Protein 3CFS (pdb70)

CATH classification: 2.130.10.10

B-factor: mean 31.2, std 16.82, range [2.0, 120.0]

GO terms:
  GO:0000781 chromosome, telomeric region (C, IDA)
  GO:0016581 NuRD complex (C, IDA)
  GO:0035098 ESC/E(Z) complex (C, IDA)
  GO:0005654 nucleoplasm (C, TAS)
  GO:0005515 protein binding (F, IPI)
  GO:0005654 nucleoplasm (C, IDA)
  GO:0006338 chromatin remodeling (P, IDA)
  GO:0006355 regulation of DNA-templated transcription (P, IDA)
  GO:0005634 nucleus (C, IDA)
  GO:0042393 histone binding (F, IDA)
  GO:0000118 histone deacetylase complex (C, IDA)
  GO:0030308 negative regulation of cell growth (P, IDA)
  GO:0070370 cellular heat acclimation (P, IDA)
  GO:0005634 nucleus (C, HDA)

Sequence (398 aa):
FEDTVEERVINEEYKIWKKNTPFLYDLVMTHALQWPSLTVQWLPEVTKPEGKDYALHWLVLGTHTSDEQNHLVVARVHIPNDDTGKIECEIKINHEGEVNRARYMPQNPHIIATKTPSSDVLVFDYTKHPAKPDPSGECNPDLRLRGHQKEGYGLSWNSNLSGHLLSASDDHTVCLWDINAGPKEGKIVDAKAIFTGHSAVVEDVAWHLLHESLFGSVADDQKLMIWDTRSNTTSKPSHLVDAHTAEVNCLSFNPYSEFILATGSADKTVALWDLRNLKLKLHTFESHKDEIFQVHWSPHNETILASSGTDRRLNVWDLSKIGEEQSAEDAEDGPPELLFIHGGHTAKISDFSWNPNEPWVICSVSEDNIMQIWQMAENIYNDQGITKPAIRRLARRG

Structure (mmCIF, N/CA/C/O backbone):
data_3CFS
#
_entry.id   3CFS
#
_cell.length_a   44.665
_cell.length_b   85.725
_cell.length_c   117.723
_cell.angle_alpha   90.00
_cell.angle_beta   90.00
_cell.angle_gamma   90.00
#
_symmetry.space_group_name_H-M   'P 21 21 21'
#
loop_
_entity.id
_entity.type
_entity.pdbx_description
1 polymer 'Histone-binding protein RBBP7'
2 polymer 'Histone H4'
3 non-polymer ARSENIC
4 water water
#
loop_
_atom_site.group_PDB
_atom_site.id
_atom_site.type_symbol
_atom_site.label_atom_id
_atom_site.label_alt_id
_atom_site.label_comp_id
_atom_site.label_asym_id
_atom_site.label_entity_id
_atom_site.label_seq_id
_atom_site.pdbx_PDB_ins_code
_atom_site.Cartn_x
_atom_site.Cartn_y
_atom_site.Cartn_z
_atom_site.occupancy
_atom_site.B_iso_or_equiv
_atom_site.auth_seq_id
_atom_site.auth_comp_id
_atom_site.auth_asym_id
_atom_site.auth_atom_id
_atom_site.pdbx_PDB_model_num
ATOM 1 N N . PHE A 1 10 ? 17.967 -12.734 -1.565 1.00 81.07 7 PHE B N 1
ATOM 2 C CA . PHE A 1 10 ? 17.770 -11.593 -0.626 1.00 77.56 7 PHE B CA 1
ATOM 3 C C . PHE A 1 10 ? 18.181 -11.995 0.787 1.00 72.79 7 PHE B C 1
ATOM 4 O O . PHE A 1 10 ? 18.254 -11.154 1.685 1.00 71.64 7 PHE B O 1
ATOM 12 N N . GLU A 1 11 ? 18.452 -13.283 0.977 1.00 66.93 8 GLU B N 1
ATOM 13 C CA . GLU A 1 11 ? 18.644 -13.835 2.315 1.00 63.71 8 GLU B CA 1
ATOM 14 C C . GLU A 1 11 ? 20.069 -13.697 2.848 1.00 52.34 8 GLU B C 1
ATOM 15 O O . GLU A 1 11 ? 21.045 -13.836 2.109 1.00 46.50 8 GLU B O 1
ATOM 21 N N . ASP A 1 12 ? 20.169 -13.415 4.143 1.00 42.82 9 ASP B N 1
ATOM 22 C CA . ASP A 1 12 ? 21.445 -13.376 4.840 1.00 31.69 9 ASP B CA 1
ATOM 23 C C . ASP A 1 12 ? 21.639 -14.693 5.587 1.00 26.13 9 ASP B C 1
ATOM 24 O O . ASP A 1 12 ? 21.036 -14.912 6.637 1.00 28.31 9 ASP B O 1
ATOM 29 N N . THR A 1 13 ? 22.480 -15.564 5.035 1.00 14.20 10 THR B N 1
ATOM 30 C CA . THR A 1 13 ? 22.698 -16.898 5.593 1.00 24.88 10 THR B CA 1
ATOM 31 C C . THR A 1 13 ? 23.281 -16.858 7.004 1.00 24.13 10 THR B C 1
ATOM 32 O O . THR A 1 13 ? 23.093 -17.791 7.785 1.00 19.36 10 THR B O 1
ATOM 36 N N . VAL A 1 14 ? 23.995 -15.781 7.318 1.00 21.08 11 VAL B N 1
ATOM 37 C CA . VAL A 1 14 ? 24.548 -15.584 8.654 1.00 18.91 11 VAL B CA 1
ATOM 38 C C . VAL A 1 14 ? 23.443 -15.235 9.646 1.00 21.16 11 VAL B C 1
ATOM 39 O O . VAL A 1 14 ? 23.265 -15.913 10.660 1.00 21.24 11 VAL B O 1
ATOM 43 N N . GLU A 1 15 ? 22.700 -14.174 9.340 1.00 12.33 12 GLU B N 1
ATOM 44 C CA . GLU A 1 15 ? 21.597 -13.727 10.183 1.00 29.61 12 GLU B CA 1
ATOM 45 C C . GLU A 1 15 ? 20.556 -14.833 10.349 1.00 24.74 12 GLU B C 1
ATOM 46 O O . GLU A 1 15 ? 19.930 -14.952 11.401 1.00 24.85 12 GLU B O 1
ATOM 52 N N . GLU A 1 16 ? 20.392 -15.644 9.306 1.00 24.25 13 GLU B N 1
ATOM 53 C CA . GLU A 1 16 ? 19.428 -16.742 9.306 1.00 28.79 13 GLU B CA 1
ATOM 54 C C . GLU A 1 16 ? 19.755 -17.808 10.350 1.00 24.26 13 GLU B C 1
ATOM 55 O O . GLU A 1 16 ? 18.855 -18.351 10.991 1.00 26.09 13 GLU B O 1
ATOM 61 N N . ARG A 1 17 ? 21.041 -18.110 10.512 1.00 20.68 14 ARG B N 1
ATOM 62 C CA . ARG A 1 17 ? 21.477 -19.052 11.541 1.00 20.43 14 ARG B CA 1
ATOM 63 C C . ARG A 1 17 ? 21.197 -18.511 12.939 1.00 16.09 14 ARG B C 1
ATOM 64 O O . ARG A 1 17 ? 20.767 -19.250 13.824 1.00 22.72 14 ARG B O 1
ATOM 72 N N . VAL A 1 18 ? 21.445 -17.217 13.127 1.00 20.02 15 VAL B N 1
ATOM 73 C CA . VAL A 1 18 ? 21.203 -16.558 14.408 1.00 24.24 15 VAL B CA 1
ATOM 74 C C . VAL A 1 18 ? 19.715 -16.569 14.740 1.00 21.51 15 VAL B C 1
ATOM 75 O O . VAL A 1 18 ? 19.322 -16.869 15.866 1.00 32.70 15 VAL B O 1
ATOM 79 N N . ILE A 1 19 ? 18.896 -16.247 13.744 1.00 19.93 16 ILE B N 1
ATOM 80 C CA . ILE A 1 19 ? 17.448 -16.228 13.903 1.00 17.62 16 ILE B CA 1
ATOM 81 C C . ILE A 1 19 ? 16.900 -17.618 14.225 1.00 16.70 16 ILE B C 1
ATOM 82 O O . ILE A 1 19 ? 16.107 -17.781 15.153 1.00 16.08 16 ILE B O 1
ATOM 87 N N . ASN A 1 20 ? 17.337 -18.618 13.466 1.00 15.83 17 ASN B N 1
ATOM 88 C CA . ASN A 1 20 ? 16.858 -19.985 13.652 1.00 21.58 17 ASN B CA 1
ATOM 89 C C . ASN A 1 20 ? 17.200 -20.578 15.017 1.00 18.44 17 ASN B C 1
ATOM 90 O O . ASN A 1 20 ? 16.389 -21.287 15.609 1.00 22.82 17 ASN B O 1
ATOM 95 N N . GLU A 1 21 ? 18.398 -20.283 15.514 1.00 19.35 18 GLU B N 1
ATOM 96 C CA . GLU A 1 21 ? 18.828 -20.801 16.810 1.00 20.76 18 GLU B CA 1
ATOM 97 C C . GLU A 1 21 ? 18.119 -20.107 17.969 1.00 17.51 18 GLU B C 1
ATOM 98 O O . GLU A 1 21 ? 17.826 -20.730 18.988 1.00 19.71 18 GLU B O 1
ATOM 104 N N . GLU A 1 22 ? 17.847 -18.816 17.812 1.00 18.01 19 GLU B N 1
ATOM 105 C CA . GLU A 1 22 ? 17.095 -18.075 18.818 1.00 23.83 19 GLU B CA 1
ATOM 106 C C . GLU A 1 22 ? 15.645 -18.546 18.844 1.00 20.16 19 GLU B C 1
ATOM 107 O O . GLU A 1 22 ? 15.012 -18.574 19.901 1.00 12.09 19 GLU B O 1
ATOM 113 N N . TYR A 1 23 ? 15.134 -18.926 17.675 1.00 14.03 20 TYR B N 1
ATOM 114 C CA . TYR A 1 23 ? 13.781 -19.459 17.559 1.00 14.20 20 TYR B CA 1
ATOM 115 C C . TYR A 1 23 ? 13.629 -20.795 18.281 1.00 14.29 20 TYR B C 1
ATOM 116 O O . TYR A 1 23 ? 12.634 -21.019 18.972 1.00 12.39 20 TYR B O 1
ATOM 125 N N . LYS A 1 24 ? 14.603 -21.684 18.105 1.00 9.43 21 LYS B N 1
ATOM 126 C CA . LYS A 1 24 ? 14.570 -22.985 18.770 1.00 18.06 21 LYS B CA 1
ATOM 127 C C . LYS A 1 24 ? 14.453 -22.793 20.275 1.00 16.55 21 LYS B C 1
ATOM 128 O O . LYS A 1 24 ? 13.751 -23.543 20.952 1.00 22.72 21 LYS B O 1
ATOM 134 N N . ILE A 1 25 ? 15.148 -21.779 20.785 0.50 6.93 22 ILE B N 1
ATOM 135 C CA . ILE A 1 25 ? 15.114 -21.446 22.203 0.50 8.03 22 ILE B CA 1
ATOM 136 C C . ILE A 1 25 ? 13.756 -20.877 22.604 0.50 7.68 22 ILE B C 1
ATOM 137 O O . ILE A 1 25 ? 13.225 -21.212 23.661 1.00 13.26 22 ILE B O 1
ATOM 142 N N . TRP A 1 26 ? 13.196 -20.017 21.757 1.00 14.20 23 TRP B N 1
ATOM 143 C CA . TRP A 1 26 ? 11.862 -19.478 21.996 1.00 15.25 23 TRP B CA 1
ATOM 144 C C . TRP A 1 26 ? 10.839 -20.607 22.057 1.00 18.56 23 TRP B C 1
ATOM 145 O O . TRP A 1 26 ? 9.980 -20.632 22.938 1.00 17.42 23 TRP B O 1
ATOM 156 N N . LYS A 1 27 ? 10.957 -21.544 21.121 1.00 12.57 24 LYS B N 1
ATOM 157 C CA . LYS A 1 27 ? 9.982 -22.617 20.952 1.00 25.40 24 LYS B CA 1
ATOM 158 C C . LYS A 1 27 ? 9.833 -23.478 22.205 1.00 29.24 24 LYS B C 1
ATOM 159 O O . LYS A 1 27 ? 8.716 -23.790 22.622 1.00 28.21 24 LYS B O 1
ATOM 165 N N . LYS A 1 28 ? 10.957 -23.851 22.807 1.00 28.56 25 LYS B N 1
ATOM 166 C CA . LYS A 1 28 ? 10.931 -24.682 24.008 1.00 36.94 25 LYS B CA 1
ATOM 167 C C . LYS A 1 28 ? 10.574 -23.887 25.263 1.00 31.29 25 LYS B C 1
ATOM 168 O O . LYS A 1 28 ? 10.263 -24.464 26.304 1.00 34.71 25 LYS B O 1
ATOM 174 N N . ASN A 1 29 ? 10.614 -22.562 25.155 1.00 25.62 26 ASN B N 1
ATOM 175 C CA . ASN A 1 29 ? 10.205 -21.689 26.252 1.00 25.38 26 ASN B CA 1
ATOM 176 C C . ASN A 1 29 ? 8.710 -21.367 26.241 1.00 21.25 26 ASN B C 1
ATOM 177 O O . ASN A 1 29 ? 8.196 -20.780 27.192 1.00 22.00 26 ASN B O 1
ATOM 182 N N . THR A 1 30 ? 8.015 -21.756 25.174 1.00 19.20 27 THR B N 1
ATOM 183 C CA . THR A 1 30 ? 6.619 -21.342 24.980 1.00 16.36 27 THR B CA 1
ATOM 184 C C . THR A 1 30 ? 5.640 -21.769 26.083 1.00 15.90 27 THR B C 1
ATOM 185 O O . THR A 1 30 ? 4.716 -21.020 26.402 1.00 24.33 27 THR B O 1
ATOM 189 N N . PRO A 1 31 ? 5.829 -22.969 26.665 1.00 16.09 28 PRO B N 1
ATOM 190 C CA . PRO A 1 31 ? 4.969 -23.370 27.782 1.00 16.35 28 PRO B CA 1
ATOM 191 C C . PRO A 1 31 ? 5.082 -22.444 28.995 1.00 19.79 28 PRO B C 1
ATOM 192 O O . PRO A 1 31 ? 4.137 -22.338 29.777 1.00 17.61 28 PRO B O 1
ATOM 196 N N . PHE A 1 32 ? 6.226 -21.784 29.148 1.00 18.80 29 PHE B N 1
ATOM 197 C CA . PHE A 1 32 ? 6.394 -20.782 30.196 1.00 19.50 29 PHE B CA 1
ATOM 198 C C . PHE A 1 32 ? 5.582 -19.526 29.886 1.00 23.38 29 PHE B C 1
ATOM 199 O O . PHE A 1 32 ? 4.950 -18.947 30.769 1.00 25.44 29 PHE B O 1
ATOM 207 N N . LEU A 1 33 ? 5.606 -19.113 28.622 1.00 20.83 30 LEU B N 1
ATOM 208 C CA . LEU A 1 33 ? 5.212 -17.755 28.255 1.00 17.91 30 LEU B CA 1
ATOM 209 C C . LEU A 1 33 ? 3.821 -17.612 27.634 1.00 16.22 30 LEU B C 1
ATOM 210 O O . LEU A 1 33 ? 3.260 -16.517 27.628 1.00 16.72 30 LEU B O 1
ATOM 215 N N . TYR A 1 34 ? 3.263 -18.705 27.120 1.00 16.07 31 TYR B N 1
ATOM 216 C CA . TYR A 1 34 ? 2.010 -18.629 26.369 1.00 19.79 31 TYR B CA 1
ATOM 217 C C . TYR A 1 34 ? 0.920 -19.565 26.883 1.00 21.64 31 TYR B C 1
ATOM 218 O O . TYR A 1 34 ? 1.185 -20.718 27.222 1.00 18.87 31 TYR B O 1
ATOM 227 N N . ASP A 1 35 ? -0.310 -19.059 26.928 1.00 22.41 32 ASP B N 1
ATOM 228 C CA . ASP A 1 35 ? -1.478 -19.900 27.154 1.00 22.69 32 ASP B CA 1
ATOM 229 C C . ASP A 1 35 ? -1.883 -20.545 25.833 1.00 26.21 32 ASP B C 1
ATOM 230 O O . ASP A 1 35 ? -2.498 -21.610 25.810 1.00 21.81 32 ASP B O 1
ATOM 235 N N . LEU A 1 36 ? -1.525 -19.889 24.732 1.00 23.33 33 LEU B N 1
ATOM 236 C CA . LEU A 1 36 ? -1.888 -20.349 23.397 1.00 17.30 33 LEU B CA 1
ATOM 237 C C . LEU A 1 36 ? -0.849 -19.911 22.370 1.00 15.81 33 LEU B C 1
ATOM 238 O O . LEU A 1 36 ? -0.431 -18.753 22.355 1.00 20.76 33 LEU B O 1
ATOM 243 N N . VAL A 1 37 ? -0.425 -20.849 21.528 1.00 14.33 34 VAL B N 1
ATOM 244 C CA . VAL A 1 37 ? 0.432 -20.546 20.387 1.00 17.91 34 VAL B CA 1
ATOM 245 C C . VAL A 1 37 ? 0.034 -21.413 19.201 1.00 21.28 34 VAL B C 1
ATOM 246 O O . VAL A 1 37 ? 0.198 -22.631 19.234 1.00 19.41 34 VAL B O 1
ATOM 250 N N . MET A 1 38 ? -0.487 -20.781 18.157 1.00 19.11 35 MET B N 1
ATOM 251 C CA . MET A 1 38 ? -0.788 -21.473 16.912 1.00 25.25 35 MET B CA 1
ATOM 252 C C . MET A 1 38 ? -0.027 -20.789 15.787 1.00 27.25 35 MET B C 1
ATOM 253 O O . MET A 1 38 ? -0.069 -19.566 15.660 1.00 21.87 35 MET B O 1
ATOM 258 N N . THR A 1 39 ? 0.683 -21.572 14.980 1.00 24.38 36 THR B N 1
ATOM 259 C CA . THR A 1 39 ? 1.441 -21.012 13.866 1.00 29.56 36 THR B CA 1
ATOM 260 C C . THR A 1 39 ? 1.040 -21.667 12.550 1.00 29.96 36 THR B C 1
ATOM 261 O O . THR A 1 39 ? 0.925 -22.890 12.462 1.00 17.95 36 THR B O 1
ATOM 265 N N . HIS A 1 40 ? 0.832 -20.843 11.529 1.00 22.22 37 HIS B N 1
ATOM 266 C CA . HIS A 1 40 ? 0.422 -21.338 10.225 1.00 24.40 37 HIS B CA 1
ATOM 267 C C . HIS A 1 40 ? 1.231 -20.698 9.105 1.00 23.13 37 HIS B C 1
ATOM 268 O O . HIS A 1 40 ? 1.412 -19.482 9.071 1.00 15.34 37 HIS B O 1
ATOM 275 N N . ALA A 1 41 ? 1.718 -21.527 8.188 1.00 15.84 38 ALA B N 1
ATOM 276 C CA . ALA A 1 41 ? 2.436 -21.030 7.026 1.00 13.33 38 ALA B CA 1
ATOM 277 C C . ALA A 1 41 ? 1.491 -20.906 5.840 1.00 13.39 38 ALA B C 1
ATOM 278 O O . ALA A 1 41 ? 0.860 -21.879 5.425 1.00 22.58 38 ALA B O 1
ATOM 280 N N . LEU A 1 42 ? 1.385 -19.695 5.309 1.00 21.67 39 LEU B N 1
ATOM 281 C CA . LEU A 1 42 ? 0.566 -19.444 4.136 1.00 17.71 39 LEU B CA 1
ATOM 282 C C . LEU A 1 42 ? 1.421 -19.642 2.890 1.00 27.34 39 LEU B C 1
ATOM 283 O O . LEU A 1 42 ? 2.650 -19.556 2.956 1.00 24.04 39 LEU B O 1
ATOM 288 N N . GLN A 1 43 ? 0.775 -19.923 1.762 1.00 20.66 40 GLN B N 1
ATOM 289 C CA . GLN A 1 43 ? 1.487 -20.048 0.495 1.00 30.98 40 GLN B CA 1
ATOM 290 C C . GLN A 1 43 ? 2.159 -18.725 0.146 1.00 27.18 40 GLN B C 1
ATOM 291 O O . GLN A 1 43 ? 3.273 -18.699 -0.379 1.00 27.47 40 GLN B O 1
ATOM 297 N N . TRP A 1 44 ? 1.470 -17.627 0.444 1.00 23.58 41 TRP B N 1
ATOM 298 C CA . TRP A 1 44 ? 2.015 -16.292 0.234 1.00 24.81 41 TRP B CA 1
ATOM 299 C C . TRP A 1 44 ? 1.969 -15.506 1.538 1.00 17.94 41 TRP B C 1
ATOM 300 O O . TRP A 1 44 ? 1.086 -15.728 2.365 1.00 27.31 41 TRP B O 1
ATOM 311 N N . PRO A 1 45 ? 2.923 -14.584 1.732 1.00 19.78 42 PRO B N 1
ATOM 312 C CA . PRO A 1 45 ? 2.876 -13.740 2.921 1.00 21.22 42 PRO B CA 1
ATOM 313 C C . PRO A 1 45 ? 1.709 -12.759 2.865 1.00 25.01 42 PRO B C 1
ATOM 314 O O . PRO A 1 45 ? 1.279 -12.363 1.780 1.00 15.19 42 PRO B O 1
ATOM 318 N N . SER A 1 46 ? 1.191 -12.393 4.032 1.00 20.88 43 SER B N 1
ATOM 319 C CA . SER A 1 46 ? 0.176 -11.356 4.129 1.00 14.50 43 SER B CA 1
ATOM 320 C C . SER A 1 46 ? 0.804 -10.100 4.718 1.00 17.13 43 SER B C 1
ATOM 321 O O . SER A 1 46 ? 1.568 -10.171 5.681 1.00 14.71 43 SER B O 1
ATOM 324 N N . LEU A 1 47 ? 0.495 -8.952 4.126 1.00 19.58 44 LEU B N 1
ATOM 325 C CA . LEU A 1 47 ? 1.001 -7.680 4.621 1.00 18.52 44 LEU B CA 1
ATOM 326 C C . LEU A 1 47 ? 0.011 -7.085 5.612 1.00 19.76 44 LEU B C 1
ATOM 327 O O . LEU A 1 47 ? 0.267 -6.041 6.215 1.00 15.70 44 LEU B O 1
ATOM 332 N N . THR A 1 48 ? -1.115 -7.769 5.783 1.00 13.84 45 THR B N 1
ATOM 333 C CA . THR A 1 48 ? -2.244 -7.216 6.514 1.00 8.23 45 THR B CA 1
ATOM 334 C C . THR A 1 48 ? -2.983 -8.285 7.323 1.00 10.56 45 THR B C 1
ATOM 335 O O . THR A 1 48 ? -3.104 -9.430 6.891 1.00 16.96 45 THR B O 1
ATOM 339 N N . VAL A 1 49 ? -3.438 -7.907 8.517 1.00 11.17 46 VAL B N 1
ATOM 340 C CA . VAL A 1 49 ? -4.372 -8.720 9.297 1.00 10.74 46 VAL B CA 1
ATOM 341 C C . VAL A 1 49 ? -5.351 -7.848 10.059 1.00 15.76 46 VAL B C 1
ATOM 342 O O . VAL A 1 49 ? -4.996 -6.780 10.559 1.00 17.95 46 VAL B O 1
ATOM 346 N N . GLN A 1 50 ? -6.583 -8.325 10.155 1.00 12.86 47 GLN B N 1
ATOM 347 C CA . GLN A 1 50 ? -7.574 -7.729 11.026 1.00 10.52 47 GLN B CA 1
ATOM 348 C C . GLN A 1 50 ? -8.619 -8.779 11.361 1.00 16.84 47 GLN B C 1
ATOM 349 O O . GLN A 1 50 ? -9.176 -9.416 10.465 1.00 15.63 47 GLN B O 1
ATOM 355 N N . TRP A 1 51 ? -8.868 -8.970 12.652 1.00 11.07 48 TRP B N 1
ATOM 356 C CA . TRP A 1 51 ? -9.940 -9.851 13.081 1.00 15.86 48 TRP B CA 1
ATOM 357 C C . TRP A 1 51 ? -11.274 -9.235 12.686 1.00 17.81 48 TRP B C 1
ATOM 358 O O . TRP A 1 51 ? -11.483 -8.032 12.849 1.00 19.83 48 TRP B O 1
ATOM 369 N N . LEU A 1 52 ? -12.169 -10.060 12.156 1.00 12.35 49 LEU B N 1
ATOM 370 C CA . LEU A 1 52 ? -13.570 -9.683 12.026 1.00 18.86 49 LEU B CA 1
ATOM 371 C C . LEU A 1 52 ? -14.199 -9.686 13.418 1.00 13.12 49 LEU B C 1
ATOM 372 O O . LEU A 1 52 ? -13.749 -10.419 14.298 1.00 15.70 49 LEU B O 1
ATOM 377 N N . PRO A 1 53 ? -15.236 -8.860 13.627 1.00 17.82 50 PRO B N 1
ATOM 378 C CA . PRO A 1 53 ? -15.882 -8.752 14.937 1.00 17.76 50 PRO B CA 1
ATOM 379 C C . PRO A 1 53 ? -16.673 -9.989 15.368 1.00 21.74 50 PRO B C 1
ATOM 380 O O . PRO A 1 53 ? -16.999 -10.123 16.548 1.00 23.78 50 PRO B O 1
ATOM 384 N N . GLU A 1 54 ? -16.976 -10.882 14.431 1.00 22.98 51 GLU B N 1
ATOM 385 C CA . GLU A 1 54 ? -17.844 -12.026 14.722 1.00 22.87 51 GLU B CA 1
ATOM 386 C C . GLU A 1 54 ? -17.134 -13.185 15.424 1.00 23.44 51 GLU B C 1
ATOM 387 O O . GLU A 1 54 ? -15.979 -13.498 15.129 1.00 24.91 51 GLU B O 1
ATOM 393 N N . VAL A 1 55 ? -17.848 -13.820 16.348 1.00 17.46 52 VAL B N 1
ATOM 394 C CA . VAL A 1 55 ? -17.368 -15.023 17.018 1.00 17.75 52 VAL B CA 1
ATOM 395 C C . VAL A 1 55 ? -18.553 -15.910 17.386 1.00 24.18 52 VAL B C 1
ATOM 396 O O . VAL A 1 55 ? -19.637 -15.414 17.695 1.00 24.92 52 VAL B O 1
ATOM 400 N N . THR A 1 56 ? -18.348 -17.221 17.337 1.00 28.46 53 THR B N 1
ATOM 401 C CA . THR A 1 56 ? -19.385 -18.157 17.748 1.00 31.81 53 THR B CA 1
ATOM 402 C C . THR A 1 56 ? -18.801 -19.429 18.349 1.00 29.05 53 THR B C 1
ATOM 403 O O . THR A 1 56 ? -17.751 -19.908 17.922 1.00 22.80 53 THR B O 1
ATOM 407 N N . LYS A 1 57 ? -19.489 -19.958 19.355 1.00 25.57 54 LYS B N 1
ATOM 408 C CA . LYS A 1 57 ? -19.123 -21.232 19.951 1.00 26.55 54 LYS B CA 1
ATOM 409 C C . LYS A 1 57 ? -20.130 -22.292 19.519 1.00 32.14 54 LYS B C 1
ATOM 410 O O . LYS A 1 57 ? -21.221 -22.386 20.084 1.00 38.77 54 LYS B O 1
ATOM 416 N N . PRO A 1 58 ? -19.766 -23.090 18.503 1.00 25.25 55 PRO B N 1
ATOM 417 C CA . PRO A 1 58 ? -20.671 -24.053 17.883 1.00 30.92 55 PRO B CA 1
ATOM 418 C C . PRO A 1 58 ? -21.071 -25.166 18.842 1.00 37.28 55 PRO B C 1
ATOM 419 O O . PRO A 1 58 ? -20.227 -25.699 19.562 1.00 40.97 55 PRO B O 1
ATOM 423 N N . GLU A 1 59 ? -22.356 -25.505 18.841 1.00 43.90 56 GLU B N 1
ATOM 424 C CA . GLU A 1 59 ? -22.891 -26.541 19.719 1.00 47.81 56 GLU B CA 1
ATOM 425 C C . GLU A 1 59 ? -22.200 -27.883 19.500 1.00 46.58 56 GLU B C 1
ATOM 426 O O . GLU A 1 59 ? -22.095 -28.363 18.370 1.00 40.89 56 GLU B O 1
ATOM 432 N N . GLY A 1 60 ? -21.721 -28.478 20.588 1.00 40.12 57 GLY B N 1
ATOM 433 C CA . GLY A 1 60 ? -21.086 -29.791 20.534 1.00 46.48 57 GLY B CA 1
ATOM 434 C C . GLY A 1 60 ? -19.636 -29.758 20.087 1.00 49.19 57 GLY B C 1
ATOM 435 O O . GLY A 1 60 ? -19.058 -30.794 19.759 1.00 53.58 57 GLY B O 1
ATOM 436 N N . LYS A 1 61 ? -19.046 -28.567 20.073 1.00 47.52 58 LYS B N 1
ATOM 437 C CA . LYS A 1 61 ? -17.650 -28.410 19.677 1.00 39.71 58 LYS B CA 1
ATOM 438 C C . LYS A 1 61 ? -16.799 -27.926 20.848 1.00 33.13 58 LYS B C 1
ATOM 439 O O . LYS A 1 61 ? -17.316 -27.350 21.806 1.00 25.97 58 LYS B O 1
ATOM 445 N N . ASP A 1 62 ? -15.495 -28.164 20.764 1.00 30.16 59 ASP B N 1
ATOM 446 C CA . ASP A 1 62 ? -14.570 -27.759 21.818 1.00 40.88 59 ASP B CA 1
ATOM 447 C C . ASP A 1 62 ? -13.746 -26.536 21.422 1.00 40.86 59 ASP B C 1
ATOM 448 O O . ASP A 1 62 ? -12.707 -26.254 22.020 1.00 42.00 59 ASP B O 1
ATOM 453 N N . TYR A 1 63 ? -14.221 -25.809 20.415 1.00 32.82 60 TYR B N 1
ATOM 454 C CA . TYR A 1 63 ? -13.515 -24.632 19.922 1.00 28.31 60 TYR B CA 1
ATOM 455 C C . TYR A 1 63 ? -14.474 -23.486 19.616 1.00 29.68 60 TYR B C 1
ATOM 456 O O . TYR A 1 63 ? -15.681 -23.688 19.496 1.00 29.86 60 TYR B O 1
ATOM 465 N N . ALA A 1 64 ? -13.924 -22.282 19.494 1.00 25.52 61 ALA B N 1
ATOM 466 C CA . ALA A 1 64 ? -14.696 -21.129 19.056 1.00 17.34 61 ALA B CA 1
ATOM 467 C C . ALA A 1 64 ? -14.290 -20.737 17.642 1.00 22.48 61 ALA B C 1
ATOM 468 O O . ALA A 1 64 ? -13.131 -20.893 17.252 1.00 22.25 61 ALA B O 1
ATOM 470 N N . LEU A 1 65 ? -15.254 -20.242 16.874 1.00 21.64 62 LEU B N 1
ATOM 471 C CA . LEU A 1 65 ? -15.003 -19.800 15.509 1.00 15.36 62 LEU B CA 1
ATOM 472 C C . LEU A 1 65 ? -14.704 -18.308 15.462 1.00 19.30 62 LEU B C 1
ATOM 473 O O . LEU A 1 65 ? -15.475 -17.495 15.972 1.00 16.80 62 LEU B O 1
ATOM 478 N N . HIS A 1 66 ? -13.577 -17.962 14.850 1.00 14.14 63 HIS B N 1
ATOM 479 C CA . HIS A 1 66 ? -13.179 -16.572 14.667 1.00 13.11 63 HIS B CA 1
ATOM 480 C C . HIS A 1 66 ? -12.829 -16.346 13.203 1.00 14.44 63 HIS B C 1
ATOM 481 O O . HIS A 1 66 ? -12.593 -17.300 12.462 1.00 16.53 63 HIS B O 1
ATOM 488 N N . TRP A 1 67 ? -12.782 -15.084 12.789 1.00 17.76 64 TRP B N 1
ATOM 489 C CA . TRP A 1 67 ? -12.507 -14.761 11.393 1.00 22.76 64 TRP B CA 1
ATOM 490 C C . TRP A 1 67 ? -11.446 -13.677 11.231 1.00 22.53 64 TRP B C 1
ATOM 491 O O . TRP A 1 67 ? -11.420 -12.702 11.983 1.00 17.07 64 TRP B O 1
ATOM 502 N N . LEU A 1 68 ? -10.576 -13.865 10.240 1.00 21.05 65 LEU B N 1
ATOM 503 C CA . LEU A 1 68 ? -9.487 -12.936 9.947 1.00 22.99 65 LEU B CA 1
ATOM 504 C C . LEU A 1 68 ? -9.626 -12.390 8.536 1.00 17.85 65 LEU B C 1
ATOM 505 O O . LEU A 1 68 ? -9.935 -13.134 7.609 1.00 21.07 65 LEU B O 1
ATOM 510 N N . VAL A 1 69 ? -9.377 -11.096 8.369 1.00 19.69 66 VAL B N 1
ATOM 511 C CA . VAL A 1 69 ? -9.206 -10.533 7.037 1.00 11.12 66 VAL B CA 1
ATOM 512 C C . VAL A 1 69 ? -7.723 -10.532 6.698 1.00 17.97 66 VAL B C 1
ATOM 513 O O . VAL A 1 69 ? -6.923 -9.877 7.367 1.00 18.60 66 VAL B O 1
ATOM 517 N N . LEU A 1 70 ? -7.363 -11.284 5.664 1.00 17.26 67 LEU B N 1
ATOM 518 C CA . LEU A 1 70 ? -5.976 -11.401 5.239 1.00 9.37 67 LEU B CA 1
ATOM 519 C C . LEU A 1 70 ? -5.813 -10.901 3.814 1.00 22.33 67 LEU B C 1
ATOM 520 O O . LEU A 1 70 ? -6.792 -10.615 3.124 1.00 24.50 67 LEU B O 1
ATOM 525 N N . GLY A 1 71 ? -4.564 -10.802 3.379 1.00 21.38 68 GLY B N 1
ATOM 526 C CA . GLY A 1 71 ? -4.258 -10.434 2.009 1.00 12.24 68 GLY B CA 1
ATOM 527 C C . GLY A 1 71 ? -3.193 -11.350 1.448 1.00 27.00 68 GLY B C 1
ATOM 528 O O . GLY A 1 71 ? -2.745 -12.286 2.113 1.00 28.54 68 GLY B O 1
ATOM 529 N N . THR A 1 72 ? -2.787 -11.079 0.216 1.00 25.21 69 THR B N 1
ATOM 530 C CA . THR A 1 72 ? -1.743 -11.853 -0.431 1.00 28.94 69 THR B CA 1
ATOM 531 C C . THR A 1 72 ? -0.657 -10.908 -0.923 1.00 29.18 69 THR B C 1
ATOM 532 O O . THR A 1 72 ? -0.932 -9.747 -1.232 1.00 22.37 69 THR B O 1
ATOM 536 N N . HIS A 1 73 ? 0.579 -11.394 -0.965 1.00 27.84 70 HIS B N 1
ATOM 537 C CA . HIS A 1 73 ? 1.683 -10.611 -1.504 1.00 32.22 70 HIS B CA 1
ATOM 538 C C . HIS A 1 73 ? 2.517 -11.426 -2.485 1.00 35.63 70 HIS B C 1
ATOM 539 O O . HIS A 1 73 ? 3.467 -12.108 -2.099 1.00 38.57 70 HIS B O 1
ATOM 546 N N . THR A 1 74 ? 2.136 -11.361 -3.757 1.00 35.84 71 THR B N 1
ATOM 547 C CA . THR A 1 74 ? 2.908 -11.972 -4.829 1.00 39.86 71 THR B CA 1
ATOM 548 C C . THR A 1 74 ? 3.144 -10.941 -5.922 1.00 41.52 71 THR B C 1
ATOM 549 O O . THR A 1 74 ? 2.221 -10.227 -6.320 1.00 36.25 71 THR B O 1
ATOM 553 N N . SER A 1 75 ? 4.380 -10.863 -6.401 1.00 42.47 72 SER B N 1
ATOM 554 C CA . SER A 1 75 ? 4.723 -9.950 -7.484 1.00 48.42 72 SER B CA 1
ATOM 555 C C . SER A 1 75 ? 4.504 -10.608 -8.844 1.00 45.91 72 SER B C 1
ATOM 556 O O . SER A 1 75 ? 4.355 -9.923 -9.856 1.00 53.50 72 SER B O 1
ATOM 559 N N . ASP A 1 76 ? 4.477 -11.937 -8.857 1.00 42.34 73 ASP B N 1
ATOM 560 C CA . ASP A 1 76 ? 4.407 -12.696 -10.103 1.00 50.09 73 ASP B CA 1
ATOM 561 C C . ASP A 1 76 ? 3.008 -13.211 -10.429 1.00 46.20 73 ASP B C 1
ATOM 562 O O . ASP A 1 76 ? 2.580 -13.172 -11.582 1.00 48.79 73 ASP B O 1
ATOM 567 N N . GLU A 1 77 ? 2.305 -13.698 -9.412 1.00 39.50 74 GLU B N 1
ATOM 568 C CA . GLU A 1 77 ? 1.094 -14.485 -9.630 1.00 36.57 74 GLU B CA 1
ATOM 569 C C . GLU A 1 77 ? -0.181 -13.787 -9.159 1.00 26.63 74 GLU B C 1
ATOM 570 O O . GLU A 1 77 ? -0.165 -12.605 -8.814 1.00 26.60 74 GLU B O 1
ATOM 576 N N . GLN A 1 78 ? -1.286 -14.528 -9.154 1.00 27.70 75 GLN B N 1
ATOM 577 C CA . GLN A 1 78 ? -2.591 -13.966 -8.817 1.00 30.78 75 GLN B CA 1
ATOM 578 C C . GLN A 1 78 ? -2.729 -13.687 -7.324 1.00 26.01 75 GLN B C 1
ATOM 579 O O . GLN A 1 78 ? -2.512 -14.570 -6.495 1.00 24.06 75 GLN B O 1
ATOM 585 N N . ASN A 1 79 ? -3.091 -12.453 -6.992 1.00 27.07 76 ASN B N 1
ATOM 586 C CA . ASN A 1 79 ? -3.297 -12.059 -5.604 1.00 26.43 76 ASN B CA 1
ATOM 587 C C . ASN A 1 79 ? -4.754 -12.209 -5.184 1.00 23.58 76 ASN B C 1
ATOM 588 O O . ASN A 1 79 ? -5.651 -12.214 -6.026 1.00 21.79 76 ASN B O 1
ATOM 593 N N . HIS A 1 80 ? -4.985 -12.332 -3.880 1.00 21.83 77 HIS B N 1
ATOM 594 C CA . HIS A 1 80 ? -6.333 -12.517 -3.360 1.00 15.21 77 HIS B CA 1
ATOM 595 C C . HIS A 1 80 ? -6.583 -11.734 -2.079 1.00 20.98 77 HIS B C 1
ATOM 596 O O . HIS A 1 80 ? -5.685 -11.567 -1.251 1.00 19.62 77 HIS B O 1
ATOM 603 N N . LEU A 1 81 ? -7.811 -11.247 -1.935 1.00 18.72 78 LEU B N 1
ATOM 604 C CA . LEU A 1 81 ? -8.311 -10.771 -0.655 1.00 19.10 78 LEU B CA 1
ATOM 605 C C . LEU A 1 81 ? -8.961 -11.962 0.042 1.00 17.83 78 LEU B C 1
ATOM 606 O O . LEU A 1 81 ? -9.877 -12.580 -0.500 1.00 17.94 78 LEU B O 1
ATOM 611 N N . VAL A 1 82 ? -8.486 -12.290 1.236 1.00 16.19 79 VAL B N 1
ATOM 612 C CA . VAL A 1 82 ? -8.950 -13.501 1.905 1.00 20.51 79 VAL B CA 1
ATOM 613 C C . VAL A 1 82 ? -9.585 -13.265 3.274 1.00 23.30 79 VAL B C 1
ATOM 614 O O . VAL A 1 82 ? -9.078 -12.492 4.088 1.00 25.68 79 VAL B O 1
ATOM 618 N N . VAL A 1 83 ? -10.722 -13.915 3.500 1.00 21.92 80 VAL B N 1
ATOM 619 C CA . VAL A 1 83 ? -11.294 -14.017 4.831 1.00 24.31 80 VAL B CA 1
ATOM 620 C C . VAL A 1 83 ? -11.079 -15.445 5.319 1.00 24.52 80 VAL B C 1
ATOM 621 O O . VAL A 1 83 ? -11.562 -16.398 4.707 1.00 26.56 80 VAL B O 1
ATOM 625 N N . ALA A 1 84 ? -10.331 -15.590 6.407 1.00 23.42 81 ALA B N 1
ATOM 626 C CA . ALA A 1 84 ? -9.998 -16.907 6.931 1.00 17.20 81 ALA B CA 1
ATOM 627 C C . ALA A 1 84 ? -10.831 -17.246 8.159 1.00 14.89 81 ALA B C 1
ATOM 628 O O . ALA A 1 84 ? -11.055 -16.400 9.024 1.00 18.15 81 ALA B O 1
ATOM 630 N N . ARG A 1 85 ? -11.290 -18.491 8.221 1.00 14.70 82 ARG B N 1
ATOM 631 C CA . ARG A 1 85 ? -12.008 -18.996 9.381 1.00 18.33 82 ARG B CA 1
ATOM 632 C C . ARG A 1 85 ? -11.034 -19.793 10.239 1.00 14.05 82 ARG B C 1
ATOM 633 O O . ARG A 1 85 ? -10.313 -20.649 9.729 1.00 23.89 82 ARG B O 1
ATOM 641 N N . VAL A 1 86 ? -10.996 -19.502 11.535 1.00 19.72 83 VAL B N 1
ATOM 642 C CA . VAL A 1 86 ? -10.062 -20.183 12.432 1.00 18.71 83 VAL B CA 1
ATOM 643 C C . VAL A 1 86 ? -10.737 -20.778 13.666 1.00 17.93 83 VAL B C 1
ATOM 644 O O . VAL A 1 86 ? -11.681 -20.207 14.214 1.00 28.21 83 VAL B O 1
ATOM 648 N N . HIS A 1 87 ? -10.239 -21.932 14.093 1.00 20.13 84 HIS B N 1
ATOM 649 C CA . HIS A 1 87 ? -10.689 -22.559 15.326 1.00 25.38 84 HIS B CA 1
ATOM 650 C C . HIS A 1 87 ? -9.781 -22.119 16.465 1.00 26.55 84 HIS B C 1
ATOM 651 O O . HIS A 1 87 ? -8.561 -22.266 16.388 1.00 27.24 84 HIS B O 1
ATOM 658 N N . ILE A 1 88 ? -10.376 -21.564 17.514 1.00 26.61 85 ILE B N 1
ATOM 659 C CA . ILE A 1 88 ? -9.631 -21.262 18.726 1.00 27.67 85 ILE B CA 1
ATOM 660 C C . ILE A 1 88 ? -10.086 -22.192 19.844 1.00 37.04 85 ILE B C 1
ATOM 661 O O . ILE A 1 88 ? -11.202 -22.064 20.350 1.00 27.94 85 ILE B O 1
ATOM 666 N N . PRO A 1 89 ? -9.219 -23.147 20.216 1.00 38.89 86 PRO B N 1
ATOM 667 C CA . PRO A 1 89 ? -9.500 -24.148 21.239 1.00 39.65 86 PRO B CA 1
ATOM 668 C C . PRO A 1 89 ? -9.968 -23.521 22.546 1.00 41.16 86 PRO B C 1
ATOM 669 O O . PRO A 1 89 ? -9.398 -22.526 22.993 1.00 47.74 86 PRO B O 1
ATOM 673 N N . ASN A 1 90 ? -11.007 -24.097 23.141 1.00 46.80 87 ASN B N 1
ATOM 674 C CA . ASN A 1 90 ? -11.440 -23.696 24.472 1.00 55.51 87 ASN B CA 1
ATOM 675 C C . ASN A 1 90 ? -10.368 -24.058 25.492 1.00 59.73 87 ASN B C 1
ATOM 676 O O . ASN A 1 90 ? -9.531 -24.925 25.239 1.00 56.29 87 ASN B O 1
ATOM 681 N N . ASP A 1 91 ? -10.394 -23.396 26.644 1.00 71.64 88 ASP B N 1
ATOM 682 C CA . ASP A 1 91 ? -9.399 -23.646 27.685 1.00 82.61 88 ASP B CA 1
ATOM 683 C C . ASP A 1 91 ? -9.603 -24.999 28.367 1.00 86.94 88 ASP B C 1
ATOM 684 O O . ASP A 1 91 ? -9.151 -25.213 29.492 1.00 90.82 88 ASP B O 1
ATOM 689 N N . ASP A 1 92 ? -10.284 -25.907 27.673 1.00 88.30 89 ASP B N 1
ATOM 690 C CA . ASP A 1 92 ? -10.504 -27.261 28.169 1.00 89.39 89 ASP B CA 1
ATOM 691 C C . ASP A 1 92 ? -10.347 -28.287 27.050 1.00 88.38 89 ASP B C 1
ATOM 692 O O . ASP A 1 92 ? -9.784 -27.990 25.996 1.00 86.22 89 ASP B O 1
ATOM 697 N N . THR A 1 114 ? -3.302 -28.670 17.128 1.00 74.03 111 THR B N 1
ATOM 698 C CA . THR A 1 114 ? -3.992 -27.611 17.856 1.00 74.93 111 THR B CA 1
ATOM 699 C C . THR A 1 114 ? -4.498 -26.529 16.906 1.00 71.38 111 THR B C 1
ATOM 700 O O . THR A 1 114 ? -3.710 -25.854 16.242 1.00 66.20 111 THR B O 1
ATOM 704 N N . GLY A 1 115 ? -5.816 -26.372 16.842 1.00 66.97 112 GLY B N 1
ATOM 705 C CA . GLY A 1 115 ? -6.423 -25.340 16.010 1.00 60.48 112 GLY B CA 1
ATOM 706 C C . GLY A 1 115 ? -6.532 -25.730 14.548 1.00 57.06 112 GLY B C 1
ATOM 707 O O . GLY A 1 115 ? -6.085 -26.804 14.143 1.00 57.97 112 GLY B O 1
ATOM 708 N N . LYS A 1 116 ? -7.121 -24.841 13.754 1.00 51.75 113 LYS B N 1
ATOM 709 C CA . LYS A 1 116 ? -7.396 -25.117 12.350 1.00 51.27 113 LYS B CA 1
ATOM 710 C C . LYS A 1 116 ? -7.754 -23.825 11.621 1.00 46.92 113 LYS B C 1
ATOM 711 O O . LYS A 1 116 ? -8.452 -22.970 12.167 1.00 40.63 113 LYS B O 1
ATOM 717 N N . ILE A 1 117 ? -7.271 -23.686 10.390 1.00 41.36 114 ILE B N 1
ATOM 718 C CA . ILE A 1 117 ? -7.588 -22.521 9.568 1.00 42.54 114 ILE B CA 1
AT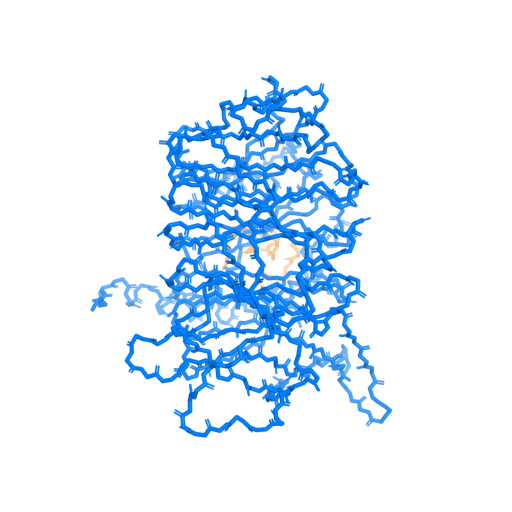OM 719 C C . ILE A 1 117 ? -8.107 -22.933 8.192 1.00 40.76 114 ILE B C 1
ATOM 720 O O . ILE A 1 117 ? -7.529 -23.794 7.529 1.00 37.45 114 ILE B O 1
ATOM 725 N N . GLU A 1 118 ? -9.210 -22.318 7.777 1.00 34.36 115 GLU B N 1
ATOM 726 C CA . GLU A 1 118 ? -9.812 -22.616 6.485 1.00 36.84 115 GLU B CA 1
ATOM 727 C C . GLU A 1 118 ? -10.176 -21.325 5.761 1.00 31.69 115 GLU B C 1
ATOM 728 O O . GLU A 1 118 ? -10.249 -20.261 6.372 1.00 30.67 115 GLU B O 1
ATOM 734 N N . CYS A 1 119 ? -10.405 -21.427 4.457 1.00 32.78 116 CYS B N 1
ATOM 735 C CA . CYS A 1 119 ? -10.780 -20.273 3.656 1.00 32.69 116 CYS B CA 1
ATOM 736 C C . CYS A 1 119 ? -12.294 -20.093 3.637 1.00 29.76 116 CYS B C 1
ATOM 737 O O . CYS A 1 119 ? -13.018 -20.923 3.087 1.00 32.97 116 CYS B O 1
ATOM 740 N N . GLU A 1 120 ? -12.769 -19.015 4.251 1.00 24.24 117 GLU B N 1
ATOM 741 C CA . GLU A 1 120 ? -14.184 -18.675 4.196 1.00 23.59 117 GLU B CA 1
ATOM 742 C C . GLU A 1 120 ? -14.514 -18.187 2.791 1.00 23.94 117 GLU B C 1
ATOM 743 O O . GLU A 1 120 ? -15.405 -18.719 2.129 1.00 24.97 117 GLU B O 1
ATOM 749 N N . ILE A 1 121 ? -13.782 -17.173 2.340 1.00 21.29 118 ILE B N 1
ATOM 750 C CA . ILE A 1 121 ? -13.895 -16.705 0.965 1.00 23.61 118 ILE B CA 1
ATOM 751 C C . ILE A 1 121 ? -12.555 -16.199 0.433 1.00 19.94 118 ILE B C 1
ATOM 752 O O . ILE A 1 121 ? -11.700 -15.739 1.192 1.00 20.59 118 ILE B O 1
ATOM 757 N N . LYS A 1 122 ? -12.385 -16.305 -0.880 1.00 24.12 119 LYS B N 1
ATOM 758 C CA . LYS A 1 122 ? -11.175 -15.876 -1.562 1.00 23.50 119 LYS B CA 1
ATOM 759 C C . LYS A 1 122 ? -11.603 -15.062 -2.776 1.00 26.65 119 LYS B C 1
ATOM 760 O O . LYS A 1 122 ? -12.370 -15.545 -3.611 1.00 21.66 119 LYS B O 1
ATOM 766 N N . ILE A 1 123 ? -11.123 -13.825 -2.866 1.00 15.08 120 ILE B N 1
ATOM 767 C CA . ILE A 1 123 ? -11.559 -12.911 -3.920 1.00 20.00 120 ILE B CA 1
ATOM 768 C C . ILE A 1 123 ? -10.384 -12.371 -4.730 1.00 19.88 120 ILE B C 1
ATOM 769 O O . ILE A 1 123 ? -9.404 -11.887 -4.165 1.00 25.32 120 ILE B O 1
ATOM 774 N N . ASN A 1 124 ? -10.493 -12.456 -6.054 1.00 27.50 121 ASN B N 1
ATOM 775 C CA . ASN A 1 124 ? -9.451 -11.970 -6.959 1.00 24.07 121 ASN B CA 1
ATOM 776 C C . ASN A 1 124 ? -9.089 -10.509 -6.709 1.00 24.12 121 ASN B C 1
ATOM 777 O O . ASN A 1 124 ? -9.963 -9.644 -6.641 1.00 25.83 121 ASN B O 1
ATOM 782 N N . HIS A 1 125 ? -7.794 -10.242 -6.579 1.00 22.85 122 HIS B N 1
ATOM 783 C CA . HIS A 1 125 ? -7.316 -8.904 -6.257 1.00 20.48 122 HIS B CA 1
ATOM 784 C C . HIS A 1 125 ? -6.137 -8.511 -7.146 1.00 14.39 122 HIS B C 1
ATOM 785 O O . HIS A 1 125 ? -5.152 -9.242 -7.240 1.00 20.15 122 HIS B O 1
ATOM 792 N N . GLU A 1 126 ? -6.247 -7.360 -7.806 1.00 20.57 123 GLU B N 1
ATOM 793 C CA . GLU A 1 126 ? -5.160 -6.842 -8.638 1.00 28.44 123 GLU B CA 1
ATOM 794 C C . GLU A 1 126 ? -4.000 -6.342 -7.786 1.00 23.58 123 GLU B C 1
ATOM 795 O O . GLU A 1 126 ? -4.161 -5.423 -6.986 1.00 23.56 123 GLU B O 1
ATOM 801 N N . GLY A 1 127 ? -2.832 -6.952 -7.961 1.00 23.45 124 GLY B N 1
ATOM 802 C CA . GLY A 1 127 ? -1.658 -6.602 -7.170 1.00 22.60 124 GLY B CA 1
ATOM 803 C C . GLY A 1 127 ? -1.794 -7.032 -5.722 1.00 23.68 124 GLY B C 1
ATOM 804 O O . GLY A 1 127 ? -2.845 -7.516 -5.306 1.00 23.07 124 GLY B O 1
ATOM 805 N N . GLU A 1 128 ? -0.727 -6.858 -4.949 1.00 23.46 125 GLU B N 1
ATOM 806 C CA . GLU A 1 128 ? -0.741 -7.240 -3.540 1.00 23.63 125 GLU B CA 1
ATOM 807 C C . GLU A 1 128 ? -1.695 -6.368 -2.725 1.00 22.17 125 GLU B C 1
ATOM 808 O O . GLU A 1 128 ? -1.985 -5.232 -3.098 1.00 18.96 125 GLU B O 1
ATOM 814 N N . VAL A 1 129 ? -2.191 -6.912 -1.620 1.00 16.69 126 VAL B N 1
ATOM 815 C CA . VAL A 1 129 ? -3.036 -6.148 -0.712 1.00 17.07 126 VAL B CA 1
ATOM 816 C C . VAL A 1 129 ? -2.160 -5.472 0.339 1.00 13.45 126 VAL B C 1
ATOM 817 O O . VAL A 1 129 ? -1.718 -6.110 1.294 1.00 20.32 126 VAL B O 1
ATOM 821 N N . ASN A 1 130 ? -1.889 -4.185 0.141 1.00 19.32 127 ASN B N 1
ATOM 822 C CA . ASN A 1 130 ? -1.098 -3.414 1.095 1.00 13.55 127 ASN B CA 1
ATOM 823 C C . ASN A 1 130 ? -1.747 -3.406 2.472 1.00 19.40 127 ASN B C 1
ATOM 824 O O . ASN A 1 130 ? -1.087 -3.641 3.484 1.00 19.40 127 ASN B O 1
ATOM 829 N N . ARG A 1 131 ? -3.049 -3.138 2.492 1.00 17.10 128 ARG B N 1
ATOM 830 C CA . ARG A 1 131 ? -3.828 -3.129 3.721 1.00 11.96 128 ARG B CA 1
ATOM 831 C C . ARG A 1 131 ? -5.298 -3.392 3.403 1.00 16.00 128 ARG B C 1
ATOM 832 O O . ARG A 1 131 ? -5.785 -3.013 2.339 1.00 18.95 128 ARG B O 1
ATOM 840 N N . ALA A 1 132 ? -5.994 -4.056 4.320 1.00 17.60 129 ALA B N 1
ATOM 841 C CA . ALA A 1 132 ? -7.426 -4.305 4.172 1.00 14.60 129 ALA B CA 1
ATOM 842 C C . ALA A 1 132 ? -8.160 -4.072 5.491 1.00 17.98 129 ALA B C 1
ATOM 843 O O . ALA A 1 132 ? -7.755 -4.587 6.534 1.00 17.34 129 ALA B O 1
ATOM 845 N N . ARG A 1 133 ? -9.243 -3.301 5.433 1.00 18.23 130 ARG B N 1
ATOM 846 C CA . ARG A 1 133 ? -10.001 -2.913 6.625 1.00 13.12 130 ARG B CA 1
ATOM 847 C C . ARG A 1 133 ? -11.499 -3.126 6.422 1.00 18.64 130 ARG B C 1
ATOM 848 O O . ARG A 1 133 ? -12.054 -2.715 5.404 1.00 20.64 130 ARG B O 1
ATOM 856 N N . TYR A 1 134 ? -12.155 -3.758 7.392 1.00 17.50 131 TYR B N 1
ATOM 857 C CA . TYR A 1 134 ? -13.606 -3.922 7.333 1.00 13.14 131 TYR B CA 1
ATOM 858 C C . TYR A 1 134 ? -14.313 -2.678 7.871 1.00 16.81 131 TYR B C 1
ATOM 859 O O . TYR A 1 134 ? -13.789 -1.985 8.744 1.00 14.56 131 TYR B O 1
ATOM 868 N N . MET A 1 135 ? -15.498 -2.392 7.339 1.00 18.93 132 MET B N 1
ATOM 869 C CA . MET A 1 135 ? -16.297 -1.269 7.817 1.00 23.80 132 MET B CA 1
ATOM 870 C C . MET A 1 135 ? -17.010 -1.669 9.104 1.00 27.97 132 MET B C 1
ATOM 871 O O . MET A 1 135 ? -17.707 -2.682 9.138 1.00 23.99 132 MET B O 1
ATOM 876 N N . PRO A 1 136 ? -16.835 -0.874 10.171 1.00 26.95 133 PRO B N 1
ATOM 877 C CA . PRO A 1 136 ? -17.401 -1.193 11.480 1.00 25.22 133 PRO B CA 1
ATOM 878 C C . PRO A 1 136 ? -18.914 -1.391 11.432 1.00 25.03 133 PRO B C 1
ATOM 879 O O . PRO A 1 136 ? -19.435 -2.318 12.052 1.00 21.26 133 PRO B O 1
ATOM 883 N N . GLN A 1 137 ? -19.606 -0.530 10.691 1.00 15.92 134 GLN B N 1
ATOM 884 C CA . GLN A 1 137 ? -21.063 -0.587 10.602 1.00 25.27 134 GLN B CA 1
ATOM 885 C C . GLN A 1 137 ? -21.544 -1.769 9.765 1.00 24.48 134 GLN B C 1
ATOM 886 O O . GLN A 1 137 ? -22.654 -2.265 9.956 1.00 34.87 134 GLN B O 1
ATOM 892 N N . ASN A 1 138 ? -20.705 -2.208 8.834 1.00 29.02 135 ASN B N 1
ATOM 893 C CA . ASN A 1 138 ? -21.041 -3.319 7.951 1.00 26.88 135 ASN B CA 1
ATOM 894 C C . ASN A 1 138 ? -19.792 -4.132 7.636 1.00 25.29 135 ASN B C 1
ATOM 895 O O . ASN A 1 138 ? -19.115 -3.872 6.643 1.00 17.53 135 ASN B O 1
ATOM 900 N N . PRO A 1 139 ? -19.482 -5.115 8.498 1.00 25.25 136 PRO B N 1
ATOM 901 C CA . PRO A 1 139 ? -18.240 -5.889 8.484 1.00 20.97 136 PRO B CA 1
ATOM 902 C C . PRO A 1 139 ? -17.962 -6.639 7.182 1.00 25.98 136 PRO B C 1
ATOM 903 O O . PRO A 1 139 ? -16.817 -7.014 6.931 1.00 27.96 136 PRO B O 1
ATOM 907 N N . HIS A 1 140 ? -18.983 -6.867 6.362 1.00 22.23 137 HIS B N 1
ATOM 908 C CA . HIS A 1 140 ? -18.740 -7.539 5.087 1.00 25.33 137 HIS B CA 1
ATOM 909 C C . HIS A 1 140 ? -18.378 -6.576 3.958 1.00 19.73 137 HIS B C 1
ATOM 910 O O . HIS A 1 140 ? -18.298 -6.968 2.795 1.00 24.08 137 HIS B O 1
ATOM 917 N N . ILE A 1 141 ? -18.140 -5.318 4.317 1.00 18.25 138 ILE B N 1
ATOM 918 C CA . ILE A 1 141 ? -17.573 -4.349 3.388 1.00 20.44 138 ILE B CA 1
ATOM 919 C C . ILE A 1 141 ? -16.115 -4.094 3.756 1.00 22.16 138 ILE B C 1
ATOM 920 O O . ILE A 1 141 ? -15.812 -3.680 4.875 1.00 22.89 138 ILE B O 1
ATOM 925 N N . ILE A 1 142 ? -15.214 -4.360 2.816 1.00 20.84 139 ILE B N 1
ATOM 926 C CA . ILE A 1 142 ? -13.782 -4.272 3.079 1.00 19.59 139 ILE B CA 1
ATOM 927 C C . ILE A 1 142 ? -13.071 -3.384 2.062 1.00 18.31 139 ILE B C 1
ATOM 928 O O . ILE A 1 142 ? -13.191 -3.588 0.855 1.00 23.99 139 ILE B O 1
ATOM 933 N N . ALA A 1 143 ? -12.342 -2.389 2.558 1.00 14.54 140 ALA B N 1
ATOM 934 C CA . ALA A 1 143 ? -11.524 -1.540 1.698 1.00 17.75 140 ALA B CA 1
ATOM 935 C C . ALA A 1 143 ? -10.094 -2.055 1.667 1.00 16.70 140 ALA B C 1
ATOM 936 O O . ALA A 1 143 ? -9.587 -2.553 2.670 1.00 21.25 140 ALA B O 1
ATOM 938 N N . THR A 1 144 ? -9.449 -1.938 0.510 1.00 16.76 141 THR B N 1
ATOM 939 C CA . THR A 1 144 ? -8.071 -2.387 0.361 1.00 21.37 141 THR B CA 1
ATOM 940 C C . THR A 1 144 ? -7.196 -1.326 -0.294 1.00 21.19 141 THR B C 1
ATOM 941 O O . THR A 1 144 ? -7.658 -0.555 -1.136 1.00 21.04 141 THR B O 1
ATOM 945 N N . LYS A 1 145 ? -5.929 -1.295 0.105 1.00 18.23 142 LYS B N 1
ATOM 946 C CA . LYS A 1 145 ? -4.930 -0.474 -0.563 1.00 20.46 142 LYS B CA 1
ATOM 947 C C . LYS A 1 145 ? -4.115 -1.352 -1.507 1.00 25.45 142 LYS B C 1
ATOM 948 O O . LYS A 1 145 ? -3.757 -2.482 -1.169 1.00 24.46 142 LYS B O 1
ATOM 954 N N . THR A 1 146 ? -3.830 -0.821 -2.690 1.00 24.88 143 THR B N 1
ATOM 955 C CA . THR A 1 146 ? -3.230 -1.589 -3.774 1.00 34.72 143 THR B CA 1
ATOM 956 C C . THR A 1 146 ? -1.897 -0.947 -4.156 1.00 29.59 143 THR B C 1
ATOM 957 O O . THR A 1 146 ? -1.647 0.206 -3.806 1.00 35.69 143 THR B O 1
ATOM 961 N N . PRO A 1 147 ? -1.017 -1.698 -4.844 1.00 30.16 144 PRO B N 1
ATOM 962 C CA . PRO A 1 147 ? 0.195 -1.092 -5.400 1.00 33.62 144 PRO B CA 1
ATOM 963 C C . PRO A 1 147 ? -0.085 0.079 -6.346 1.00 29.12 144 PRO B C 1
ATOM 964 O O . PRO A 1 147 ? 0.835 0.824 -6.687 1.00 36.91 144 PRO B O 1
ATOM 968 N N . SER A 1 148 ? -1.337 0.235 -6.767 1.00 33.80 145 SER B N 1
ATOM 969 C CA . SER A 1 148 ? -1.730 1.373 -7.598 1.00 38.54 145 SER B CA 1
ATOM 970 C C . SER A 1 148 ? -2.430 2.445 -6.762 1.00 37.12 145 SER B C 1
ATOM 971 O O . SER A 1 148 ? -2.534 2.321 -5.543 1.00 40.36 145 SER B O 1
ATOM 974 N N . SER A 1 149 ? -2.913 3.491 -7.424 1.00 34.66 146 SER B N 1
ATOM 975 C CA . SER A 1 149 ? -3.454 4.655 -6.727 1.00 39.67 146 SER B CA 1
ATOM 976 C C . SER A 1 149 ? -4.915 4.496 -6.301 1.00 41.61 146 SER B C 1
ATOM 977 O O . SER A 1 149 ? -5.364 5.141 -5.353 1.00 33.40 146 SER B O 1
ATOM 980 N N . ASP A 1 150 ? -5.653 3.643 -7.005 1.00 41.80 147 ASP B N 1
ATOM 981 C CA . ASP A 1 150 ? -7.043 3.366 -6.651 1.00 39.32 147 ASP B CA 1
ATOM 982 C C . ASP A 1 150 ? -7.130 2.528 -5.380 1.00 36.10 147 ASP B C 1
ATOM 983 O O . ASP A 1 150 ? -6.486 1.485 -5.270 1.00 35.19 147 ASP B O 1
ATOM 988 N N . VAL A 1 151 ? -7.920 2.989 -4.418 1.00 27.38 148 VAL B N 1
ATOM 989 C CA . VAL A 1 151 ? -8.260 2.157 -3.271 1.00 28.32 148 VAL B CA 1
ATOM 990 C C . VAL A 1 151 ? -9.601 1.477 -3.527 1.00 23.48 148 VAL B C 1
ATOM 991 O O . VAL A 1 151 ? -10.565 2.115 -3.951 1.00 24.74 148 VAL B O 1
ATOM 995 N N . LEU A 1 152 ? -9.639 0.168 -3.306 1.00 17.89 149 LEU B N 1
ATOM 996 C CA . LEU A 1 152 ? -10.778 -0.637 -3.721 1.00 19.87 149 LEU B CA 1
ATOM 997 C C . LEU A 1 152 ? -11.702 -0.954 -2.557 1.00 21.85 149 LEU B C 1
ATOM 998 O O . LEU A 1 152 ? -11.281 -0.963 -1.402 1.00 27.23 149 LEU B O 1
ATOM 1003 N N . VAL A 1 153 ? -12.966 -1.206 -2.876 1.00 21.87 150 VAL B N 1
ATOM 1004 C CA . VAL A 1 153 ? -13.953 -1.592 -1.878 1.00 21.32 150 VAL B CA 1
ATOM 1005 C C . VAL A 1 153 ? -14.647 -2.873 -2.318 1.00 22.38 150 VAL B C 1
ATOM 1006 O O . VAL A 1 153 ? -15.110 -2.981 -3.455 1.00 27.39 150 VAL B O 1
ATOM 1010 N N . PHE A 1 154 ? -14.705 -3.846 -1.417 1.00 24.70 151 PHE B N 1
ATOM 1011 C CA . PHE A 1 154 ? -15.342 -5.121 -1.710 1.00 25.09 151 PHE B CA 1
ATOM 1012 C C . PHE A 1 154 ? -16.463 -5.423 -0.727 1.00 18.28 151 PHE B C 1
ATOM 1013 O O . PHE A 1 154 ? -16.324 -5.208 0.475 1.00 26.30 151 PHE B O 1
ATOM 1021 N N . ASP A 1 155 ? -17.577 -5.914 -1.254 1.00 28.78 152 ASP B N 1
ATOM 1022 C CA . ASP A 1 155 ? -18.640 -6.475 -0.436 1.00 24.18 152 ASP B CA 1
ATOM 1023 C C . ASP A 1 155 ? -18.615 -7.974 -0.688 1.00 22.90 152 ASP B C 1
ATOM 1024 O O . ASP A 1 155 ? -19.073 -8.436 -1.733 1.00 30.92 152 ASP B O 1
ATOM 1029 N N . TYR A 1 156 ? -18.063 -8.732 0.255 1.00 21.60 153 TYR B N 1
ATOM 1030 C CA . TYR A 1 156 ? -17.773 -10.141 -0.001 1.00 22.58 153 TYR B CA 1
ATOM 1031 C C . TYR A 1 156 ? -19.012 -11.026 -0.139 1.00 26.44 153 TYR B C 1
ATOM 1032 O O . TYR A 1 156 ? -18.907 -12.189 -0.528 1.00 26.67 153 TYR B O 1
ATOM 1041 N N . THR A 1 157 ? -20.182 -10.469 0.160 1.00 25.88 154 THR B N 1
ATOM 1042 C CA . THR A 1 157 ? -21.438 -11.188 -0.035 1.00 30.62 154 THR B CA 1
ATOM 1043 C C . THR A 1 157 ? -21.877 -11.105 -1.496 1.00 28.51 154 THR B C 1
ATOM 1044 O O . THR A 1 157 ? -22.837 -11.760 -1.903 1.00 29.23 154 THR B O 1
ATOM 1048 N N . LYS A 1 158 ? -21.162 -10.298 -2.276 1.00 26.10 155 LYS B N 1
ATOM 1049 C CA . LYS A 1 158 ? -21.496 -10.073 -3.680 1.00 21.82 155 LYS B CA 1
ATOM 1050 C C . LYS A 1 158 ? -20.430 -10.634 -4.614 1.00 26.19 155 LYS B C 1
ATOM 1051 O O . LYS A 1 158 ? -20.268 -10.165 -5.741 1.00 31.88 155 LYS B O 1
ATOM 1057 N N . HIS A 1 159 ? -19.701 -11.636 -4.138 1.00 26.59 156 HIS B N 1
ATOM 1058 C CA . HIS A 1 159 ? -18.688 -12.300 -4.948 1.00 21.02 156 HIS B CA 1
ATOM 1059 C C . HIS A 1 159 ? -18.839 -13.813 -4.834 1.00 25.70 156 HIS B C 1
ATOM 1060 O O . HIS A 1 159 ? -19.367 -14.311 -3.838 1.00 24.01 156 HIS B O 1
ATOM 1067 N N . PRO A 1 160 ? -18.390 -14.551 -5.862 1.00 22.37 157 PRO B N 1
ATOM 1068 C CA . PRO A 1 160 ? -18.554 -16.002 -5.868 1.00 29.67 157 PRO B CA 1
ATOM 1069 C C . PRO A 1 160 ? -17.828 -16.665 -4.701 1.00 36.78 157 PRO B C 1
ATOM 1070 O O . PRO A 1 160 ? -16.787 -16.173 -4.258 1.00 35.43 157 PRO B O 1
ATOM 1074 N N . ALA A 1 161 ? -18.388 -17.767 -4.210 1.00 33.42 158 ALA B N 1
ATOM 1075 C CA . ALA A 1 161 ? -17.809 -18.508 -3.093 1.00 34.26 158 ALA B CA 1
ATOM 1076 C C . ALA A 1 161 ? -16.397 -18.986 -3.419 1.00 33.66 158 ALA B C 1
ATOM 1077 O O . ALA A 1 161 ? -15.543 -19.083 -2.540 1.00 45.82 158 ALA B O 1
ATOM 1079 N N . LYS A 1 162 ? -16.168 -19.288 -4.692 1.00 35.08 159 LYS B N 1
ATOM 1080 C CA . LYS A 1 162 ? -14.851 -19.662 -5.184 1.00 30.89 159 LYS B CA 1
ATOM 1081 C C . LYS A 1 162 ? -14.478 -18.724 -6.324 1.00 27.60 159 LYS B C 1
ATOM 1082 O O . LYS A 1 162 ? -15.276 -18.512 -7.237 1.00 30.74 159 LYS B O 1
ATOM 1088 N N . PRO A 1 163 ? -13.262 -18.154 -6.277 1.00 24.96 160 PRO B N 1
ATOM 1089 C CA . PRO A 1 163 ? -12.880 -17.139 -7.252 1.00 22.81 160 PRO B CA 1
ATOM 1090 C C . PRO A 1 163 ? -12.608 -17.744 -8.625 1.00 19.68 160 PRO B C 1
ATOM 1091 O O . PRO A 1 163 ? -12.106 -18.862 -8.721 1.00 24.08 160 PRO B O 1
ATOM 1095 N N . ASP A 1 164 ? -12.946 -17.001 -9.674 1.00 21.59 161 ASP B N 1
ATOM 1096 C CA . ASP A 1 164 ? -12.684 -17.426 -11.042 1.00 25.26 161 ASP B CA 1
ATOM 1097 C C . ASP A 1 164 ? -11.179 -17.454 -11.300 1.00 29.22 161 ASP B C 1
ATOM 1098 O O . ASP A 1 164 ? -10.497 -16.443 -11.128 1.00 19.93 161 ASP B O 1
ATOM 1103 N N . PRO A 1 165 ? -10.659 -18.622 -11.711 1.00 29.93 162 PRO B N 1
ATOM 1104 C CA . PRO A 1 165 ? -9.239 -18.828 -12.001 1.00 30.44 162 PRO B CA 1
ATOM 1105 C C . PRO A 1 165 ? -8.674 -17.855 -13.038 1.00 35.21 162 PRO B C 1
ATOM 1106 O O . PRO A 1 165 ? -7.456 -17.748 -13.177 1.00 37.65 162 PRO B O 1
ATOM 1110 N N . SER A 1 166 ? -9.549 -17.155 -13.756 1.00 39.24 163 SER B N 1
ATOM 1111 C CA . SER A 1 166 ? -9.115 -16.161 -14.736 1.00 37.67 163 SER B CA 1
ATOM 1112 C C . SER A 1 166 ? -8.485 -14.949 -14.051 1.00 39.43 163 SER B C 1
ATOM 1113 O O . SER A 1 166 ? -7.684 -14.232 -14.651 1.00 39.17 163 SER B O 1
ATOM 1116 N N . GLY A 1 167 ? -8.865 -14.722 -12.797 1.00 42.02 164 GLY B N 1
ATOM 1117 C CA . GLY A 1 167 ? -8.197 -13.736 -11.955 1.00 33.01 164 GLY B CA 1
ATOM 1118 C C . GLY A 1 167 ? -8.623 -12.294 -12.149 1.00 35.99 164 GLY B C 1
ATOM 1119 O O . GLY A 1 167 ? -7.996 -11.382 -11.611 1.00 37.32 164 GLY B O 1
ATOM 1120 N N . GLU A 1 168 ? -9.688 -12.080 -12.914 1.00 34.01 165 GLU B N 1
ATOM 1121 C CA . GLU A 1 168 ? -10.184 -10.728 -13.157 1.00 35.71 165 GLU B CA 1
ATOM 1122 C C . GLU A 1 168 ? -10.750 -10.097 -11.887 1.00 36.13 165 GLU B C 1
ATOM 1123 O O . GLU A 1 168 ? -11.671 -10.631 -11.269 1.00 36.48 165 GLU B O 1
ATOM 1129 N N . CYS A 1 169 ? -10.172 -8.963 -11.501 1.00 33.18 166 CYS B N 1
ATOM 1130 C CA . CYS A 1 169 ? -10.545 -8.269 -10.274 1.00 24.08 166 CYS B CA 1
ATOM 1131 C C . CYS A 1 169 ? -11.687 -7.293 -10.529 1.00 35.31 166 CYS B C 1
ATOM 1132 O O . CYS A 1 169 ? -11.555 -6.361 -11.323 1.00 33.96 166 CYS B O 1
ATOM 1135 N N . ASN A 1 170 ? -12.806 -7.512 -9.847 1.00 34.12 167 ASN B N 1
ATOM 1136 C CA . ASN A 1 170 ? -13.986 -6.677 -10.031 1.00 32.50 167 ASN B CA 1
ATOM 1137 C C . ASN A 1 170 ? -14.482 -6.063 -8.727 1.00 30.47 167 ASN B C 1
ATOM 1138 O O . ASN A 1 170 ? -15.441 -6.553 -8.132 1.00 36.45 167 ASN B O 1
ATOM 1143 N N . PRO A 1 171 ? -13.830 -4.977 -8.282 1.00 33.53 168 PRO B N 1
ATOM 1144 C CA . PRO A 1 171 ? -14.238 -4.294 -7.060 1.00 27.11 168 PRO B CA 1
ATOM 1145 C C . PRO A 1 171 ? -15.638 -3.716 -7.200 1.00 24.70 168 PRO B C 1
ATOM 1146 O O . PRO A 1 171 ? -16.062 -3.382 -8.306 1.00 38.50 168 PRO B O 1
ATOM 1150 N N . ASP A 1 172 ? -16.352 -3.603 -6.087 1.00 25.18 169 ASP B N 1
ATOM 1151 C CA . ASP A 1 172 ? -17.669 -2.984 -6.103 1.00 32.31 169 ASP B CA 1
ATOM 1152 C C . ASP A 1 172 ? -17.535 -1.472 -6.236 1.00 32.53 169 ASP B C 1
ATOM 1153 O O . ASP A 1 172 ? -18.369 -0.816 -6.858 1.00 38.25 169 ASP B O 1
ATOM 1158 N N . LEU A 1 173 ? -16.467 -0.932 -5.658 1.00 33.43 170 LEU B N 1
ATOM 1159 C CA . LEU A 1 173 ? -16.157 0.489 -5.755 1.00 27.03 170 LEU B CA 1
ATOM 1160 C C . LEU A 1 173 ? -14.665 0.701 -5.996 1.00 30.18 170 LEU B C 1
ATOM 1161 O O . LEU A 1 173 ? -13.828 -0.003 -5.426 1.00 27.87 170 LEU B O 1
ATOM 1166 N N . ARG A 1 174 ? -14.341 1.661 -6.856 1.00 30.76 171 ARG B N 1
ATOM 1167 C CA . ARG A 1 174 ? -12.974 2.148 -6.991 1.00 23.79 171 ARG B CA 1
ATOM 1168 C C . ARG A 1 174 ? -12.937 3.587 -6.499 1.00 30.30 171 ARG B C 1
ATOM 1169 O O . ARG A 1 174 ? -13.687 4.434 -6.986 1.00 27.25 171 ARG B O 1
ATOM 1177 N N . LEU A 1 175 ? -12.071 3.863 -5.528 1.00 27.72 172 LEU B N 1
ATOM 1178 C CA . LEU A 1 175 ? -11.983 5.201 -4.956 1.00 22.56 172 LEU B CA 1
ATOM 1179 C C . LEU A 1 175 ? -10.828 5.991 -5.568 1.00 25.55 172 LEU B C 1
ATOM 1180 O O . LEU A 1 175 ? -9.664 5.612 -5.437 1.00 23.78 172 LEU B O 1
ATOM 1185 N N . ARG A 1 176 ? -11.167 7.089 -6.238 1.00 30.38 173 ARG B N 1
ATOM 1186 C CA . ARG A 1 176 ? -10.186 7.917 -6.935 1.00 28.10 173 ARG B CA 1
ATOM 1187 C C . ARG A 1 176 ? -9.774 9.124 -6.096 1.00 26.77 173 ARG B C 1
ATOM 1188 O O . ARG A 1 176 ? -10.575 9.661 -5.329 1.00 26.58 173 ARG B O 1
ATOM 1196 N N . GLY A 1 177 ? -8.524 9.551 -6.250 1.00 19.81 174 GLY B N 1
ATOM 1197 C CA . GLY A 1 177 ? -8.030 10.725 -5.539 1.00 21.00 174 GLY B CA 1
ATOM 1198 C C . GLY A 1 177 ? -6.524 10.753 -5.359 1.00 29.28 174 GLY B C 1
ATOM 1199 O O . GLY A 1 177 ? -5.921 11.823 -5.303 1.00 38.52 174 GLY B O 1
ATOM 1200 N N . HIS A 1 178 ? -5.914 9.576 -5.263 1.00 29.92 175 HIS B N 1
ATOM 1201 C CA . HIS A 1 178 ? -4.475 9.481 -5.045 1.00 31.52 175 HIS B CA 1
ATOM 1202 C C . HIS A 1 178 ? -3.690 9.356 -6.345 1.00 32.78 175 HIS B C 1
ATOM 1203 O O . HIS A 1 178 ? -4.233 8.960 -7.377 1.00 31.23 175 HIS B O 1
ATOM 1210 N N . GLN A 1 179 ? -2.406 9.697 -6.281 1.00 32.83 176 GLN B N 1
ATOM 1211 C CA . GLN A 1 179 ? -1.513 9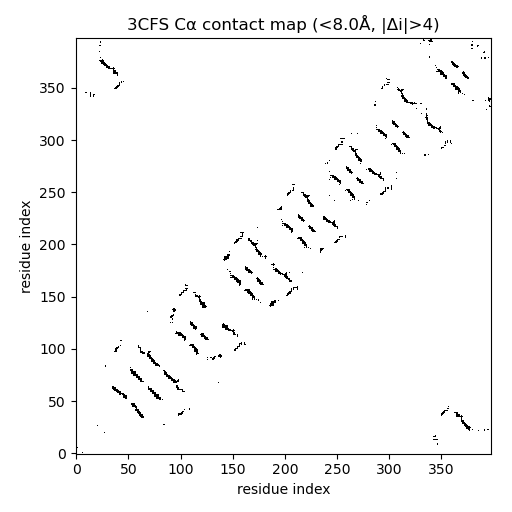.572 -7.426 1.00 34.25 176 GLN B CA 1
ATOM 1212 C C . GLN A 1 179 ? -0.541 8.416 -7.217 1.00 36.59 176 GLN B C 1
ATOM 1213 O O . GLN A 1 179 ? -0.008 7.858 -8.176 1.00 38.83 176 GLN B O 1
ATOM 1219 N N . LYS A 1 180 ? -0.312 8.064 -5.955 1.00 32.54 177 LYS B N 1
ATOM 1220 C CA . LYS A 1 180 ? 0.581 6.963 -5.615 1.00 35.67 177 LYS B CA 1
ATOM 1221 C C . LYS A 1 180 ? -0.081 5.984 -4.651 1.00 31.98 177 LYS B C 1
ATOM 1222 O O . LYS A 1 180 ? -1.155 6.256 -4.114 1.00 30.73 177 LYS B O 1
ATOM 1228 N N . GLU A 1 181 ? 0.572 4.846 -4.438 1.00 32.96 178 GLU B N 1
ATOM 1229 C CA . GLU A 1 181 ? 0.100 3.850 -3.485 1.00 27.35 178 GLU B CA 1
ATOM 1230 C C . GLU A 1 181 ? 0.336 4.318 -2.052 1.00 32.11 178 GLU B C 1
ATOM 1231 O O . GLU A 1 181 ? 1.019 5.318 -1.817 1.00 23.22 178 GLU B O 1
ATOM 1237 N N . GLY A 1 182 ? -0.231 3.584 -1.099 1.00 27.23 179 GLY B N 1
ATOM 1238 C CA . GLY A 1 182 ? -0.020 3.855 0.320 1.00 25.51 179 GLY B CA 1
ATOM 1239 C C . GLY A 1 182 ? -0.362 2.652 1.178 1.00 17.99 179 GLY B C 1
ATOM 1240 O O . GLY A 1 182 ? -0.496 1.537 0.673 1.00 21.60 179 GLY B O 1
ATOM 1241 N N . TYR A 1 183 ? -0.504 2.876 2.480 1.00 19.66 180 TYR B N 1
ATOM 1242 C CA . TYR A 1 183 ? -0.892 1.811 3.399 1.00 28.94 180 TYR B CA 1
ATOM 1243 C C . TYR A 1 183 ? -2.034 2.243 4.309 1.00 23.90 180 TYR B C 1
ATOM 1244 O O . TYR A 1 183 ? -3.031 1.534 4.444 1.00 35.86 180 TYR B O 1
ATOM 1253 N N . GLY A 1 184 ? -1.884 3.413 4.923 1.00 18.32 181 GLY B N 1
ATOM 1254 C CA . GLY A 1 184 ? -2.875 3.934 5.863 1.00 20.73 181 GLY B CA 1
ATOM 1255 C C . GLY A 1 184 ? -4.309 3.858 5.372 1.00 22.54 181 GLY B C 1
ATOM 1256 O O . GLY A 1 184 ? -4.628 4.322 4.277 1.00 26.71 181 GLY B O 1
ATOM 1257 N N . LEU A 1 185 ? -5.169 3.262 6.195 1.00 20.45 182 LEU B N 1
ATOM 1258 C CA . LEU A 1 185 ? -6.597 3.130 5.910 1.00 21.56 182 LEU B CA 1
ATOM 1259 C C . LEU A 1 185 ? -7.369 3.268 7.213 1.00 15.14 182 LEU B C 1
ATOM 1260 O O . LEU A 1 185 ? -6.937 2.752 8.242 1.00 21.99 182 LEU B O 1
ATOM 1265 N N . SER A 1 186 ? -8.516 3.938 7.171 1.00 17.20 183 SER B N 1
ATOM 1266 C CA . SER A 1 186 ? -9.349 4.068 8.364 1.00 17.45 183 SER B CA 1
ATOM 1267 C C . SER A 1 186 ? -10.810 4.387 8.055 1.00 19.71 183 SER B C 1
ATOM 1268 O O . SER A 1 186 ? -11.113 5.385 7.400 1.00 18.02 183 SER B O 1
ATOM 1271 N N . TRP A 1 187 ? -11.709 3.530 8.538 1.00 14.01 184 TRP B N 1
ATOM 1272 C CA . TRP A 1 187 ? -13.148 3.770 8.449 1.00 12.73 184 TRP B CA 1
ATOM 1273 C C . TRP A 1 187 ? -13.618 4.569 9.654 1.00 6.16 184 TRP B C 1
ATOM 1274 O O . TRP A 1 187 ? -13.177 4.322 10.776 1.00 15.87 184 TRP B O 1
ATOM 1285 N N . ASN A 1 188 ? -14.526 5.513 9.428 1.00 14.97 185 ASN B N 1
ATOM 1286 C CA . ASN A 1 188 ? -15.124 6.266 10.524 1.00 14.79 185 ASN B CA 1
ATOM 1287 C C . ASN A 1 188 ? -16.163 5.410 11.242 1.00 21.81 185 ASN B C 1
ATOM 1288 O O . ASN A 1 188 ? -17.165 5.007 10.648 1.00 25.40 185 ASN B O 1
ATOM 1293 N N . SER A 1 189 ? -15.918 5.128 12.518 1.00 16.61 186 SER B N 1
ATOM 1294 C CA . SER A 1 189 ? -16.803 4.257 13.287 1.00 25.72 186 SER B CA 1
ATOM 1295 C C . SER A 1 189 ? -18.007 5.012 13.848 1.00 28.51 186 SER B C 1
ATOM 1296 O O . SER A 1 189 ? -18.838 4.436 14.550 1.00 33.88 186 SER B O 1
ATOM 1299 N N . ASN A 1 190 ? -18.095 6.299 13.529 1.00 26.85 187 ASN B N 1
ATOM 1300 C CA . ASN A 1 190 ? -19.232 7.118 13.937 1.00 30.28 187 ASN B CA 1
ATOM 1301 C C . ASN A 1 190 ? -19.953 7.736 12.741 1.00 33.11 187 ASN B C 1
ATOM 1302 O O . ASN A 1 190 ? -21.014 8.341 12.889 1.00 30.93 187 ASN B O 1
ATOM 1307 N N . LEU A 1 191 ? -19.366 7.578 11.558 1.00 30.71 188 LEU B N 1
ATOM 1308 C CA . LEU A 1 191 ? -19.951 8.104 10.328 1.00 35.41 188 LEU B CA 1
ATOM 1309 C C . LEU A 1 191 ? -19.827 7.074 9.206 1.00 29.55 188 LEU B C 1
ATOM 1310 O O . LEU A 1 191 ? -18.803 6.998 8.524 1.00 27.67 188 LEU B O 1
ATOM 1315 N N . SER A 1 192 ? -20.882 6.286 9.027 1.00 25.10 189 SER B N 1
ATOM 1316 C CA . SER A 1 192 ? -20.862 5.123 8.143 1.00 22.05 189 SER B CA 1
ATOM 1317 C C . SER A 1 192 ? -20.511 5.461 6.697 1.00 22.57 189 SER B C 1
ATOM 1318 O O . SER A 1 192 ? -21.128 6.330 6.084 1.00 28.88 189 SER B O 1
ATOM 1321 N N . GLY A 1 193 ? -19.512 4.766 6.162 1.00 14.83 190 GLY B N 1
ATOM 1322 C CA . GLY A 1 193 ? -19.129 4.922 4.765 1.00 21.04 190 GLY B CA 1
ATOM 1323 C C . GLY A 1 193 ? -18.041 5.952 4.528 1.00 19.52 190 GLY B C 1
ATOM 1324 O O . GLY A 1 193 ? -17.582 6.128 3.400 1.00 19.39 190 GLY B O 1
ATOM 1325 N N . HIS A 1 194 ? -17.633 6.642 5.587 1.00 23.27 191 HIS B N 1
ATOM 1326 C CA . HIS A 1 194 ? -16.568 7.631 5.480 1.00 24.65 191 HIS B CA 1
ATOM 1327 C C . HIS A 1 194 ? -15.206 6.988 5.706 1.00 25.21 191 HIS B C 1
ATOM 1328 O O . HIS A 1 194 ? -14.959 6.382 6.749 1.00 23.97 191 HIS B O 1
ATOM 1335 N N . LEU A 1 195 ? -14.328 7.126 4.716 1.00 20.26 192 LEU B N 1
ATOM 1336 C CA . LEU A 1 195 ? -13.054 6.419 4.708 1.00 18.41 192 LEU B CA 1
ATOM 1337 C C . LEU A 1 195 ? -11.879 7.360 4.469 1.00 21.01 192 LEU B C 1
ATOM 1338 O O . LEU A 1 195 ? -11.938 8.238 3.606 1.00 20.12 192 LEU B O 1
ATOM 1343 N N . LEU A 1 196 ? -10.814 7.166 5.241 1.00 19.67 193 LEU B N 1
ATOM 1344 C CA . LEU A 1 196 ? -9.575 7.909 5.054 1.00 14.05 193 LEU B CA 1
ATOM 1345 C C . LEU A 1 196 ? -8.480 7.008 4.507 1.00 20.32 193 LEU B C 1
ATOM 1346 O O . LEU A 1 196 ? -8.448 5.807 4.783 1.00 19.50 193 LEU B O 1
ATOM 1351 N N . SER A 1 197 ? -7.574 7.604 3.742 1.00 16.77 194 SER B N 1
ATOM 1352 C CA . SER A 1 197 ? -6.472 6.874 3.143 1.00 11.59 194 SER B CA 1
ATOM 1353 C C . SER A 1 197 ? -5.224 7.745 3.094 1.00 22.28 194 SER B C 1
ATOM 1354 O O . SER A 1 197 ? -5.307 8.948 2.851 1.00 26.98 194 SER B O 1
ATOM 1357 N N . ALA A 1 198 ? -4.071 7.128 3.333 1.00 20.73 195 ALA B N 1
ATOM 1358 C CA . ALA A 1 198 ? -2.790 7.823 3.301 1.00 22.65 195 ALA B CA 1
ATOM 1359 C C . ALA A 1 198 ? -1.960 7.318 2.125 1.00 27.24 195 ALA B C 1
ATOM 1360 O O . ALA A 1 198 ? -2.001 6.133 1.797 1.00 24.20 195 ALA B O 1
ATOM 1362 N N . SER A 1 199 ? -1.204 8.212 1.495 1.00 24.86 196 SER B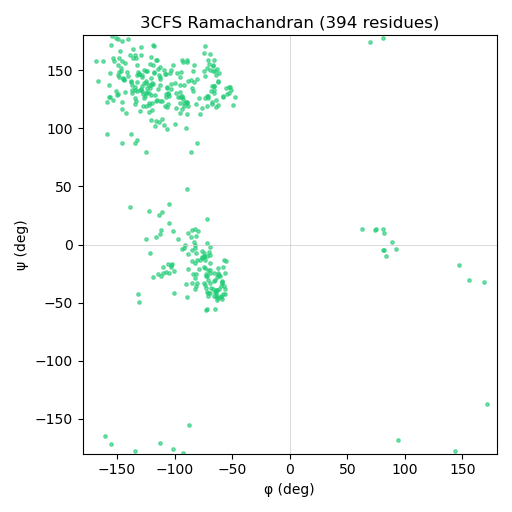 N 1
ATOM 1363 C CA . SER A 1 199 ? -0.462 7.842 0.292 1.00 29.76 196 SER B CA 1
ATOM 1364 C C . SER A 1 199 ? 0.969 8.369 0.257 1.00 29.71 196 SER B C 1
ATOM 1365 O O . SER A 1 199 ? 1.318 9.317 0.963 1.00 25.53 196 SER B O 1
ATOM 1368 N N . ASP A 1 200 ? 1.788 7.744 -0.583 1.00 25.16 197 ASP B N 1
ATOM 1369 C CA . ASP A 1 200 ? 3.154 8.191 -0.818 1.00 27.70 197 ASP B CA 1
ATOM 1370 C C . ASP A 1 200 ? 3.179 9.506 -1.596 1.00 29.79 197 ASP B C 1
ATOM 1371 O O . ASP A 1 200 ? 4.240 10.099 -1.791 1.00 36.15 197 ASP B O 1
ATOM 1376 N N . ASP A 1 201 ? 2.008 9.959 -2.038 1.00 27.53 198 ASP B N 1
ATOM 1377 C CA . ASP A 1 201 ? 1.907 11.202 -2.798 1.00 28.67 198 ASP B CA 1
ATOM 1378 C C . ASP A 1 201 ? 1.799 12.429 -1.891 1.00 34.15 198 ASP B C 1
ATOM 1379 O O . ASP A 1 201 ? 1.583 13.544 -2.371 1.00 32.35 198 ASP B O 1
ATOM 1384 N N . HIS A 1 202 ? 1.941 12.212 -0.584 1.00 23.61 199 HIS B N 1
ATOM 1385 C CA . HIS A 1 202 ? 1.978 13.303 0.395 1.00 24.92 199 HIS B CA 1
ATOM 1386 C C . HIS A 1 202 ? 0.594 13.702 0.908 1.00 21.25 199 HIS B C 1
ATOM 1387 O O . HIS A 1 202 ? 0.470 14.629 1.709 1.00 29.27 199 HIS B O 1
ATOM 1394 N N . THR A 1 203 ? -0.446 13.009 0.453 1.00 22.60 200 THR B N 1
ATOM 1395 C CA . THR A 1 203 ? -1.811 13.425 0.763 1.00 27.57 200 THR B CA 1
ATOM 1396 C C . THR A 1 203 ? -2.622 12.400 1.551 1.00 27.60 200 THR B C 1
ATOM 1397 O O . THR A 1 203 ? -2.356 11.199 1.500 1.00 27.13 200 THR B O 1
ATOM 1401 N N . VAL A 1 204 ? -3.613 12.902 2.281 1.00 21.43 201 VAL B N 1
ATOM 1402 C CA . VAL A 1 204 ? -4.673 12.074 2.830 1.00 18.81 201 VAL B CA 1
ATOM 1403 C C . VAL A 1 204 ? -5.953 12.343 2.044 1.00 25.20 201 VAL B C 1
ATOM 1404 O O . VAL A 1 204 ? -6.358 13.494 1.886 1.00 23.41 201 VAL B O 1
ATOM 1408 N N . CYS A 1 205 ? -6.580 11.284 1.540 1.00 23.54 202 CYS B N 1
ATOM 1409 C CA . CYS A 1 205 ? -7.845 11.421 0.823 1.00 25.53 202 CYS B CA 1
ATOM 1410 C C . CYS A 1 205 ? -9.040 11.010 1.677 1.00 25.72 202 CYS B C 1
ATOM 1411 O O . CYS A 1 205 ? -8.927 10.152 2.552 1.00 25.14 202 CYS B O 1
ATOM 1414 N N . LEU A 1 206 ? -10.185 11.630 1.407 1.00 22.93 203 LEU B N 1
ATOM 1415 C CA . LEU A 1 206 ? -11.415 11.356 2.140 1.00 25.20 203 LEU B CA 1
ATOM 1416 C C . LEU A 1 206 ? -12.525 10.992 1.158 1.00 24.86 203 LEU B C 1
ATOM 1417 O O . LEU A 1 206 ? -12.777 11.722 0.199 1.00 32.86 203 LEU B O 1
ATOM 1422 N N . TRP A 1 207 ? -13.186 9.864 1.398 1.00 21.78 204 TRP B N 1
ATOM 1423 C CA . TRP A 1 207 ? -14.331 9.465 0.592 1.00 25.60 204 TRP B CA 1
ATOM 1424 C C . TRP A 1 207 ? -15.570 9.237 1.444 1.00 28.92 204 TRP B C 1
ATOM 1425 O O . TRP A 1 207 ? -15.476 8.836 2.604 1.00 29.15 204 TRP B O 1
ATOM 1436 N N . ASP A 1 208 ? -16.728 9.502 0.852 1.00 33.43 205 ASP B N 1
ATOM 1437 C CA . ASP A 1 208 ? -18.003 9.065 1.399 1.00 37.26 205 ASP B CA 1
ATOM 1438 C C . ASP A 1 208 ? -18.618 8.105 0.387 1.00 37.98 205 ASP B C 1
ATOM 1439 O O . ASP A 1 208 ? -19.169 8.533 -0.628 1.00 47.79 205 ASP B O 1
ATOM 1444 N N . ILE A 1 209 ? -18.516 6.809 0.663 1.00 35.61 206 ILE B N 1
ATOM 1445 C CA . ILE A 1 209 ? -18.860 5.785 -0.322 1.00 37.98 206 ILE B CA 1
ATOM 1446 C C . ILE A 1 209 ? -20.363 5.615 -0.541 1.00 41.98 206 ILE B C 1
ATOM 1447 O O . ILE A 1 209 ? -20.782 4.911 -1.461 1.00 47.34 206 ILE B O 1
ATOM 1452 N N . ASN A 1 210 ? -21.170 6.251 0.302 1.00 44.04 207 ASN B N 1
ATOM 1453 C CA . ASN A 1 210 ? -22.621 6.204 0.148 1.00 59.37 207 ASN B CA 1
ATOM 1454 C C . ASN A 1 210 ? -23.120 7.213 -0.879 1.00 65.93 207 ASN B C 1
ATOM 1455 O O . ASN A 1 210 ? -24.254 7.127 -1.351 1.00 66.88 207 ASN B O 1
ATOM 1460 N N . ALA A 1 211 ? -22.262 8.170 -1.218 1.00 74.23 208 ALA B N 1
ATOM 1461 C CA . ALA A 1 211 ? -22.569 9.148 -2.251 1.00 84.40 208 ALA B CA 1
ATOM 1462 C C . ALA A 1 211 ? -22.162 8.614 -3.621 1.00 92.55 208 ALA B C 1
ATOM 1463 O O . ALA A 1 211 ? -22.089 7.401 -3.829 1.00 94.04 208 ALA B O 1
ATOM 1465 N N . GLY A 1 212 ? -21.898 9.524 -4.553 1.00 98.90 209 GLY B N 1
ATOM 1466 C CA . GLY A 1 212 ? -21.534 9.143 -5.912 1.00 105.58 209 GLY B CA 1
ATOM 1467 C C . GLY A 1 212 ? -22.740 9.109 -6.831 1.00 111.57 209 GLY B C 1
ATOM 1468 O O . GLY A 1 212 ? -23.813 9.592 -6.470 1.00 112.86 209 GLY B O 1
ATOM 1469 N N . PRO A 1 213 ? -22.569 8.537 -8.034 1.00 115.34 210 PRO B N 1
ATOM 1470 C CA . PRO A 1 213 ? -23.635 8.452 -9.023 1.00 117.06 210 PRO B CA 1
ATOM 1471 C C . PRO A 1 213 ? -24.429 7.150 -8.933 1.00 118.18 210 PRO B C 1
ATOM 1472 O O . PRO A 1 213 ? -24.155 6.310 -8.073 1.00 118.60 210 PRO B O 1
ATOM 1476 N N . LYS A 1 214 ? -25.410 6.997 -9.820 1.00 119.38 211 LYS B N 1
ATOM 1477 C CA . LYS A 1 214 ? -26.207 5.776 -9.897 1.00 119.56 211 LYS B CA 1
ATOM 1478 C C . LYS A 1 214 ? -25.363 4.575 -10.313 1.00 117.89 211 LYS B C 1
ATOM 1479 O O . LYS A 1 214 ? -25.329 3.559 -9.618 1.00 117.82 211 LYS B O 1
ATOM 1485 N N . GLU A 1 215 ? -24.684 4.700 -11.449 1.00 114.04 212 GLU B N 1
ATOM 1486 C CA . GLU A 1 215 ? -23.851 3.619 -11.967 1.00 109.78 212 GLU B CA 1
ATO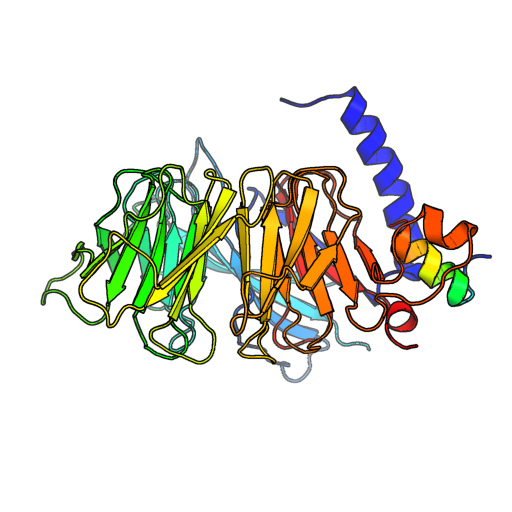M 1487 C C . GLU A 1 215 ? -22.488 4.132 -12.431 1.00 104.54 212 GLU B C 1
ATOM 1488 O O . G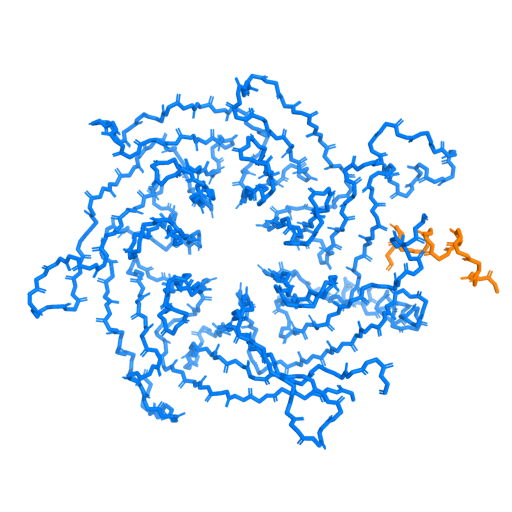LU A 1 215 ? -22.308 4.472 -13.601 1.00 104.93 212 GLU B O 1
ATOM 1494 N N . GLY A 1 216 ? -21.532 4.191 -11.507 1.00 97.78 213 GLY B N 1
ATOM 1495 C CA . GLY A 1 216 ? -21.777 3.818 -10.116 1.00 86.07 213 GLY B CA 1
ATOM 1496 C C . GLY A 1 216 ? -20.582 3.194 -9.418 1.00 77.85 213 GLY B C 1
ATOM 1497 O O . GLY A 1 216 ? -20.535 3.136 -8.188 1.00 76.28 213 GLY B O 1
ATOM 1498 N N . LYS A 1 217 ? -19.611 2.728 -10.198 1.00 67.02 214 LYS B N 1
ATOM 1499 C CA . LYS A 1 217 ? -18.449 2.034 -9.647 1.00 58.13 214 LYS B CA 1
ATOM 1500 C C . LYS A 1 217 ? -17.366 2.981 -9.136 1.00 52.45 214 LYS B C 1
ATOM 1501 O O . LYS A 1 217 ? -16.620 2.643 -8.218 1.00 41.33 214 LYS B O 1
ATOM 1507 N N . ILE A 1 218 ? -17.283 4.166 -9.730 1.00 47.82 215 ILE B N 1
ATOM 1508 C CA . ILE A 1 218 ? -16.217 5.107 -9.401 1.00 42.15 215 ILE B CA 1
ATOM 1509 C C . ILE A 1 218 ? -16.717 6.274 -8.555 1.00 42.92 215 ILE B C 1
ATOM 1510 O O . ILE A 1 218 ? -17.725 6.903 -8.878 1.00 42.29 215 ILE B O 1
ATOM 1515 N N . VAL A 1 219 ? -16.009 6.551 -7.464 1.00 43.14 216 VAL B N 1
ATOM 1516 C CA . VAL A 1 219 ? -16.301 7.715 -6.632 1.00 44.30 216 VAL B CA 1
ATOM 1517 C C . VAL A 1 219 ? -15.037 8.533 -6.361 1.00 42.90 216 VAL B C 1
ATOM 1518 O O . VAL A 1 219 ? -13.983 7.984 -6.032 1.00 42.82 216 VAL B O 1
ATOM 1522 N N . ASP A 1 220 ? -15.150 9.847 -6.530 1.00 45.23 217 ASP B N 1
ATOM 1523 C CA . ASP A 1 220 ? -14.015 10.749 -6.373 1.00 45.27 217 ASP B CA 1
ATOM 1524 C C . ASP A 1 220 ? -13.872 11.239 -4.937 1.00 39.88 217 ASP B C 1
ATOM 1525 O O . ASP A 1 220 ? -14.831 11.220 -4.164 1.00 35.22 217 ASP B O 1
ATOM 1530 N N . ALA A 1 221 ? -12.667 11.683 -4.594 1.00 30.73 218 ALA B N 1
ATOM 1531 C CA . ALA A 1 221 ? -12.372 12.153 -3.247 1.00 31.61 218 ALA B CA 1
ATOM 1532 C C . ALA A 1 221 ? -13.182 13.390 -2.878 1.00 27.68 218 ALA B C 1
ATOM 1533 O O . ALA A 1 221 ? -13.155 14.399 -3.582 1.00 33.91 218 ALA B O 1
ATOM 1535 N N . LYS A 1 222 ? -13.909 13.290 -1.771 1.00 31.20 219 LYS B N 1
ATOM 1536 C CA . LYS A 1 222 ? -14.667 14.405 -1.216 1.00 33.26 219 LYS B CA 1
ATOM 1537 C C . LYS A 1 222 ? -13.732 15.530 -0.774 1.00 36.25 219 LYS B C 1
ATOM 1538 O O . LYS A 1 222 ? -14.028 16.710 -0.962 1.00 38.33 219 LYS B O 1
ATOM 1544 N N . ALA A 1 223 ? -12.603 15.152 -0.182 1.00 39.66 220 ALA B N 1
ATOM 1545 C CA . ALA A 1 223 ? -11.605 16.114 0.269 1.00 36.82 220 ALA B CA 1
ATOM 1546 C C . ALA A 1 223 ? -10.205 15.521 0.168 1.00 32.43 220 ALA B C 1
ATOM 1547 O O . ALA A 1 223 ? -10.023 14.311 0.311 1.00 37.66 220 ALA B O 1
ATOM 1549 N N . ILE A 1 224 ? -9.221 16.377 -0.089 1.00 30.36 221 ILE B N 1
ATOM 1550 C CA . ILE A 1 224 ? -7.825 15.954 -0.167 1.00 29.11 221 ILE B CA 1
ATOM 1551 C C . ILE A 1 224 ? -6.941 16.855 0.693 1.00 35.07 221 ILE B C 1
ATOM 1552 O O . ILE A 1 224 ? -6.800 18.048 0.421 1.00 40.11 221 ILE B O 1
ATOM 1557 N N . PHE A 1 225 ? -6.347 16.272 1.729 1.00 32.06 222 PHE B N 1
ATOM 1558 C CA . PHE A 1 225 ? -5.574 17.027 2.711 1.00 22.28 222 PHE B CA 1
ATOM 1559 C C . PHE A 1 225 ? -4.082 17.012 2.381 1.00 29.49 222 PHE B C 1
ATOM 1560 O O . PHE A 1 225 ? -3.486 15.949 2.207 1.00 29.86 222 PHE B O 1
ATOM 1568 N N . THR A 1 226 ? -3.485 18.199 2.304 1.00 27.30 223 THR B N 1
ATOM 1569 C CA . THR A 1 226 ? -2.120 18.348 1.801 1.00 27.58 223 THR B CA 1
ATOM 1570 C C . THR A 1 226 ? -1.175 19.005 2.806 1.00 31.46 223 THR B C 1
ATOM 1571 O O . THR A 1 226 ? -0.206 19.659 2.417 1.00 39.23 223 THR B O 1
ATOM 1575 N N . GLY A 1 227 ? -1.451 18.826 4.094 1.00 32.98 224 GLY B N 1
ATOM 1576 C CA . GLY A 1 227 ? -0.648 19.446 5.143 1.00 29.98 224 GLY B CA 1
ATOM 1577 C C . GLY A 1 227 ? 0.784 18.945 5.213 1.00 34.73 224 GLY B C 1
ATOM 1578 O O . GLY A 1 227 ? 1.692 19.691 5.578 1.00 33.17 224 GLY B O 1
ATOM 1579 N N . HIS A 1 228 ? 0.987 17.680 4.859 1.00 30.02 225 HIS B N 1
ATOM 1580 C CA . HIS A 1 228 ? 2.306 17.061 4.955 1.00 32.30 225 HIS B CA 1
ATOM 1581 C C . HIS A 1 228 ? 3.183 17.363 3.745 1.00 32.20 225 HIS B C 1
ATOM 1582 O O . HIS A 1 228 ? 2.684 17.619 2.649 1.00 43.42 225 HIS B O 1
ATOM 1589 N N . SER A 1 229 ? 4.496 17.323 3.953 1.00 34.43 226 SER B N 1
ATOM 1590 C CA . SER A 1 229 ? 5.456 17.594 2.890 1.00 38.57 226 SER B CA 1
ATOM 1591 C C . SER A 1 229 ? 6.240 16.342 2.508 1.00 33.78 226 SER B C 1
ATOM 1592 O O . SER A 1 229 ? 7.238 16.419 1.790 1.00 38.48 226 SER B O 1
ATOM 1595 N N . ALA A 1 230 ? 5.781 15.190 2.988 1.00 32.57 227 ALA B N 1
ATOM 1596 C CA . ALA A 1 230 ? 6.427 13.917 2.683 1.00 31.70 227 ALA B CA 1
ATOM 1597 C C . ALA A 1 230 ? 5.414 12.776 2.663 1.00 31.68 227 ALA B C 1
ATOM 1598 O O . ALA A 1 230 ? 4.230 12.980 2.933 1.00 22.38 227 ALA B O 1
ATOM 1600 N N . VAL A 1 231 ? 5.888 11.577 2.337 1.00 33.03 228 VAL B N 1
ATOM 1601 C CA . VAL A 1 231 ? 5.050 10.383 2.353 1.00 33.56 228 VAL B CA 1
ATOM 1602 C C . VAL A 1 231 ? 4.283 10.293 3.667 1.00 35.34 228 VAL B C 1
ATOM 1603 O O . VAL A 1 231 ? 4.885 10.249 4.740 1.00 37.41 228 VAL B O 1
ATOM 1607 N N . VAL A 1 232 ? 2.956 10.283 3.587 1.00 26.42 229 VAL B N 1
ATOM 1608 C CA . VAL A 1 232 ? 2.142 10.091 4.782 1.00 24.76 229 VAL B CA 1
ATOM 1609 C C . VAL A 1 232 ? 1.893 8.604 5.020 1.00 24.15 229 VAL B C 1
ATOM 1610 O O . VAL A 1 232 ? 1.365 7.900 4.158 1.00 26.66 229 VAL B O 1
ATOM 1614 N N . GLU A 1 233 ? 2.305 8.135 6.194 1.00 23.86 230 GLU B N 1
ATOM 1615 C CA . GLU A 1 233 ? 2.435 6.708 6.467 1.00 26.09 230 GLU B CA 1
ATOM 1616 C C . GLU A 1 233 ? 1.167 6.075 7.029 1.00 24.85 230 GLU B C 1
ATOM 1617 O O . GLU A 1 233 ? 0.879 4.908 6.762 1.00 22.75 230 GLU B O 1
ATOM 1623 N N . ASP A 1 234 ? 0.422 6.840 7.820 1.00 23.14 231 ASP B N 1
ATOM 1624 C CA . ASP A 1 234 ? -0.775 6.316 8.463 1.00 22.64 231 ASP B CA 1
ATOM 1625 C C . ASP A 1 234 ? -1.790 7.422 8.730 1.00 21.21 231 ASP B C 1
ATOM 1626 O O . ASP A 1 234 ? -1.442 8.601 8.782 1.00 25.12 231 ASP B O 1
ATOM 1631 N N . VAL A 1 235 ? -3.049 7.025 8.882 1.00 17.97 232 VAL B N 1
ATOM 1632 C CA . VAL A 1 235 ? -4.135 7.952 9.168 1.00 16.94 232 VAL B CA 1
ATOM 1633 C C . VAL A 1 235 ? -5.153 7.236 10.053 1.00 19.71 232 VAL B C 1
ATOM 1634 O O . VAL A 1 235 ? -5.302 6.018 9.964 1.00 17.31 232 VAL B O 1
ATOM 1638 N N . ALA A 1 236 ? -5.838 7.981 10.916 1.00 21.25 233 ALA B N 1
ATOM 1639 C CA . ALA A 1 236 ? -6.775 7.369 11.855 1.00 16.64 233 ALA B CA 1
ATOM 1640 C C . ALA A 1 236 ? -7.839 8.337 12.359 1.00 20.27 233 ALA B C 1
ATOM 1641 O O . ALA A 1 236 ? -7.521 9.413 12.865 1.00 20.24 233 ALA B O 1
ATOM 1643 N N . TRP A 1 237 ? -9.102 7.939 12.228 1.00 19.59 234 TRP B N 1
ATOM 1644 C CA . TRP A 1 237 ? -10.211 8.689 12.810 1.00 17.77 234 TRP B CA 1
ATOM 1645 C C . TRP A 1 237 ? -10.146 8.643 14.330 1.00 23.40 234 TRP B C 1
ATOM 1646 O O . TRP A 1 237 ? -9.687 7.657 14.911 1.00 21.09 234 TRP B O 1
ATOM 1657 N N . HIS A 1 238 ? -10.622 9.707 14.970 1.00 21.59 235 HIS B N 1
ATOM 1658 C CA . HIS A 1 238 ? -10.881 9.681 16.401 1.00 17.74 235 HIS B CA 1
ATOM 1659 C C . HIS A 1 238 ? -11.993 8.666 16.654 1.00 20.71 235 HIS B C 1
ATOM 1660 O O . HIS A 1 238 ? -12.901 8.517 15.836 1.00 21.59 235 HIS B O 1
ATOM 1667 N N . LEU A 1 239 ? -11.927 7.972 17.784 1.00 21.95 236 LEU B N 1
ATOM 1668 C CA . LEU A 1 239 ? -12.878 6.899 18.062 1.00 31.15 236 LEU B CA 1
ATOM 1669 C C . LEU A 1 239 ? -14.210 7.392 18.629 1.00 31.56 236 LEU B C 1
ATOM 1670 O O . LEU A 1 239 ? -15.125 6.596 18.847 1.00 37.62 236 LEU B O 1
ATOM 1675 N N . LEU A 1 240 ? -14.326 8.697 18.858 1.00 30.65 237 LEU B N 1
ATOM 1676 C CA . LEU A 1 240 ? -15.542 9.246 19.454 1.00 34.47 237 LEU B CA 1
ATOM 1677 C C . LEU A 1 240 ? -16.087 10.468 18.711 1.00 32.72 237 LEU B C 1
ATOM 1678 O O . LEU A 1 240 ? -17.295 10.583 18.504 1.00 32.37 237 LEU B O 1
ATOM 1683 N N . HIS A 1 241 ? -15.200 11.377 18.314 1.00 27.66 238 HIS B N 1
ATOM 1684 C CA . HIS A 1 241 ? -15.607 12.552 17.548 1.00 27.48 238 HIS B CA 1
ATOM 1685 C C . HIS A 1 241 ? -15.518 12.266 16.052 1.00 32.33 238 HIS B C 1
ATOM 1686 O O . HIS A 1 241 ? -14.449 11.936 15.537 1.00 34.60 238 HIS B O 1
ATOM 1693 N N . GLU A 1 242 ? -16.644 12.407 15.358 1.00 31.99 239 GLU B N 1
ATOM 1694 C CA . GLU A 1 242 ? -16.747 12.012 13.953 1.00 34.03 239 GLU B CA 1
ATOM 1695 C C . GLU A 1 242 ? -15.997 12.922 12.977 1.00 33.24 239 GLU B C 1
ATOM 1696 O O . GLU A 1 242 ? -15.849 12.588 11.801 1.00 25.38 239 GLU B O 1
ATOM 1702 N N . SER A 1 243 ? -15.519 14.063 13.465 1.00 30.97 240 SER B N 1
ATOM 1703 C CA . SER A 1 243 ? -14.889 15.058 12.600 1.00 34.53 240 SER B CA 1
ATOM 1704 C C . SER A 1 243 ? -13.370 15.097 12.750 1.00 28.33 240 SER B C 1
ATOM 1705 O O . SER A 1 243 ? -12.670 15.647 11.899 1.00 30.00 240 SER B O 1
ATOM 1708 N N . LEU A 1 244 ? -12.865 14.520 13.835 1.00 27.22 241 LEU B N 1
ATOM 1709 C CA . LEU A 1 244 ? -11.436 14.555 14.118 1.00 30.26 241 LEU B CA 1
ATOM 1710 C C . LEU A 1 244 ? -10.705 13.341 13.560 1.00 32.50 241 LEU B C 1
ATOM 1711 O O . LEU A 1 244 ? -11.185 12.211 13.664 1.00 27.00 241 LEU B O 1
ATOM 1716 N N . PHE A 1 245 ? -9.541 13.582 12.967 1.00 24.21 242 PHE B N 1
ATOM 1717 C CA . PHE A 1 245 ? -8.629 12.499 12.625 1.00 21.76 242 PHE B CA 1
ATOM 1718 C C . PHE A 1 245 ? -7.170 12.935 12.709 1.00 25.84 242 PHE B C 1
ATOM 1719 O O . PHE A 1 245 ? -6.862 14.127 12.706 1.00 29.26 242 PHE B O 1
ATOM 1727 N N . GLY A 1 246 ? -6.278 11.956 12.807 1.00 19.96 243 GLY B N 1
ATOM 1728 C CA . GLY A 1 246 ? -4.853 12.228 12.896 1.00 10.53 243 GLY B CA 1
ATOM 1729 C C . GLY A 1 246 ? -4.105 11.640 11.721 1.00 15.94 243 GLY B C 1
ATOM 1730 O O . GLY A 1 246 ? -4.509 10.618 11.166 1.00 20.50 243 GLY B O 1
ATOM 1731 N N . SER A 1 247 ? -3.019 12.296 11.328 1.00 15.46 244 SER B N 1
ATOM 1732 C CA . SER A 1 247 ? -2.159 11.777 10.276 1.00 16.92 244 SER B CA 1
ATOM 1733 C C . SER A 1 247 ? -0.692 11.854 10.680 1.00 21.75 244 SER B C 1
ATOM 1734 O O . SER A 1 247 ? -0.314 12.620 11.568 1.00 17.34 244 SER B O 1
ATOM 1737 N N . VAL A 1 248 ? 0.129 11.062 10.002 1.00 19.10 245 VAL B N 1
ATOM 1738 C CA . VAL A 1 248 ? 1.483 10.780 10.440 1.00 13.79 245 VAL B CA 1
ATOM 1739 C C . VAL A 1 248 ? 2.352 10.535 9.209 1.00 22.00 245 VAL B C 1
ATOM 1740 O O . VAL A 1 248 ? 1.982 9.754 8.330 1.00 25.03 245 VAL B O 1
ATOM 1744 N N . ALA A 1 249 ? 3.495 11.214 9.129 1.00 23.51 246 ALA B N 1
ATOM 1745 C CA . ALA A 1 249 ? 4.285 11.193 7.898 1.00 20.36 246 ALA B CA 1
ATOM 1746 C C . ALA A 1 249 ? 5.798 11.117 8.095 1.00 25.02 246 ALA B C 1
ATOM 1747 O O . ALA A 1 249 ? 6.299 11.140 9.220 1.00 24.13 246 ALA B O 1
ATOM 1749 N N . ASP A 1 250 ? 6.513 11.036 6.975 1.00 26.20 247 ASP B N 1
ATOM 1750 C CA . ASP A 1 250 ? 7.971 11.003 6.970 1.00 28.70 247 ASP B CA 1
ATOM 1751 C C . ASP A 1 250 ? 8.576 12.372 7.262 1.00 32.92 247 ASP B C 1
ATOM 1752 O O . ASP A 1 250 ? 9.790 12.499 7.421 1.00 33.35 247 ASP B O 1
ATOM 1757 N N . ASP A 1 251 ? 7.730 13.397 7.326 1.00 34.29 248 ASP B N 1
ATOM 1758 C CA . ASP A 1 251 ? 8.185 14.733 7.695 1.00 33.17 248 ASP B CA 1
ATOM 1759 C C . ASP A 1 251 ? 8.301 14.865 9.211 1.00 34.60 248 ASP B C 1
ATOM 1760 O O . ASP A 1 251 ? 8.530 15.956 9.734 1.00 35.95 248 ASP B O 1
ATOM 1765 N N . GLN A 1 252 ? 8.131 13.740 9.904 1.00 36.82 249 GLN B N 1
ATOM 1766 C CA . GLN A 1 252 ? 8.332 13.650 11.351 1.00 31.93 249 GLN B CA 1
ATOM 1767 C C . GLN A 1 252 ? 7.214 14.309 12.155 1.00 29.52 249 GLN B C 1
ATOM 1768 O O . GLN A 1 252 ? 7.343 14.508 13.364 1.00 28.06 249 GLN B O 1
ATOM 1774 N N . LYS A 1 253 ? 6.110 14.627 11.486 1.00 24.50 250 LYS B N 1
ATOM 1775 C CA . LYS A 1 253 ? 5.025 15.362 12.124 1.00 26.82 250 LYS B CA 1
ATOM 1776 C C . LYS A 1 253 ? 3.794 14.507 12.405 1.00 25.47 250 LYS B C 1
ATOM 1777 O O . LYS A 1 253 ? 3.476 13.580 11.660 1.00 22.91 250 LYS B O 1
ATOM 1783 N N . LEU A 1 254 ? 3.114 14.829 13.500 1.00 28.30 251 LEU B N 1
ATOM 1784 C CA . LEU A 1 254 ? 1.769 14.337 13.746 1.00 26.69 251 LEU B CA 1
ATOM 1785 C C . LEU A 1 254 ? 0.811 15.491 13.503 1.00 31.61 251 LEU B C 1
ATOM 1786 O O . LEU A 1 254 ? 1.009 16.588 14.026 1.00 37.28 251 LEU B O 1
ATOM 1791 N N . MET A 1 255 ? -0.217 15.252 12.699 1.00 31.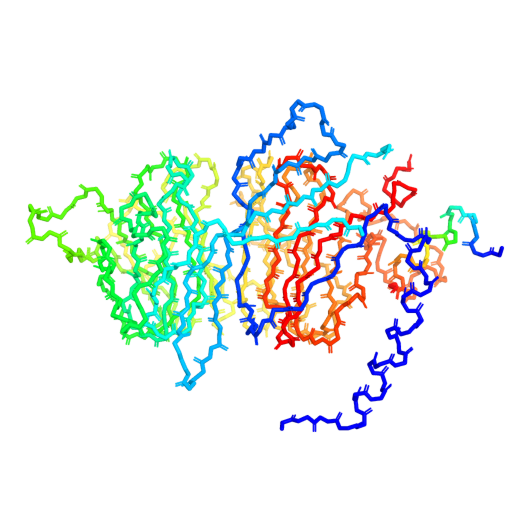86 252 MET B N 1
ATOM 1792 C CA . MET A 1 255 ? -1.184 16.296 12.395 1.00 28.36 252 MET B CA 1
ATOM 1793 C C . MET A 1 255 ? -2.591 15.896 12.814 1.00 26.37 252 MET B C 1
ATOM 1794 O O . MET A 1 255 ? -3.012 14.758 12.613 1.00 34.11 252 MET B O 1
ATOM 1799 N N . ILE A 1 256 ? -3.303 16.840 13.419 1.00 26.83 253 ILE B N 1
ATOM 1800 C CA . ILE A 1 256 ? -4.682 16.625 13.829 1.00 26.27 253 ILE B CA 1
ATOM 1801 C C . ILE A 1 256 ? -5.603 17.479 12.967 1.00 32.87 253 ILE B C 1
ATOM 1802 O O . ILE A 1 256 ? -5.445 18.698 12.891 1.00 34.54 253 ILE B O 1
ATOM 1807 N N . TRP A 1 257 ? -6.561 16.830 12.314 1.00 28.80 254 TRP B N 1
ATOM 1808 C CA . TRP A 1 257 ? -7.404 17.499 11.335 1.00 20.43 254 TRP B CA 1
ATOM 1809 C C . TRP A 1 257 ? -8.862 17.567 11.771 1.00 28.94 254 TRP B C 1
ATOM 1810 O O . TRP A 1 257 ? -9.349 16.700 12.496 1.00 30.34 254 TRP B O 1
ATOM 1821 N N . ASP A 1 258 ? -9.553 18.603 11.309 1.00 34.85 255 ASP B N 1
ATOM 1822 C CA . ASP A 1 258 ? -10.987 18.740 11.517 1.00 34.84 255 ASP B CA 1
ATOM 1823 C C . ASP A 1 258 ? -11.663 18.854 10.153 1.00 37.94 255 ASP B C 1
ATOM 1824 O O . ASP A 1 258 ? -11.345 19.751 9.371 1.00 35.91 255 ASP B O 1
ATOM 1829 N N . THR A 1 259 ? -12.585 17.939 9.863 1.00 35.32 256 THR B N 1
ATOM 1830 C CA . THR A 1 259 ? -13.234 17.902 8.552 1.00 40.48 256 THR B CA 1
ATOM 1831 C C . THR A 1 259 ? -14.297 18.990 8.381 1.00 46.07 256 THR B C 1
ATOM 1832 O O . THR A 1 259 ? -14.793 19.212 7.276 1.00 46.25 256 THR B O 1
ATOM 1836 N N . ARG A 1 260 ? -14.639 19.663 9.477 1.00 48.04 257 ARG B N 1
ATOM 1837 C CA . ARG A 1 260 ? -15.619 20.746 9.448 1.00 54.29 257 ARG B CA 1
ATOM 1838 C C . ARG A 1 260 ? -15.030 21.977 8.766 1.00 60.29 257 ARG B C 1
ATOM 1839 O O . ARG A 1 260 ? -15.707 22.657 7.994 1.00 59.13 257 ARG B O 1
ATOM 1847 N N . SER A 1 261 ? -13.762 22.251 9.061 1.00 62.26 258 SER B N 1
ATOM 1848 C CA . SER A 1 261 ? -13.093 23.465 8.601 1.00 62.43 258 SER B CA 1
ATOM 1849 C C . SER A 1 261 ? -12.952 23.526 7.082 1.00 64.00 258 SER B C 1
ATOM 1850 O O . SER A 1 261 ? -12.835 22.497 6.416 1.00 63.22 258 SER B O 1
ATOM 1853 N N . ASN A 1 262 ? -12.958 24.743 6.544 1.00 69.54 259 ASN B N 1
ATOM 1854 C CA . ASN A 1 262 ? -12.877 24.948 5.100 1.00 72.51 259 ASN B CA 1
ATOM 1855 C C . ASN A 1 262 ? -11.451 24.958 4.552 1.00 73.01 259 ASN B C 1
ATOM 1856 O O . ASN A 1 262 ? -11.221 25.349 3.407 1.00 77.13 259 ASN B O 1
ATOM 1861 N N . THR A 1 263 ? -10.498 24.529 5.372 1.00 68.23 260 THR B N 1
ATOM 1862 C CA . THR A 1 263 ? -9.121 24.376 4.921 1.00 66.52 260 THR B CA 1
ATOM 1863 C C . THR A 1 263 ? -8.718 22.905 4.905 1.00 62.82 260 THR B C 1
ATOM 1864 O O . THR A 1 263 ? -9.117 22.131 5.777 1.00 67.02 260 THR B O 1
ATOM 1868 N N . THR A 1 264 ? -7.940 22.523 3.899 1.00 57.09 261 THR B N 1
ATOM 1869 C CA . THR A 1 264 ? -7.410 21.168 3.810 1.00 52.59 261 THR B CA 1
ATOM 1870 C C . THR A 1 264 ? -5.891 21.208 3.694 1.00 49.05 261 THR B C 1
ATOM 1871 O O . THR A 1 264 ? -5.241 20.176 3.533 1.00 49.21 261 THR B O 1
ATOM 1875 N N . SER A 1 265 ? -5.332 22.411 3.786 1.00 48.56 262 SER B N 1
ATOM 1876 C CA . SER A 1 265 ? -3.891 22.606 3.675 1.00 45.24 262 SER B CA 1
ATOM 1877 C C . SER A 1 265 ? -3.239 22.814 5.040 1.00 42.41 262 SER B C 1
ATOM 1878 O O . SER A 1 265 ? -2.022 22.691 5.178 1.00 46.21 262 SER B O 1
ATOM 1881 N N . LYS A 1 266 ? -4.052 23.128 6.044 1.00 38.76 263 LYS B N 1
ATOM 1882 C CA . LYS A 1 266 ? -3.547 23.366 7.393 1.00 43.79 263 LYS B CA 1
ATOM 1883 C C . LYS A 1 266 ? -4.389 22.657 8.450 1.00 40.95 263 LYS B C 1
ATOM 1884 O O . LYS A 1 266 ? -5.589 22.905 8.564 1.00 42.83 263 LYS B O 1
ATOM 1890 N N . PRO A 1 267 ? -3.752 21.770 9.231 1.00 39.18 264 PRO B N 1
ATOM 1891 C CA . PRO A 1 267 ? -4.424 21.008 10.276 1.00 38.25 264 PRO B CA 1
ATOM 1892 C C . PRO A 1 267 ? -4.731 21.868 11.498 1.00 39.19 264 PRO B C 1
ATOM 1893 O O . PRO A 1 267 ? -4.186 22.963 11.637 1.00 36.37 264 PRO B O 1
ATOM 1897 N N . SER A 1 268 ? -5.600 21.370 12.372 1.00 41.06 265 SER B N 1
ATOM 1898 C CA . SER A 1 268 ? -5.909 22.055 13.622 1.00 43.30 265 SER B CA 1
ATOM 1899 C C . SER A 1 268 ? -4.689 22.079 14.537 1.00 41.06 265 SER B C 1
ATOM 1900 O O . SER A 1 268 ? -4.439 23.068 15.226 1.00 44.33 265 SER B O 1
ATOM 1903 N N . HIS A 1 269 ? -3.933 20.985 14.537 1.00 42.10 266 HIS B N 1
ATOM 1904 C CA . HIS A 1 269 ? -2.724 20.889 15.347 1.00 39.69 266 HIS B CA 1
ATOM 1905 C C . HIS A 1 269 ? -1.559 20.305 14.556 1.00 38.48 266 HIS B C 1
ATOM 1906 O O . HIS A 1 269 ? -1.714 19.322 13.832 1.00 39.10 266 HIS B O 1
ATOM 1913 N N . LEU A 1 270 ? -0.394 20.926 14.701 1.00 37.22 267 LEU B N 1
ATOM 1914 C CA . LEU A 1 270 ? 0.823 20.457 14.057 1.00 33.61 267 LEU B CA 1
ATOM 1915 C C . LEU A 1 270 ? 1.848 20.129 15.135 1.00 37.84 267 LEU B C 1
ATOM 1916 O O . LEU A 1 270 ? 2.296 21.013 15.866 1.00 36.61 267 LEU B O 1
ATOM 1921 N N . VAL A 1 271 ? 2.212 18.855 15.234 1.00 24.33 268 VAL B N 1
ATOM 1922 C CA . VAL A 1 271 ? 3.080 18.392 16.309 1.00 25.40 268 VAL B CA 1
ATOM 1923 C C . VAL A 1 271 ? 4.404 17.852 15.779 1.00 30.46 268 VAL B C 1
ATOM 1924 O O . VAL A 1 271 ? 4.425 17.014 14.878 1.00 27.11 268 VAL B O 1
ATOM 1928 N N . ASP A 1 272 ? 5.508 18.340 16.337 1.00 31.49 269 ASP B N 1
ATOM 1929 C CA . ASP A 1 272 ? 6.815 17.751 16.068 1.00 41.70 269 ASP B CA 1
ATOM 1930 C C . ASP A 1 272 ? 6.977 16.517 16.949 1.00 39.19 269 ASP B C 1
ATOM 1931 O O . ASP A 1 272 ? 7.510 16.590 18.057 1.00 35.30 269 ASP B O 1
ATOM 1936 N N . ALA A 1 273 ? 6.506 15.384 16.439 1.00 32.04 270 ALA B N 1
ATOM 1937 C CA . ALA A 1 273 ? 6.305 14.191 17.254 1.00 25.71 270 ALA B CA 1
ATOM 1938 C C . ALA A 1 273 ? 7.571 13.376 17.499 1.00 22.23 270 ALA B C 1
ATOM 1939 O O . ALA A 1 273 ? 7.744 12.800 18.573 1.00 28.46 270 ALA B O 1
ATOM 1941 N N . HIS A 1 274 ? 8.449 13.319 16.503 1.00 21.24 271 HIS B N 1
ATOM 1942 C CA . HIS A 1 274 ? 9.625 12.459 16.580 1.00 20.24 271 HIS B CA 1
ATOM 1943 C C . HIS A 1 274 ? 10.832 13.068 15.876 1.00 25.74 271 HIS B C 1
ATOM 1944 O O . HIS A 1 274 ? 10.730 14.123 15.250 1.00 27.86 271 HIS B O 1
ATOM 1951 N N . THR A 1 275 ? 11.974 12.397 15.988 1.00 27.02 272 THR B N 1
ATOM 1952 C CA . THR A 1 275 ? 13.201 12.847 15.337 1.00 33.06 272 THR B CA 1
ATOM 1953 C C . THR A 1 275 ? 13.464 12.048 14.066 1.00 32.00 272 THR B C 1
ATOM 1954 O O . THR A 1 275 ? 14.549 12.113 13.488 1.00 41.68 272 THR B O 1
ATOM 1958 N N . ALA A 1 276 ? 12.458 11.289 13.643 1.00 35.70 273 ALA B N 1
ATOM 1959 C CA . ALA A 1 276 ? 12.519 10.541 12.395 1.00 34.11 273 ALA B CA 1
ATOM 1960 C C . ALA A 1 276 ? 11.106 10.313 11.877 1.00 30.40 273 ALA B C 1
ATOM 1961 O O . ALA A 1 276 ? 10.135 10.738 12.504 1.00 26.45 273 ALA B O 1
ATOM 1963 N N . GLU A 1 277 ? 10.995 9.649 10.731 1.00 28.73 274 GLU B N 1
ATOM 1964 C CA . GLU A 1 277 ? 9.693 9.372 10.137 1.00 27.65 274 GLU B CA 1
ATOM 1965 C C . GLU A 1 277 ? 8.744 8.723 11.138 1.00 24.56 274 GLU B C 1
ATOM 1966 O O . GLU A 1 277 ? 9.130 7.826 11.888 1.00 24.76 274 GLU B O 1
ATOM 1972 N N . VAL A 1 278 ? 7.506 9.203 11.156 1.00 20.52 275 VAL B N 1
ATOM 1973 C CA . VAL A 1 278 ? 6.463 8.600 11.971 1.00 24.97 275 VAL B CA 1
ATOM 1974 C C . VAL A 1 278 ? 5.645 7.662 11.091 1.00 21.09 275 VAL B C 1
ATOM 1975 O O . VAL A 1 278 ? 5.156 8.065 10.036 1.00 18.91 275 VAL B O 1
ATOM 1979 N N . ASN A 1 279 ? 5.501 6.415 11.526 1.00 23.11 276 ASN B N 1
ATOM 1980 C CA . ASN A 1 279 ? 4.922 5.372 10.681 1.00 23.69 276 ASN B CA 1
ATOM 1981 C C . ASN A 1 279 ? 3.493 4.983 11.034 1.00 19.20 276 ASN B C 1
ATOM 1982 O O . ASN A 1 279 ? 2.757 4.481 10.187 1.00 31.78 276 ASN B O 1
ATOM 1987 N N . CYS A 1 280 ? 3.104 5.205 12.285 1.00 18.01 277 CYS B N 1
ATOM 1988 C CA . CYS A 1 280 ? 1.802 4.750 12.753 1.00 18.67 277 CYS B CA 1
ATOM 1989 C C . CYS A 1 280 ? 1.254 5.589 13.901 1.00 16.88 277 CYS B C 1
ATOM 1990 O O . CYS A 1 280 ? 1.993 6.299 14.582 1.00 14.75 277 CYS B O 1
ATOM 1993 N N . LEU A 1 281 ? -0.057 5.501 14.095 1.00 19.14 278 LEU B N 1
ATOM 1994 C CA . LEU A 1 281 ? -0.723 6.134 15.223 1.00 16.99 278 LEU B CA 1
ATOM 1995 C C . LEU A 1 281 ? -1.931 5.294 15.620 1.00 18.28 278 LEU B C 1
ATOM 1996 O O . LEU A 1 281 ? -2.488 4.566 14.796 1.00 19.10 278 LEU B O 1
ATOM 2001 N N . SER A 1 282 ? -2.329 5.393 16.883 1.00 16.26 279 SER B N 1
ATOM 2002 C CA . SER A 1 282 ? -3.449 4.616 17.395 1.00 16.26 279 SER B CA 1
ATOM 2003 C C . SER A 1 282 ? -4.102 5.332 18.574 1.00 20.06 279 SER B C 1
ATOM 2004 O O . SER A 1 282 ? -3.434 5.668 19.550 1.00 21.63 279 SER B O 1
ATOM 2007 N N . PHE A 1 283 ? -5.408 5.568 18.470 1.00 20.26 280 PHE B N 1
ATOM 2008 C CA . PHE A 1 283 ? -6.169 6.208 19.540 1.00 17.76 280 PHE B CA 1
ATOM 2009 C C . PHE A 1 283 ? -6.586 5.193 20.603 1.00 21.62 280 PHE B C 1
ATOM 2010 O O . PHE A 1 283 ? -6.969 4.067 20.284 1.00 22.42 280 PHE B O 1
ATOM 2018 N N . ASN A 1 284 ? -6.514 5.600 21.866 1.00 22.13 281 ASN B N 1
ATOM 2019 C CA . ASN A 1 284 ? -6.964 4.757 22.970 1.00 24.55 281 ASN B CA 1
ATOM 2020 C C . ASN A 1 284 ? -8.484 4.649 22.972 1.00 24.90 281 ASN B C 1
ATOM 2021 O O . ASN A 1 284 ? -9.180 5.664 22.971 1.00 26.50 281 ASN B O 1
ATOM 2026 N N . PRO A 1 285 ? -9.006 3.413 22.972 1.00 24.00 282 PRO B N 1
ATOM 2027 C CA . PRO A 1 285 ? -10.449 3.210 22.874 1.00 24.62 282 PRO B CA 1
ATOM 2028 C C . PRO A 1 285 ? -11.189 3.504 24.180 1.00 21.41 282 PRO B C 1
ATOM 2029 O O . PRO A 1 285 ? -12.418 3.492 24.205 1.00 33.18 282 PRO B O 1
ATOM 2033 N N . TYR A 1 286 ? -10.446 3.783 25.246 1.00 29.19 283 TYR B N 1
ATOM 2034 C CA . TYR A 1 286 ? -11.054 4.075 26.544 1.00 32.33 283 TYR B CA 1
ATOM 2035 C C . TYR A 1 286 ? -10.902 5.536 26.948 1.00 30.16 283 TYR B C 1
ATOM 2036 O O . TYR A 1 286 ? -11.689 6.053 27.740 1.00 30.36 283 TYR B O 1
ATOM 2045 N N . SER A 1 287 ? -9.884 6.198 26.409 1.00 36.38 284 SER B N 1
ATOM 2046 C CA . SER A 1 287 ? -9.664 7.610 26.691 1.00 37.26 284 SER B CA 1
ATOM 2047 C C . SER A 1 287 ? -9.663 8.420 25.401 1.00 34.76 284 SER B C 1
ATOM 2048 O O . SER A 1 287 ? -8.772 8.273 24.564 1.00 38.28 284 SER B O 1
ATOM 2051 N N . GLU A 1 288 ? -10.666 9.282 25.257 1.00 33.12 285 GLU B N 1
ATOM 2052 C CA . GLU A 1 288 ? -10.873 10.052 24.034 1.00 30.23 285 GLU B CA 1
ATOM 2053 C C . GLU A 1 288 ? -9.800 11.117 23.824 1.00 22.81 285 GLU B C 1
ATOM 2054 O O . GLU A 1 288 ? -9.810 11.829 22.820 1.00 27.62 285 GLU B O 1
ATOM 2060 N N . PHE A 1 289 ? -8.876 11.226 24.773 1.00 17.78 286 PHE B N 1
ATOM 2061 C CA . PHE A 1 289 ? -7.871 12.279 24.727 1.00 25.56 286 PHE B CA 1
ATOM 2062 C C . PHE A 1 289 ? -6.465 11.768 24.433 1.00 24.02 286 PHE B C 1
ATOM 2063 O O . PHE A 1 289 ? -5.600 12.541 24.019 1.00 22.92 286 PHE B O 1
ATOM 2071 N N . ILE A 1 290 ? -6.223 10.477 24.648 1.00 11.00 287 ILE B N 1
ATOM 2072 C CA . ILE A 1 290 ? -4.860 9.973 24.499 1.00 19.38 287 ILE B CA 1
ATOM 2073 C C . ILE A 1 290 ? -4.612 9.176 23.218 1.00 20.11 287 ILE B C 1
ATOM 2074 O O . ILE A 1 290 ? -5.497 8.490 22.702 1.00 15.73 287 ILE B O 1
ATOM 2079 N N . LEU A 1 291 ? -3.383 9.285 22.725 1.00 19.93 288 LEU B N 1
ATOM 2080 C CA . LEU A 1 291 ? -3.009 8.822 21.401 1.00 19.04 288 LEU B CA 1
ATOM 2081 C C . LEU A 1 291 ? -1.621 8.215 21.512 1.00 19.93 288 LEU B C 1
ATOM 2082 O O . LEU A 1 291 ? -0.816 8.646 22.338 1.00 17.18 288 LEU B O 1
ATOM 2087 N N . ALA A 1 292 ? -1.342 7.209 20.690 1.00 18.43 289 ALA B N 1
ATOM 2088 C CA . ALA A 1 292 ? -0.002 6.636 20.616 1.00 17.15 289 ALA B CA 1
ATOM 2089 C C . ALA A 1 292 ? 0.575 6.815 19.219 1.00 23.15 289 ALA B C 1
ATOM 2090 O O . ALA A 1 292 ? -0.152 6.804 18.226 1.00 21.75 289 ALA B O 1
ATOM 2092 N N . THR A 1 293 ? 1.890 6.974 19.152 1.00 19.19 290 THR B N 1
ATOM 2093 C CA . THR A 1 293 ? 2.572 7.201 17.889 1.00 22.30 290 THR B CA 1
ATOM 2094 C C . THR A 1 293 ? 3.859 6.378 17.828 1.00 19.91 290 THR B C 1
ATOM 2095 O O . THR A 1 293 ? 4.558 6.234 18.831 1.00 15.58 290 THR B O 1
ATOM 2099 N N . GLY A 1 294 ? 4.152 5.817 16.658 1.00 21.21 291 GLY B N 1
ATOM 2100 C CA . GLY A 1 294 ? 5.316 4.950 16.483 1.00 17.78 291 GLY B CA 1
ATOM 2101 C C . GLY A 1 294 ? 6.213 5.439 15.364 1.00 24.56 291 GLY B C 1
ATOM 2102 O O . GLY A 1 294 ? 5.732 5.861 14.312 1.00 29.92 291 GLY B O 1
ATOM 2103 N N . SER A 1 295 ? 7.522 5.371 15.582 1.00 23.97 292 SER B N 1
ATOM 2104 C CA . SER A 1 295 ? 8.465 6.036 14.692 1.00 18.51 292 SER B CA 1
ATOM 2105 C C . SER A 1 295 ? 9.692 5.209 14.325 1.00 16.55 292 SER B C 1
ATOM 2106 O O . SER A 1 295 ? 9.974 4.175 14.930 1.00 21.79 292 SER B O 1
ATOM 2109 N N . ALA A 1 296 ? 10.422 5.700 13.328 1.00 23.71 293 ALA B N 1
ATOM 2110 C CA . ALA A 1 296 ? 11.678 5.101 12.904 1.00 24.42 293 ALA B CA 1
ATOM 2111 C C . ALA A 1 296 ? 12.811 5.422 13.876 1.00 32.47 293 ALA B C 1
ATOM 2112 O O . ALA A 1 296 ? 13.888 4.831 13.798 1.00 38.44 293 ALA B O 1
ATOM 2114 N N . ASP A 1 297 ? 12.571 6.363 14.786 1.00 28.19 294 ASP B N 1
ATOM 2115 C CA . ASP A 1 297 ? 13.548 6.663 15.829 1.00 25.76 294 ASP B CA 1
ATOM 2116 C C . ASP A 1 297 ? 13.469 5.633 16.953 1.00 29.29 294 ASP B C 1
ATOM 2117 O O . ASP A 1 297 ? 14.047 5.818 18.025 1.00 30.52 294 ASP B O 1
ATOM 2122 N N . LYS A 1 298 ? 12.734 4.555 16.689 1.00 34.88 295 LYS B N 1
ATOM 2123 C CA . LYS A 1 298 ? 12.702 3.374 17.552 1.00 32.79 295 LYS B CA 1
ATOM 2124 C C . LYS A 1 298 ? 11.897 3.558 18.836 1.00 30.79 295 LYS B C 1
ATOM 2125 O O . LYS A 1 298 ? 11.983 2.738 19.750 1.00 37.16 295 LYS B O 1
ATOM 2131 N N . THR A 1 299 ? 11.106 4.624 18.899 1.00 22.54 296 THR B N 1
ATOM 2132 C CA . THR A 1 299 ? 10.321 4.906 20.094 1.00 31.75 296 THR B CA 1
ATOM 2133 C C . THR A 1 299 ? 8.827 4.966 19.807 1.00 29.55 296 THR B C 1
ATOM 2134 O O . THR A 1 299 ? 8.406 5.229 18.679 1.00 21.90 296 THR B O 1
ATOM 2138 N N . VAL A 1 300 ? 8.036 4.704 20.843 1.00 29.42 297 VAL B N 1
ATOM 2139 C CA . VAL A 1 300 ? 6.607 4.975 20.826 1.00 21.30 297 VAL B CA 1
ATOM 2140 C C . VAL A 1 300 ? 6.354 6.196 21.705 1.00 23.23 297 VAL B C 1
ATOM 2141 O O . VAL A 1 300 ? 6.901 6.299 22.804 1.00 21.42 297 VAL B O 1
ATOM 2145 N N . ALA A 1 301 ? 5.540 7.126 21.221 1.00 27.96 298 ALA B N 1
ATOM 2146 C CA . ALA A 1 301 ? 5.231 8.326 21.990 1.00 23.17 298 ALA B CA 1
ATOM 2147 C C . ALA A 1 301 ? 3.772 8.353 22.429 1.00 22.01 298 ALA B C 1
ATOM 2148 O O . ALA A 1 301 ? 2.879 8.006 21.658 1.00 20.64 298 ALA B O 1
ATOM 2150 N N . LEU A 1 302 ? 3.546 8.752 23.678 1.00 24.08 299 LEU B N 1
ATOM 2151 C CA . LEU A 1 302 ? 2.200 8.986 24.190 1.00 25.08 299 LEU B CA 1
ATOM 2152 C C . LEU A 1 302 ? 1.839 10.459 24.071 1.00 27.08 299 LEU B C 1
ATOM 2153 O O . LEU A 1 302 ? 2.655 11.332 24.369 1.00 17.36 299 LEU B O 1
ATOM 2158 N N . TRP A 1 303 ? 0.610 10.728 23.645 1.00 20.65 300 TRP B N 1
ATOM 2159 C CA . TRP A 1 303 ? 0.159 12.093 23.425 1.00 19.50 300 TRP B CA 1
ATOM 2160 C C . TRP A 1 303 ? -1.192 12.339 24.078 1.00 22.60 300 TRP B C 1
ATOM 2161 O O . TRP A 1 303 ? -2.013 11.431 24.193 1.00 22.92 300 TRP B O 1
ATOM 2172 N N . ASP A 1 304 ? -1.407 13.576 24.509 1.00 24.47 301 ASP B N 1
ATOM 2173 C CA . ASP A 1 304 ? -2.689 13.998 25.048 1.00 22.09 301 ASP B CA 1
ATOM 2174 C C . ASP A 1 304 ? -3.233 15.129 24.183 1.00 24.38 301 ASP B C 1
ATOM 2175 O O . ASP A 1 304 ? -2.582 16.162 24.016 1.00 25.14 301 ASP B O 1
ATOM 2180 N N . LEU A 1 305 ? -4.426 14.923 23.633 1.00 17.01 302 LEU B N 1
ATOM 2181 C CA . LEU A 1 305 ? -5.034 15.875 22.703 1.00 25.24 302 LEU B CA 1
ATOM 2182 C C . LEU A 1 305 ? -5.321 17.254 23.302 1.00 25.11 302 LEU B C 1
ATOM 2183 O O . LEU A 1 305 ? -5.402 18.242 22.571 1.00 26.00 302 LEU B O 1
ATOM 2188 N N . ARG A 1 306 ? -5.478 17.325 24.622 1.00 20.78 303 ARG B N 1
ATOM 2189 C CA . ARG A 1 306 ? -5.807 18.594 25.278 1.00 24.74 303 ARG B CA 1
ATOM 2190 C C . ARG A 1 306 ? -4.612 19.538 25.345 1.00 22.27 303 ARG B C 1
ATOM 2191 O O . ARG A 1 306 ? -4.775 20.743 25.534 1.00 26.79 303 ARG B O 1
ATOM 2199 N N . ASN A 1 307 ? -3.416 18.978 25.196 1.00 20.59 304 ASN B N 1
ATOM 2200 C CA . ASN A 1 307 ? -2.180 19.749 25.251 1.00 22.40 304 ASN B CA 1
ATOM 2201 C C . ASN A 1 307 ? -1.070 18.985 24.540 1.00 22.89 304 ASN B C 1
ATOM 2202 O O . ASN A 1 307 ? -0.419 18.124 25.132 1.00 23.21 304 ASN B O 1
ATOM 2207 N N . LEU A 1 308 ? -0.864 19.304 23.266 1.00 19.00 305 LEU B N 1
ATOM 2208 C CA . LEU A 1 308 ? 0.050 18.541 22.423 1.00 31.87 305 LEU B CA 1
ATOM 2209 C C . LEU A 1 308 ? 1.475 19.087 22.431 1.00 29.84 305 LEU B C 1
ATOM 2210 O O . LEU A 1 308 ? 2.362 18.538 21.777 1.00 30.49 305 LEU B O 1
ATOM 2215 N N . LYS A 1 309 ? 1.691 20.163 23.179 1.00 30.91 306 LYS B N 1
ATOM 2216 C CA . LYS A 1 309 ? 3.035 20.690 23.381 1.00 41.44 306 LYS B CA 1
ATOM 2217 C C . LYS A 1 309 ? 3.846 19.757 24.276 1.00 40.79 306 LYS B C 1
ATOM 2218 O O . LYS A 1 309 ? 5.077 19.774 24.254 1.00 46.19 306 LYS B O 1
ATOM 2224 N N . LEU A 1 310 ? 3.146 18.935 25.053 1.00 42.67 307 LEU B N 1
ATOM 2225 C CA . LEU A 1 310 ? 3.791 18.052 26.017 1.00 48.57 307 LEU B CA 1
ATOM 2226 C C . LEU A 1 310 ? 3.621 16.577 25.661 1.00 43.54 307 LEU B C 1
ATOM 2227 O O . LEU A 1 310 ? 2.542 16.009 25.834 1.00 49.09 307 LEU B O 1
ATOM 2232 N N . LYS A 1 311 ? 4.691 15.963 25.164 1.00 35.55 308 LYS B N 1
ATOM 2233 C CA . LYS A 1 311 ? 4.723 14.520 24.965 1.00 31.63 308 LYS B CA 1
ATOM 2234 C C . LYS A 1 311 ? 4.623 13.828 26.319 1.00 39.11 308 LYS B C 1
ATOM 2235 O O . LYS A 1 311 ? 5.482 14.012 27.183 1.00 42.02 308 LYS B O 1
ATOM 2241 N N . LEU A 1 312 ? 3.565 13.046 26.503 1.00 35.25 309 LEU B N 1
ATOM 2242 C CA . LEU A 1 312 ? 3.300 12.387 27.779 1.00 28.00 309 LEU B CA 1
ATOM 2243 C C . LEU A 1 312 ? 4.392 11.406 28.188 1.00 30.94 309 LEU B C 1
ATOM 2244 O O . LEU A 1 312 ? 4.829 11.403 29.340 1.00 28.45 309 LEU B O 1
ATOM 2249 N N . HIS A 1 313 ? 4.831 10.575 27.247 1.00 27.76 310 HIS B N 1
ATOM 2250 C CA . HIS A 1 313 ? 5.762 9.500 27.571 1.00 27.66 310 HIS B CA 1
ATOM 2251 C C . HIS A 1 313 ? 6.465 8.943 26.338 1.00 22.19 310 HIS B C 1
ATOM 2252 O O . HIS A 1 313 ? 5.983 9.086 25.216 1.00 24.88 310 HIS B O 1
ATOM 2259 N N . THR A 1 314 ? 7.613 8.309 26.562 1.00 29.86 311 THR B N 1
ATOM 2260 C CA . THR A 1 314 ? 8.360 7.652 25.498 1.00 29.99 311 THR B CA 1
ATOM 2261 C C . THR A 1 314 ? 8.669 6.206 25.879 1.00 32.51 311 THR B C 1
ATOM 2262 O O . THR A 1 314 ? 9.328 5.951 26.888 1.00 35.06 311 THR B O 1
ATOM 2266 N N . PHE A 1 315 ? 8.176 5.265 25.077 1.00 29.01 312 PHE B N 1
ATOM 2267 C CA . PHE A 1 315 ? 8.454 3.847 25.292 1.00 22.21 312 PHE B CA 1
ATOM 2268 C C . PHE A 1 315 ? 9.693 3.433 24.508 1.00 21.67 312 PHE B C 1
ATOM 2269 O O . PHE A 1 315 ? 9.717 3.532 23.280 1.00 24.08 312 PHE B O 1
ATOM 2277 N N . GLU A 1 316 ? 10.716 2.964 25.216 1.00 25.85 313 GLU B N 1
ATOM 2278 C CA . GLU A 1 316 ? 11.958 2.541 24.575 1.00 39.86 313 GLU B CA 1
ATOM 2279 C C . GLU A 1 316 ? 12.243 1.064 24.820 1.00 33.15 313 GLU B C 1
ATOM 2280 O O . GLU A 1 316 ? 12.057 0.565 25.929 1.00 38.25 313 GLU B O 1
ATOM 2286 N N . SER A 1 317 ? 12.696 0.377 23.773 1.00 34.52 314 SER B N 1
ATOM 2287 C CA . SER A 1 317 ? 13.092 -1.029 23.860 1.00 34.07 314 SER B CA 1
ATOM 2288 C C . SER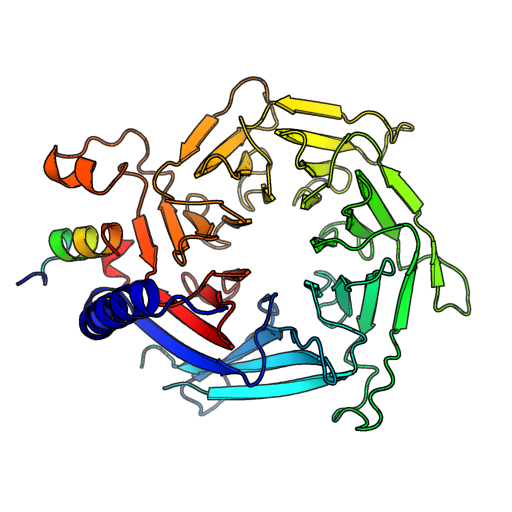 A 1 317 ? 13.304 -1.633 22.474 1.00 37.31 314 SER B C 1
ATOM 2289 O O . SER A 1 317 ? 14.139 -2.522 22.299 1.00 34.65 314 SER B O 1
ATOM 2292 N N . HIS A 1 318 ? 12.539 -1.154 21.496 1.00 33.33 315 HIS B N 1
ATOM 2293 C CA . HIS A 1 318 ? 12.641 -1.656 20.127 1.00 34.19 315 HIS B CA 1
ATOM 2294 C C . HIS A 1 318 ? 14.021 -1.412 19.527 1.00 34.17 315 HIS B C 1
ATOM 2295 O O . HIS A 1 318 ? 14.620 -0.354 19.729 1.00 31.92 315 HIS B O 1
ATOM 2302 N N . LYS A 1 319 ? 14.517 -2.401 18.790 1.00 34.27 316 LYS B N 1
ATOM 2303 C CA . LYS A 1 319 ? 15.865 -2.348 18.233 1.00 40.64 316 LYS B CA 1
ATOM 2304 C C . LYS A 1 319 ? 15.880 -1.801 16.808 1.00 37.61 316 LYS B C 1
ATOM 2305 O O . LYS A 1 319 ? 16.945 -1.631 16.216 1.00 39.47 316 LYS B O 1
ATOM 2311 N N . ASP A 1 320 ? 14.699 -1.528 16.261 1.00 41.68 317 ASP B N 1
ATOM 2312 C CA . ASP A 1 320 ? 14.596 -1.029 14.893 1.00 42.74 317 ASP B CA 1
ATOM 2313 C C . ASP A 1 320 ? 13.306 -0.239 14.665 1.00 38.49 317 ASP B C 1
ATOM 2314 O O . ASP A 1 320 ? 12.571 0.056 15.609 1.00 34.99 317 ASP B O 1
ATOM 2319 N N . GLU A 1 321 ? 13.049 0.100 13.404 1.00 38.22 318 GLU B N 1
ATOM 2320 C CA . GLU A 1 321 ? 11.860 0.850 13.005 1.00 36.90 318 GLU B CA 1
ATOM 2321 C C . GLU A 1 321 ? 10.560 0.231 13.508 1.00 26.24 318 GLU B C 1
ATOM 2322 O O . GLU A 1 321 ? 10.323 -0.963 13.335 1.00 29.01 318 GLU B O 1
ATOM 2328 N N . ILE A 1 322 ? 9.718 1.062 14.114 1.00 23.05 319 ILE B N 1
ATOM 2329 C CA . ILE A 1 322 ? 8.378 0.654 14.519 1.00 19.86 319 ILE B CA 1
ATOM 2330 C C . ILE A 1 322 ? 7.385 1.010 13.419 1.00 21.20 319 ILE B C 1
ATOM 2331 O O . ILE A 1 322 ? 7.344 2.151 12.957 1.00 23.27 319 ILE B O 1
ATOM 2336 N N . PHE A 1 323 ? 6.588 0.032 12.998 1.00 19.58 320 PHE B N 1
ATOM 2337 C CA . PHE A 1 323 ? 5.651 0.238 11.898 1.00 18.61 320 PHE B CA 1
ATOM 2338 C C . PHE A 1 323 ? 4.185 0.154 12.311 1.00 16.24 320 PHE B C 1
ATOM 2339 O O . PHE A 1 323 ? 3.318 0.733 11.656 1.00 19.13 320 PHE B O 1
ATOM 2347 N N . GLN A 1 324 ? 3.905 -0.565 13.391 1.00 18.63 321 GLN B N 1
ATOM 2348 C CA . GLN A 1 324 ? 2.525 -0.745 13.823 1.00 20.22 321 GLN B CA 1
ATOM 2349 C C . GLN A 1 324 ? 2.366 -0.607 15.331 1.00 13.64 321 GLN B C 1
ATOM 2350 O O . GLN A 1 324 ? 3.179 -1.116 16.099 1.00 19.32 321 GLN B O 1
ATOM 2356 N N . VAL A 1 325 ? 1.312 0.095 15.740 1.00 19.90 322 VAL B N 1
ATOM 2357 C CA . VAL A 1 325 ? 0.965 0.229 17.149 1.00 14.44 322 VAL B CA 1
ATOM 2358 C C . VAL A 1 325 ? -0.547 0.077 17.336 1.00 20.53 322 VAL B C 1
ATOM 2359 O O . VAL A 1 325 ? -1.334 0.658 16.588 1.00 14.28 322 VAL B O 1
ATOM 2363 N N . HIS A 1 326 ? -0.948 -0.731 18.315 1.00 16.33 323 HIS B N 1
ATOM 2364 C CA . HIS A 1 326 ? -2.364 -0.936 18.613 1.00 14.22 323 HIS B CA 1
ATOM 2365 C C . HIS A 1 326 ? -2.619 -1.067 20.109 1.00 20.24 323 HIS B C 1
ATOM 2366 O O . HIS A 1 326 ? -1.948 -1.836 20.798 1.00 19.73 323 HIS B O 1
ATOM 2373 N N . TRP A 1 327 ? -3.601 -0.321 20.603 1.00 16.84 324 TRP B N 1
ATOM 2374 C CA . TRP A 1 327 ? -4.046 -0.459 21.982 1.00 18.20 324 TRP B CA 1
ATOM 2375 C C . TRP A 1 327 ? -4.864 -1.734 22.138 1.00 14.19 324 TRP B C 1
ATOM 2376 O O . TRP A 1 327 ? -5.539 -2.163 21.203 1.00 18.02 324 TRP B O 1
ATOM 2387 N N . SER A 1 328 ? -4.804 -2.330 23.324 1.00 16.51 325 SER B N 1
ATOM 2388 C CA . SER A 1 328 ? -5.684 -3.438 23.667 1.00 18.39 325 SER B CA 1
ATOM 2389 C C . SER A 1 328 ? -7.128 -2.950 23.731 1.00 23.93 325 SER B C 1
ATOM 2390 O O . SER A 1 328 ? -7.400 -1.881 24.277 1.00 23.41 325 SER B O 1
ATOM 2393 N N . PRO A 1 329 ? -8.058 -3.732 23.163 1.00 23.49 326 PRO B N 1
ATOM 2394 C CA . PRO A 1 329 ? -9.476 -3.387 23.191 1.00 22.68 326 PRO B CA 1
ATOM 2395 C C . PRO A 1 329 ? -10.164 -3.787 24.497 1.00 19.14 326 PRO B C 1
ATOM 2396 O O . PRO A 1 329 ? -11.357 -3.535 24.663 1.00 25.67 326 PRO B O 1
ATOM 2400 N N . HIS A 1 330 ? -9.417 -4.393 25.416 1.00 21.45 327 HIS B N 1
ATOM 2401 C CA . HIS A 1 330 ? -9.986 -4.861 26.680 1.00 25.05 327 HIS B CA 1
ATOM 2402 C C . HIS A 1 330 ? -9.355 -4.195 27.900 1.00 31.65 327 HIS B C 1
ATOM 2403 O O . HIS A 1 330 ? -9.994 -4.066 28.944 1.00 34.95 327 HIS B O 1
ATOM 2410 N N . ASN A 1 331 ? -8.099 -3.779 27.764 1.00 29.95 328 ASN B N 1
ATOM 2411 C CA . ASN A 1 331 ? -7.384 -3.122 28.854 1.00 23.75 328 ASN B CA 1
ATOM 2412 C C . ASN A 1 331 ? -6.833 -1.763 28.428 1.00 29.43 328 ASN B C 1
ATOM 2413 O O . ASN A 1 331 ? -6.012 -1.675 27.513 1.00 28.36 328 ASN B O 1
ATOM 2418 N N . GLU A 1 332 ? -7.282 -0.708 29.104 1.00 23.42 329 GLU B N 1
ATOM 2419 C CA . GLU A 1 332 ? -6.960 0.665 28.713 1.00 31.61 329 GLU B CA 1
ATOM 2420 C C . GLU A 1 332 ? -5.482 1.034 28.842 1.00 22.51 329 GLU B C 1
ATOM 2421 O O . GLU A 1 332 ? -5.006 1.940 28.161 1.00 24.67 329 GLU B O 1
ATOM 2427 N N . THR A 1 333 ? -4.762 0.334 29.711 1.00 15.07 330 THR B N 1
ATOM 2428 C CA . THR A 1 333 ? -3.353 0.635 29.944 1.00 16.22 330 THR B CA 1
ATOM 2429 C C . THR A 1 333 ? -2.422 -0.262 29.129 1.00 22.72 330 THR B C 1
ATOM 2430 O O . THR A 1 333 ? -1.202 -0.190 29.274 1.00 22.73 330 THR B O 1
ATOM 2434 N N . ILE A 1 334 ? -2.997 -1.103 28.274 1.00 16.07 331 ILE B N 1
ATOM 2435 C CA . ILE A 1 334 ? -2.197 -2.045 27.493 1.00 22.26 331 ILE B CA 1
ATOM 2436 C C . ILE A 1 334 ? -2.042 -1.627 26.032 1.00 23.09 331 ILE B C 1
ATOM 2437 O O . ILE A 1 334 ? -3.021 -1.348 25.336 1.00 22.58 331 ILE B O 1
ATOM 2442 N N . LEU A 1 335 ? -0.791 -1.598 25.585 1.00 19.01 332 LEU B N 1
ATOM 2443 C CA . LEU A 1 335 ? -0.429 -1.130 24.259 1.00 21.45 332 LEU B CA 1
ATOM 2444 C C . LEU A 1 335 ? 0.526 -2.148 23.651 1.00 22.22 332 LEU B C 1
ATOM 2445 O O . LEU A 1 335 ? 1.327 -2.751 24.365 1.00 13.65 332 LEU B O 1
ATOM 2450 N N . ALA A 1 336 ? 0.449 -2.340 22.339 1.00 17.56 333 ALA B N 1
ATOM 2451 C CA . ALA A 1 336 ? 1.391 -3.215 21.650 1.00 13.71 333 ALA B CA 1
ATOM 2452 C C . ALA A 1 336 ? 1.986 -2.529 20.424 1.00 17.17 333 ALA B C 1
ATOM 2453 O O . ALA A 1 336 ? 1.324 -1.725 19.769 1.00 10.87 333 ALA B O 1
ATOM 2455 N N . SER A 1 337 ? 3.242 -2.850 20.128 1.00 5.63 334 SER B N 1
ATOM 2456 C CA . SER A 1 337 ? 3.945 -2.265 18.992 1.00 12.24 334 SER B CA 1
ATOM 2457 C C . SER A 1 337 ? 4.851 -3.300 18.327 1.00 16.20 334 SER B C 1
ATOM 2458 O O . SER A 1 337 ? 5.266 -4.269 18.965 1.00 12.84 334 SER B O 1
ATOM 2461 N N . SER A 1 338 ? 5.155 -3.091 17.049 1.00 14.74 335 SER B N 1
ATOM 2462 C CA . SER A 1 338 ? 5.959 -4.044 16.283 1.00 21.16 335 SER B CA 1
ATOM 2463 C C . SER A 1 338 ? 6.682 -3.375 15.119 1.00 24.68 335 SER B C 1
ATOM 2464 O O . SER A 1 338 ? 6.436 -2.207 14.811 1.00 22.00 335 SER B O 1
ATOM 2467 N N . GLY A 1 339 ? 7.565 -4.123 14.464 1.00 32.59 336 GLY B N 1
ATOM 2468 C CA . GLY A 1 339 ? 8.253 -3.611 13.284 1.00 36.68 336 GLY B CA 1
ATOM 2469 C C . GLY A 1 339 ? 9.376 -4.476 12.743 1.00 36.15 33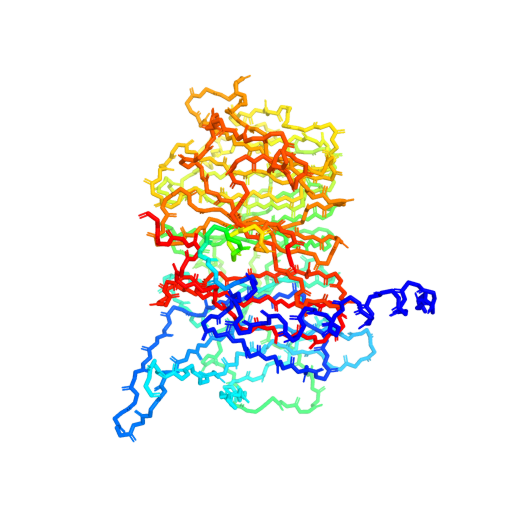6 GLY B C 1
ATOM 2470 O O . GLY A 1 339 ? 9.261 -5.703 12.674 1.00 34.56 336 GLY B O 1
ATOM 2471 N N . THR A 1 340 ? 10.473 -3.819 12.377 1.00 26.26 337 THR B N 1
ATOM 2472 C CA . THR A 1 340 ? 11.554 -4.436 11.609 1.00 27.73 337 THR B CA 1
ATOM 2473 C C . THR A 1 340 ? 12.430 -5.404 12.409 1.00 18.41 337 THR B C 1
ATOM 2474 O O . THR A 1 340 ? 13.110 -6.250 11.829 1.00 28.97 337 THR B O 1
ATOM 2478 N N . ASP A 1 341 ? 12.413 -5.289 13.732 1.00 20.34 338 ASP B N 1
ATOM 2479 C CA . ASP A 1 341 ? 13.263 -6.137 14.572 1.00 27.59 338 ASP B CA 1
ATOM 2480 C C . ASP A 1 341 ? 12.664 -7.524 14.826 1.00 25.34 338 ASP B C 1
ATOM 2481 O O . ASP A 1 341 ? 13.135 -8.257 15.696 1.00 29.34 338 ASP B O 1
ATOM 2486 N N . ARG A 1 342 ? 11.632 -7.871 14.057 1.00 19.43 339 ARG B N 1
ATOM 2487 C CA . ARG A 1 342 ? 10.964 -9.174 14.144 1.00 18.23 339 ARG B CA 1
ATOM 2488 C C . ARG A 1 342 ? 10.315 -9.414 15.505 1.00 23.89 339 ARG B C 1
ATOM 2489 O O . ARG A 1 342 ? 9.928 -10.538 15.828 1.00 21.68 339 ARG B O 1
ATOM 2497 N N . ARG A 1 343 ? 10.193 -8.354 16.297 1.00 20.71 340 ARG B N 1
ATOM 2498 C CA . ARG A 1 343 ? 9.629 -8.469 17.635 1.00 20.46 340 ARG B CA 1
ATOM 2499 C C . ARG A 1 343 ? 8.295 -7.753 17.740 1.00 21.15 340 ARG B C 1
ATOM 2500 O O . ARG A 1 343 ? 8.025 -6.796 17.014 1.00 17.03 340 ARG B O 1
ATOM 2508 N N . LEU A 1 344 ? 7.457 -8.236 18.648 1.00 21.89 341 LEU B N 1
ATOM 2509 C CA . LEU A 1 344 ? 6.246 -7.533 19.020 1.00 16.35 341 LEU B CA 1
ATOM 2510 C C . LEU A 1 344 ? 6.299 -7.286 20.522 1.00 12.02 341 LEU B C 1
ATOM 2511 O O . LEU A 1 344 ? 6.400 -8.228 21.309 1.00 18.99 341 LEU B O 1
ATOM 2516 N N . ASN A 1 345 ? 6.257 -6.016 20.913 1.00 14.70 342 ASN B N 1
ATOM 2517 C CA . ASN A 1 345 ? 6.351 -5.644 22.322 1.00 17.13 342 ASN B CA 1
ATOM 2518 C C . ASN A 1 345 ? 5.002 -5.258 22.913 1.00 17.15 342 ASN B C 1
ATOM 2519 O O . ASN A 1 345 ? 4.244 -4.499 22.309 1.00 14.79 342 ASN B O 1
ATOM 2524 N N . VAL A 1 346 ? 4.711 -5.782 24.098 1.00 11.13 343 VAL B N 1
ATOM 2525 C CA . VAL A 1 346 ? 3.503 -5.407 24.823 1.00 16.01 343 VAL B CA 1
ATOM 2526 C C . VAL A 1 346 ? 3.862 -4.531 26.020 1.00 16.90 343 VAL B C 1
ATOM 2527 O O . VAL A 1 346 ? 4.735 -4.879 26.816 1.00 17.32 343 VAL B O 1
ATOM 2531 N N . TRP A 1 347 ? 3.188 -3.391 26.133 1.00 17.42 344 TRP B N 1
ATOM 2532 C CA . TRP A 1 347 ? 3.486 -2.408 27.169 1.00 16.17 344 TRP B CA 1
ATOM 2533 C C . TRP A 1 347 ? 2.336 -2.279 28.165 1.00 16.71 344 TRP B C 1
ATOM 2534 O O . TRP A 1 347 ? 1.167 -2.393 27.796 1.00 22.14 344 TRP B O 1
ATOM 2545 N N . ASP A 1 348 ? 2.674 -2.026 29.426 1.00 20.79 345 ASP B N 1
ATOM 2546 C CA . ASP A 1 348 ? 1.671 -1.749 30.451 1.00 26.37 345 ASP B CA 1
ATOM 2547 C C . ASP A 1 348 ? 1.911 -0.369 31.058 1.00 25.04 345 ASP B C 1
ATOM 2548 O O . ASP A 1 348 ? 2.857 -0.177 31.822 1.00 28.51 345 ASP B O 1
ATOM 2553 N N . LEU A 1 349 ? 1.044 0.583 30.721 1.00 28.46 346 LEU B N 1
ATOM 2554 C CA . LEU A 1 349 ? 1.212 1.975 31.143 1.00 32.34 346 LEU B CA 1
ATOM 2555 C C . LEU A 1 349 ? 1.216 2.133 32.660 1.00 32.03 346 LEU B C 1
ATOM 2556 O O . LEU A 1 349 ? 1.815 3.069 33.190 1.00 33.90 346 LEU B O 1
ATOM 2561 N N . SER A 1 350 ? 0.542 1.220 33.351 1.00 17.41 347 SER B N 1
ATOM 2562 C CA . SER A 1 350 ? 0.366 1.328 34.795 1.00 29.89 347 SER B CA 1
ATOM 2563 C C . SER A 1 350 ? 1.656 1.061 35.567 1.00 30.17 347 SER B C 1
ATOM 2564 O O . SER A 1 350 ? 1.668 1.102 36.798 1.00 31.18 347 SER B O 1
ATOM 2567 N N . LYS A 1 351 ? 2.742 0.799 34.845 1.00 31.49 348 LYS B N 1
ATOM 2568 C CA . LYS A 1 351 ? 4.013 0.468 35.480 1.00 26.73 348 LYS B CA 1
ATOM 2569 C C . LYS A 1 351 ? 5.101 1.499 35.203 1.00 24.64 348 LYS B C 1
ATOM 2570 O O . LYS A 1 351 ? 6.258 1.301 35.569 1.00 34.98 348 LYS B O 1
ATOM 2576 N N . ILE A 1 352 ? 4.727 2.599 34.558 1.00 30.14 349 ILE B N 1
ATOM 2577 C CA . ILE A 1 352 ? 5.664 3.684 34.283 1.00 36.47 349 ILE B CA 1
ATOM 2578 C C . ILE A 1 352 ? 6.129 4.343 35.582 1.00 43.84 349 ILE B C 1
ATOM 2579 O O . ILE A 1 352 ? 5.318 4.638 36.462 1.00 45.63 349 ILE B O 1
ATOM 2584 N N . GLY A 1 353 ? 7.436 4.556 35.704 1.00 46.24 350 GLY B N 1
ATOM 2585 C CA . GLY A 1 353 ? 8.002 5.207 36.884 1.00 53.65 350 GLY B CA 1
ATOM 2586 C C . GLY A 1 353 ? 8.230 4.257 38.044 1.00 59.35 350 GLY B C 1
ATOM 2587 O O . GLY A 1 353 ? 8.859 4.617 39.040 1.00 62.55 350 GLY B O 1
ATOM 2588 N N . GLU A 1 354 ? 7.713 3.039 37.913 1.00 58.55 351 GLU B N 1
ATOM 2589 C CA . GLU A 1 354 ? 7.872 2.009 38.933 1.00 57.14 351 GLU B CA 1
ATOM 2590 C C . GLU A 1 354 ? 9.334 1.588 39.059 1.00 58.80 351 GLU B C 1
ATOM 2591 O O . GLU A 1 354 ? 9.992 1.293 38.062 1.00 57.76 351 GLU B O 1
ATOM 2597 N N . GLU A 1 355 ? 9.839 1.572 40.289 1.00 59.81 352 GLU B N 1
ATOM 2598 C CA . GLU A 1 355 ? 11.243 1.257 40.543 1.00 61.68 352 GLU B CA 1
ATOM 2599 C C . GLU A 1 355 ? 11.574 -0.203 40.239 1.00 47.51 352 GLU B C 1
ATOM 2600 O O . GLU A 1 355 ? 10.855 -1.113 40.652 1.00 45.60 352 GLU B O 1
ATOM 2606 N N . GLN A 1 356 ? 12.661 -0.418 39.503 0.50 39.58 353 GLN B N 1
ATOM 2607 C CA . GLN A 1 356 ? 13.149 -1.766 39.242 0.50 39.90 353 GLN B CA 1
ATOM 2608 C C . GLN A 1 356 ? 14.519 -1.939 39.875 0.50 43.76 353 GLN B C 1
ATOM 2609 O O . GLN A 1 356 ? 15.214 -0.958 40.146 1.00 50.24 353 GLN B O 1
ATOM 2615 N N . SER A 1 357 ? 14.909 -3.188 40.103 1.00 46.00 354 SER B N 1
ATOM 2616 C CA . SER A 1 357 ? 16.278 -3.491 40.494 1.00 48.04 354 SER B CA 1
ATOM 2617 C C . SER A 1 357 ? 17.191 -3.219 39.304 1.00 50.15 354 SER B C 1
ATOM 2618 O O . SER A 1 357 ? 16.724 -3.102 38.171 1.00 58.53 354 SER B O 1
ATOM 2621 N N . ALA A 1 358 ? 18.491 -3.119 39.562 1.00 55.45 355 ALA B N 1
ATOM 2622 C CA . ALA A 1 358 ? 19.464 -2.862 38.503 1.00 52.50 355 ALA B CA 1
ATOM 2623 C C . ALA A 1 358 ? 19.492 -3.999 37.486 1.00 46.47 355 ALA B C 1
ATOM 2624 O O . ALA A 1 358 ? 19.819 -3.791 36.317 1.00 41.74 355 ALA B O 1
ATOM 2626 N N . GLU A 1 359 ? 19.147 -5.200 37.942 0.50 43.94 356 GLU B N 1
ATOM 2627 C CA . GLU A 1 359 ? 19.109 -6.378 37.082 0.50 44.79 356 GLU B CA 1
ATOM 2628 C C . GLU A 1 359 ? 17.941 -6.306 36.103 0.50 43.92 356 GLU B C 1
ATOM 2629 O O . GLU A 1 359 ? 18.093 -6.606 34.918 1.00 45.86 356 GLU B O 1
ATOM 2635 N N . ASP A 1 360 ? 16.777 -5.905 36.607 1.00 40.95 357 ASP B N 1
ATOM 2636 C CA . ASP A 1 360 ? 15.571 -5.809 35.789 1.00 42.61 357 ASP B CA 1
ATOM 2637 C C . ASP A 1 360 ? 15.625 -4.633 34.820 1.00 39.46 357 ASP B C 1
ATOM 2638 O O . ASP A 1 360 ? 15.004 -4.667 33.757 1.00 44.03 357 ASP B O 1
ATOM 2643 N N . ALA A 1 361 ? 16.374 -3.599 35.191 1.00 35.69 358 ALA B N 1
ATOM 2644 C CA . ALA A 1 361 ? 16.515 -2.408 34.360 1.00 31.92 358 ALA B CA 1
ATOM 2645 C C . ALA A 1 361 ? 17.306 -2.685 33.084 1.00 30.53 358 ALA B C 1
ATOM 2646 O O . ALA A 1 361 ? 17.188 -1.950 32.103 1.00 39.84 358 ALA B O 1
ATOM 2648 N N . GLU A 1 362 ? 18.112 -3.743 33.100 0.50 23.14 359 GLU B N 1
ATOM 2649 C CA . GLU A 1 362 ? 18.917 -4.108 31.936 0.50 24.85 359 GLU B CA 1
ATOM 2650 C C . GLU A 1 362 ? 18.057 -4.652 30.799 0.50 23.43 359 GLU B C 1
ATOM 2651 O O . GLU A 1 362 ? 18.392 -4.494 29.625 1.00 30.61 359 GLU B O 1
ATOM 2657 N N . ASP A 1 363 ? 16.949 -5.293 31.154 0.50 18.57 360 ASP B N 1
ATOM 2658 C CA . ASP A 1 363 ? 16.043 -5.861 30.162 0.50 21.19 360 ASP B CA 1
ATOM 2659 C C . ASP A 1 363 ? 15.156 -4.789 29.539 0.50 23.19 360 ASP B C 1
ATOM 2660 O O . ASP A 1 363 ? 14.612 -4.977 28.452 1.00 35.15 360 ASP B O 1
ATOM 2665 N N . GLY A 1 364 ? 15.014 -3.665 30.234 1.00 29.30 361 GLY B N 1
ATOM 2666 C CA . GLY A 1 364 ? 14.199 -2.557 29.746 1.00 32.30 361 GLY B CA 1
ATOM 2667 C C . GLY A 1 364 ? 13.455 -1.841 30.857 1.00 29.81 361 GLY B C 1
ATOM 2668 O O . GLY A 1 364 ? 13.606 -2.183 32.031 1.00 27.00 361 GLY B O 1
ATOM 2669 N N . PRO A 1 365 ? 12.637 -0.842 30.490 1.00 25.63 362 PRO B N 1
ATOM 2670 C CA . PRO A 1 365 ? 11.870 -0.052 31.448 1.00 28.51 362 PRO B CA 1
ATOM 2671 C C . PRO A 1 365 ? 10.740 -0.873 32.063 1.00 28.71 362 PRO B C 1
ATOM 2672 O O . PRO A 1 365 ? 10.317 -1.869 31.475 1.00 28.10 362 PRO B O 1
ATOM 2676 N N . PRO A 1 366 ? 10.244 -0.451 33.236 1.00 28.83 363 PRO B N 1
ATOM 2677 C CA . PRO A 1 366 ? 9.272 -1.231 34.002 1.00 27.93 363 PRO B CA 1
ATOM 2678 C C . PRO A 1 366 ? 7.944 -1.457 33.279 1.00 25.93 363 PRO B C 1
ATOM 2679 O O . PRO A 1 366 ? 7.207 -2.377 33.631 1.00 25.83 363 PRO B O 1
ATOM 2683 N N . GLU A 1 367 ? 7.642 -0.630 32.283 1.00 26.75 364 GLU B N 1
ATOM 2684 C CA . GLU A 1 367 ? 6.365 -0.732 31.575 1.00 24.42 364 GLU B CA 1
ATOM 2685 C C . GLU A 1 367 ? 6.388 -1.757 30.439 1.00 23.88 364 GLU B C 1
ATOM 2686 O O . GLU A 1 367 ? 5.365 -2.003 29.800 1.00 25.82 364 GLU B O 1
ATOM 2692 N N . LEU A 1 368 ? 7.554 -2.344 30.185 1.00 26.26 365 LEU B N 1
ATOM 2693 C CA . LEU A 1 368 ? 7.666 -3.415 29.202 1.00 23.62 365 LEU B CA 1
ATOM 2694 C C . LEU A 1 368 ? 7.154 -4.719 29.804 1.00 23.91 365 LEU B C 1
ATOM 2695 O O . LEU A 1 368 ? 7.761 -5.271 30.722 1.00 21.55 365 LEU B O 1
ATOM 2700 N N . LEU A 1 369 ? 6.030 -5.201 29.285 1.00 17.42 366 LEU B N 1
ATOM 2701 C CA . LEU A 1 369 ? 5.363 -6.360 29.858 1.00 21.38 366 LEU B CA 1
ATOM 2702 C C . LEU A 1 369 ? 5.880 -7.651 29.235 1.00 18.87 366 LEU B C 1
ATOM 2703 O O . LEU A 1 369 ? 6.165 -8.621 29.936 1.00 24.47 366 LEU B O 1
ATOM 2708 N N . PHE A 1 370 ? 6.005 -7.651 27.912 1.00 15.20 367 PHE B N 1
ATOM 2709 C CA . PHE A 1 370 ? 6.175 -8.890 27.168 1.00 11.07 367 PHE B CA 1
ATOM 2710 C C . PHE A 1 370 ? 6.834 -8.646 25.818 1.00 8.05 367 PHE B C 1
ATOM 2711 O O . PHE A 1 370 ? 6.496 -7.695 25.113 1.00 12.10 367 PHE B O 1
ATOM 2719 N N . ILE A 1 371 ? 7.781 -9.507 25.464 0.50 3.67 368 ILE B N 1
ATOM 2720 C CA . ILE A 1 371 ? 8.352 -9.501 24.126 0.50 2.38 368 ILE B CA 1
ATOM 2721 C C . ILE A 1 371 ? 8.031 -10.813 23.420 0.50 6.26 368 ILE B C 1
ATOM 2722 O O . ILE A 1 371 ? 8.342 -11.895 23.920 1.00 20.45 368 ILE B O 1
ATOM 2727 N N . HIS A 1 372 ? 7.395 -10.707 22.260 1.00 16.62 369 HIS B N 1
ATOM 2728 C CA . HIS A 1 372 ? 7.023 -11.876 21.477 1.00 12.73 369 HIS B CA 1
ATOM 2729 C C . HIS A 1 372 ? 8.091 -12.161 20.429 1.00 17.40 369 HIS B C 1
ATOM 2730 O O . HIS A 1 372 ? 8.296 -11.368 19.509 1.00 17.10 369 HIS B O 1
ATOM 2737 N N . GLY A 1 373 ? 8.781 -13.288 20.583 1.00 10.43 370 GLY B N 1
ATOM 2738 C CA . GLY A 1 373 ? 9.884 -13.640 19.693 1.00 3.73 370 GLY B CA 1
ATOM 2739 C C . GLY A 1 373 ? 9.574 -14.819 18.791 1.00 10.48 370 GLY B C 1
ATOM 2740 O O . GLY A 1 373 ? 10.475 -15.542 18.370 1.00 18.74 370 GLY B O 1
ATOM 2741 N N . GLY A 1 374 ? 8.294 -15.003 18.484 1.00 16.72 371 GLY B N 1
ATOM 2742 C CA . GLY A 1 374 ? 7.845 -16.155 17.709 1.00 22.45 371 GLY B CA 1
ATOM 2743 C C . GLY A 1 374 ? 8.033 -16.035 16.209 1.00 21.40 371 GLY B C 1
ATOM 2744 O O . GLY A 1 374 ? 7.922 -17.025 15.486 1.00 23.97 371 GLY B O 1
ATOM 2745 N N . HIS A 1 375 ? 8.310 -14.825 15.735 1.00 16.14 372 HIS B N 1
ATOM 2746 C CA . HIS A 1 375 ? 8.515 -14.603 14.307 1.00 11.47 372 HIS B CA 1
ATOM 2747 C C . HIS A 1 375 ? 9.986 -14.651 13.914 1.00 19.42 372 HIS B C 1
ATOM 2748 O O . HIS A 1 375 ? 10.863 -14.284 14.696 1.00 22.38 372 HIS B O 1
ATOM 2755 N N . THR A 1 376 ? 10.240 -15.105 12.691 1.00 13.39 373 THR B N 1
ATOM 2756 C CA . THR A 1 376 ? 11.598 -15.259 12.185 1.00 18.61 373 THR B CA 1
ATOM 2757 C C . THR A 1 376 ? 11.882 -14.278 11.050 1.00 17.47 373 THR B C 1
ATOM 2758 O O . THR A 1 376 ? 12.912 -14.362 10.384 1.00 25.09 373 THR B O 1
ATOM 2762 N N . ALA A 1 377 ? 10.953 -13.351 10.837 1.00 18.54 374 ALA B N 1
ATOM 2763 C CA . ALA A 1 377 ? 11.148 -12.254 9.897 1.00 20.76 374 ALA B CA 1
ATOM 2764 C C . ALA A 1 377 ? 10.339 -11.051 10.357 1.00 15.77 374 ALA B C 1
ATOM 2765 O O . ALA A 1 377 ? 9.628 -11.125 11.359 1.00 16.96 374 ALA B O 1
ATOM 2767 N N . LYS A 1 378 ? 10.452 -9.946 9.626 1.00 14.95 375 LYS B N 1
ATOM 2768 C CA . LYS A 1 378 ? 9.756 -8.714 9.980 1.00 14.00 375 LYS B CA 1
ATOM 2769 C C . LYS A 1 378 ? 8.248 -8.922 10.112 1.00 16.57 375 LYS B C 1
ATOM 2770 O O . LYS A 1 378 ? 7.625 -9.569 9.270 1.00 17.13 375 LYS B O 1
ATOM 2776 N N . ILE A 1 379 ? 7.671 -8.371 11.175 1.00 14.69 376 ILE B N 1
ATOM 2777 C CA . ILE A 1 379 ? 6.223 -8.382 11.355 1.00 16.38 376 ILE B CA 1
ATOM 2778 C C . ILE A 1 379 ? 5.584 -7.261 10.538 1.00 19.51 376 ILE B C 1
ATOM 2779 O O . ILE A 1 379 ? 5.902 -6.086 10.724 1.00 21.77 376 ILE B O 1
ATOM 2784 N N . SER A 1 380 ? 4.691 -7.634 9.626 1.00 18.59 377 SER B N 1
ATOM 2785 C CA . SER A 1 380 ? 4.066 -6.676 8.717 1.00 17.46 377 SER B CA 1
ATOM 2786 C C . SER A 1 380 ? 2.854 -5.993 9.339 1.00 17.38 377 SER B C 1
ATOM 2787 O O . SER A 1 380 ? 2.568 -4.829 9.053 1.00 22.49 377 SER B O 1
ATOM 2790 N N . ASP A 1 381 ? 2.139 -6.731 10.182 1.00 14.72 378 ASP B N 1
ATOM 2791 C CA . ASP A 1 381 ? 0.916 -6.238 10.798 1.00 12.45 378 ASP B CA 1
ATOM 2792 C C . ASP A 1 381 ? 0.506 -7.200 11.905 1.00 16.13 378 ASP B C 1
ATOM 2793 O O . ASP A 1 381 ? 0.915 -8.362 11.911 1.00 13.97 378 ASP B O 1
ATOM 2798 N N . PHE A 1 382 ? -0.283 -6.707 12.851 1.00 13.37 379 PHE B N 1
ATOM 2799 C CA . PHE A 1 382 ? -0.874 -7.562 13.871 1.00 13.77 379 PHE B CA 1
ATOM 2800 C C . PHE A 1 382 ? -2.239 -7.021 14.263 1.00 13.09 379 PHE B C 1
ATOM 2801 O O . PHE A 1 382 ? -2.585 -5.893 13.913 1.00 8.73 379 PHE B O 1
ATOM 2809 N N . SER A 1 383 ? -3.016 -7.831 14.974 1.00 10.90 380 SER B N 1
ATOM 2810 C CA . SER A 1 383 ? -4.362 -7.439 15.369 1.00 10.85 380 SER B CA 1
ATOM 2811 C C . SER A 1 383 ? -4.779 -8.093 16.682 1.00 14.49 380 SER B C 1
ATOM 2812 O O . SER A 1 383 ? -4.677 -9.312 16.838 1.00 12.78 380 SER B O 1
ATOM 2815 N N . TRP A 1 384 ? -5.244 -7.271 17.620 1.00 8.78 381 TRP B N 1
ATOM 2816 C CA . TRP A 1 384 ? -5.835 -7.754 18.864 1.00 13.74 381 TRP B CA 1
ATOM 2817 C C . TRP A 1 384 ? -7.199 -8.382 18.600 1.00 13.29 381 TRP B C 1
ATOM 2818 O O . TRP A 1 384 ? -8.068 -7.751 17.999 1.00 10.02 381 TRP B O 1
ATOM 2829 N N . ASN A 1 385 ? -7.392 -9.609 19.072 1.00 16.02 382 ASN B N 1
ATOM 2830 C CA . ASN A 1 385 ? -8.699 -10.260 19.024 1.00 15.38 382 ASN B CA 1
ATOM 2831 C C . ASN A 1 385 ? -9.730 -9.479 19.843 1.00 16.45 382 ASN B C 1
ATOM 2832 O O . ASN A 1 385 ? -9.561 -9.296 21.048 1.00 17.97 382 ASN B O 1
ATOM 2837 N N . PRO A 1 386 ? -10.804 -9.010 19.188 1.00 21.36 383 PRO B N 1
ATOM 2838 C CA . PRO A 1 386 ? -11.799 -8.185 19.870 1.00 20.22 383 PRO B CA 1
ATOM 2839 C C . PRO A 1 386 ? -12.698 -8.968 20.827 1.00 26.41 383 PRO B C 1
ATOM 2840 O O . PRO A 1 386 ? -13.390 -8.363 21.648 1.00 21.30 383 PRO B O 1
ATOM 2844 N N . ASN A 1 387 ? -12.675 -10.296 20.734 1.00 18.82 384 ASN B N 1
ATOM 2845 C CA . ASN A 1 387 ? -13.576 -11.136 21.524 1.00 16.45 384 ASN B CA 1
ATOM 2846 C C . ASN A 1 387 ? -12.894 -11.979 22.601 1.00 23.10 384 ASN B C 1
ATOM 2847 O O . ASN A 1 387 ? -13.516 -12.335 23.600 1.00 26.21 384 ASN B O 1
ATOM 2852 N N . GLU A 1 388 ? -11.625 -12.310 22.388 1.00 28.20 385 GLU B N 1
ATOM 2853 C CA . GLU A 1 388 ? -10.855 -13.055 23.380 1.00 24.19 385 GLU B CA 1
ATOM 2854 C C . GLU A 1 388 ? -9.696 -12.217 23.902 1.00 18.24 385 GLU B C 1
ATOM 2855 O O . GLU A 1 388 ? -8.711 -12.008 23.195 1.00 20.06 385 GLU B O 1
ATOM 2861 N N . PRO A 1 389 ? -9.818 -11.728 25.146 1.00 17.65 386 PRO B N 1
ATOM 2862 C CA . PRO A 1 389 ? -8.797 -10.884 25.759 1.00 14.12 386 PRO B CA 1
ATOM 2863 C C . PRO A 1 389 ? -7.396 -11.490 25.678 1.00 18.62 386 PRO B C 1
ATOM 2864 O O . PRO A 1 389 ? -7.210 -12.673 25.970 1.00 10.68 386 PRO B O 1
ATOM 2868 N N . TRP A 1 390 ? -6.433 -10.671 25.262 1.00 14.02 387 TRP B N 1
ATOM 2869 C CA . TRP A 1 390 ? -5.015 -11.039 25.222 1.00 11.86 387 TRP B CA 1
ATOM 2870 C C . TRP A 1 390 ? -4.597 -11.865 24.005 1.00 15.15 387 TRP B C 1
ATOM 2871 O O . TRP A 1 390 ? -3.412 -12.144 23.822 1.00 20.01 387 TRP B O 1
ATOM 2882 N N . VAL A 1 391 ? -5.556 -12.251 23.171 1.00 15.67 388 VAL B N 1
ATOM 2883 C CA . VAL A 1 391 ? -5.223 -12.980 21.950 1.00 12.12 388 VAL B CA 1
ATOM 2884 C C . VAL A 1 391 ? -4.840 -12.021 20.829 1.00 13.79 388 VAL B C 1
ATOM 2885 O O . VAL A 1 391 ? -5.527 -11.031 20.577 1.00 17.42 388 VAL B O 1
ATOM 2889 N N . ILE A 1 392 ? -3.727 -12.320 20.168 1.00 13.51 389 ILE B N 1
ATOM 2890 C CA . ILE A 1 392 ? -3.237 -11.499 19.074 1.00 14.76 389 ILE B CA 1
ATOM 2891 C C . ILE A 1 392 ? -2.958 -12.366 17.855 1.00 16.37 389 ILE B C 1
ATOM 2892 O O . ILE A 1 392 ? -2.558 -13.523 17.982 1.00 13.74 389 ILE B O 1
ATOM 2897 N N . CYS A 1 393 ? -3.198 -11.810 16.673 1.00 15.62 390 CYS B N 1
ATOM 2898 C CA . CYS A 1 393 ? -2.726 -12.418 15.442 1.00 12.73 390 CYS B CA 1
ATOM 2899 C C . CYS A 1 393 ? -1.711 -11.497 14.785 1.00 9.26 390 CYS B C 1
ATOM 2900 O O . CYS A 1 393 ? -1.999 -10.329 14.528 1.00 11.19 390 CYS B O 1
ATOM 2903 N N . SER A 1 394 ? -0.523 -12.028 14.524 1.00 11.61 391 SER B N 1
ATOM 2904 C CA . SER A 1 394 ? 0.531 -11.274 13.863 1.00 15.73 391 SER B CA 1
ATOM 2905 C C . SER A 1 394 ? 1.018 -12.024 12.630 1.00 15.57 391 SER B C 1
ATOM 2906 O O . SER A 1 394 ? 1.117 -13.251 12.640 1.00 17.29 391 SER B O 1
ATOM 2909 N N . VAL A 1 395 ? 1.300 -11.282 11.563 1.00 14.84 392 VAL B N 1
ATOM 2910 C CA . VAL A 1 395 ? 1.783 -11.876 10.319 1.00 13.43 392 VAL B CA 1
ATOM 2911 C C . VAL A 1 395 ? 3.150 -11.322 9.949 1.00 14.11 392 VAL B C 1
ATOM 2912 O O . VAL A 1 395 ? 3.429 -10.141 10.159 1.00 10.26 392 VAL B O 1
ATOM 2916 N N . SER A 1 396 ? 4.002 -12.180 9.400 1.00 13.90 393 SER B N 1
ATOM 2917 C CA . SER A 1 396 ? 5.364 -11.787 9.060 1.00 16.77 393 SER B CA 1
ATOM 2918 C C . SER A 1 396 ? 5.636 -11.903 7.564 1.00 14.53 393 SER B C 1
ATOM 2919 O O . SER A 1 396 ? 4.827 -12.456 6.817 1.00 14.53 393 SER B O 1
ATOM 2922 N N . GLU A 1 397 ? 6.788 -11.390 7.139 1.00 12.77 394 GLU B N 1
ATOM 2923 C CA . GLU A 1 397 ? 7.156 -11.369 5.722 1.00 25.20 394 GLU B CA 1
ATOM 2924 C C . GLU A 1 397 ? 7.576 -12.733 5.175 1.00 22.51 394 GLU B C 1
ATOM 2925 O O . GLU A 1 397 ? 7.733 -12.896 3.964 1.00 27.50 394 GLU B O 1
ATOM 2931 N N . ASP A 1 398 ? 7.767 -13.706 6.061 1.00 17.34 395 ASP B N 1
ATOM 2932 C CA . ASP A 1 398 ? 8.122 -15.057 5.631 1.00 17.60 395 ASP B CA 1
ATOM 2933 C C . ASP A 1 398 ? 6.945 -16.030 5.725 1.00 18.95 395 ASP B C 1
ATOM 2934 O O . ASP A 1 398 ? 7.126 -17.203 6.046 1.00 19.61 395 ASP B O 1
ATOM 2939 N N . ASN A 1 399 ? 5.743 -15.528 5.452 1.00 20.84 396 ASN B N 1
ATOM 2940 C CA . ASN A 1 399 ? 4.562 -16.373 5.253 1.00 24.93 396 ASN B CA 1
ATOM 2941 C C . ASN A 1 399 ? 3.867 -16.837 6.529 1.00 22.78 396 ASN B C 1
ATOM 2942 O O . ASN A 1 399 ? 2.817 -17.477 6.470 1.00 33.41 396 ASN B O 1
ATOM 2947 N N . ILE A 1 400 ? 4.450 -16.524 7.678 1.00 17.78 397 ILE B N 1
ATOM 2948 C CA . ILE A 1 400 ? 3.905 -17.004 8.939 1.00 18.90 397 ILE B CA 1
ATOM 2949 C C . ILE A 1 400 ? 2.796 -16.105 9.466 1.00 18.92 397 ILE B C 1
ATOM 2950 O O . ILE A 1 400 ? 2.913 -14.880 9.446 1.00 20.99 397 ILE B O 1
ATOM 2955 N N . MET A 1 401 ? 1.708 -16.723 9.909 1.00 21.31 398 MET B N 1
ATOM 2956 C CA . MET A 1 401 ? 0.762 -16.045 10.777 1.00 28.32 398 MET B CA 1
ATOM 2957 C C . MET A 1 401 ? 0.660 -16.805 12.088 1.00 20.27 398 MET B C 1
ATOM 2958 O O . MET A 1 401 ? 0.479 -18.022 12.102 1.00 25.13 398 MET B O 1
ATOM 2963 N N . GLN A 1 402 ? 0.821 -16.084 13.190 1.00 18.38 399 GLN B N 1
ATOM 2964 C CA . GLN A 1 402 ? 0.707 -16.681 14.508 1.00 17.08 399 GLN B CA 1
ATOM 2965 C C . GLN A 1 402 ? -0.484 -16.131 15.270 1.00 7.68 399 GLN B C 1
ATOM 2966 O O . GLN A 1 402 ? -0.711 -14.921 15.305 1.00 14.28 399 GLN B O 1
ATOM 2972 N N . ILE A 1 403 ? -1.246 -17.033 15.872 0.50 2.00 400 ILE B N 1
ATOM 2973 C CA . ILE A 1 403 ? -2.294 -16.650 16.797 0.50 2.00 400 ILE B CA 1
ATOM 2974 C C . ILE A 1 403 ? -1.826 -17.037 18.189 0.50 4.27 400 ILE B C 1
ATOM 2975 O O . ILE A 1 403 ? -1.553 -18.207 18.459 1.00 15.30 400 ILE B O 1
ATOM 2980 N N . TRP A 1 404 ? -1.698 -16.050 19.067 1.00 10.16 401 TRP B N 1
ATOM 2981 C CA . TRP A 1 404 ? -1.089 -16.297 20.366 1.00 10.70 401 TRP B CA 1
ATOM 2982 C C . TRP A 1 404 ? -1.684 -15.478 21.502 1.00 13.42 401 TRP B C 1
ATOM 2983 O O . TRP A 1 404 ? -2.294 -14.430 21.285 1.00 14.11 401 TRP B O 1
ATOM 2994 N N . GLN A 1 405 ? -1.494 -15.979 22.717 1.00 13.25 402 GLN B N 1
ATOM 2995 C CA . GLN A 1 405 ? -1.986 -15.340 23.925 1.00 19.13 402 GLN B CA 1
ATOM 2996 C C . GLN A 1 405 ? -0.969 -15.595 25.029 1.00 16.54 402 GLN B C 1
ATOM 2997 O O . GLN A 1 405 ? -0.646 -16.746 25.325 1.00 9.82 402 GLN B O 1
ATOM 3003 N N . MET A 1 406 ? -0.444 -14.527 25.623 1.00 15.70 403 MET B N 1
ATOM 3004 C CA . MET A 1 406 ? 0.590 -14.675 26.644 1.00 17.18 403 MET B CA 1
ATOM 3005 C C . MET A 1 406 ? 0.019 -15.284 27.925 1.00 15.68 403 MET B C 1
ATOM 3006 O O . MET A 1 406 ? -1.179 -15.183 28.191 1.00 17.45 403 MET B O 1
ATOM 3011 N N . ALA A 1 407 ? 0.881 -15.930 28.704 1.00 20.96 404 ALA B N 1
ATOM 3012 C CA . ALA A 1 407 ? 0.452 -16.634 29.912 1.00 25.44 404 ALA B CA 1
ATOM 3013 C C . ALA A 1 407 ? -0.169 -15.685 30.932 1.00 22.00 404 ALA B C 1
ATOM 3014 O O . ALA A 1 407 ? 0.304 -14.564 31.119 1.00 19.66 404 ALA B O 1
ATOM 3016 N N . GLU A 1 408 ? -1.231 -16.146 31.586 1.00 25.17 405 GLU B N 1
ATOM 3017 C CA . GLU A 1 408 ? -1.948 -15.342 32.571 1.00 32.75 405 GLU B CA 1
ATOM 3018 C C . GLU A 1 408 ? -1.037 -14.911 33.718 1.00 27.50 405 GLU B C 1
ATOM 3019 O O . GLU A 1 408 ? -1.211 -13.836 34.285 1.00 25.35 405 GLU B O 1
ATOM 3025 N N . ASN A 1 409 ? -0.060 -15.754 34.042 1.00 32.53 406 ASN B N 1
ATOM 3026 C CA . ASN A 1 409 ? 0.908 -15.463 35.098 1.00 35.92 406 ASN B CA 1
ATOM 3027 C C . ASN A 1 409 ? 1.660 -14.151 34.896 1.00 36.16 406 ASN B C 1
ATOM 3028 O O . ASN A 1 409 ? 2.148 -13.555 35.855 1.00 34.85 406 ASN B O 1
ATOM 3033 N N . ILE A 1 410 ? 1.754 -13.708 33.647 1.00 29.50 407 ILE B N 1
ATOM 3034 C CA . ILE A 1 410 ? 2.563 -12.543 33.310 1.00 23.31 407 ILE B CA 1
ATOM 3035 C C . ILE A 1 410 ? 1.832 -11.224 33.568 1.00 24.63 407 ILE B C 1
ATOM 3036 O O . ILE A 1 410 ? 2.436 -10.257 34.031 1.00 28.80 407 ILE B O 1
ATOM 3041 N N . TYR A 1 411 ? 0.533 -11.190 33.288 1.00 30.45 408 TYR B N 1
ATOM 3042 C CA . TYR A 1 411 ? -0.246 -9.970 33.490 1.00 25.71 408 TYR B CA 1
ATOM 3043 C C . TYR A 1 411 ? -1.115 -10.006 34.745 1.00 28.47 408 TYR B C 1
ATOM 3044 O O . TYR A 1 411 ? -1.569 -8.966 35.219 1.00 34.27 408 TYR B O 1
ATOM 3053 N N . ASN A 1 412 ? -1.350 -11.200 35.279 1.00 41.68 409 ASN B N 1
ATOM 3054 C CA . ASN A 1 412 ? -2.144 -11.333 36.495 1.00 46.71 409 ASN B CA 1
ATOM 3055 C C . ASN A 1 412 ? -1.285 -11.163 37.743 1.00 52.47 409 ASN B C 1
ATOM 3056 O O . ASN A 1 412 ? -0.887 -12.141 38.378 1.00 54.23 409 ASN B O 1
ATOM 3061 N N . ASP A 1 413 ? -0.997 -9.911 38.084 1.00 57.07 410 ASP B N 1
ATOM 3062 C CA . ASP A 1 413 ? -0.165 -9.596 39.239 1.00 63.05 410 ASP B CA 1
ATOM 3063 C C . ASP A 1 413 ? -0.931 -8.776 40.273 1.00 66.10 410 ASP B C 1
ATOM 3064 O O . ASP A 1 413 ? -1.821 -9.291 40.950 1.00 66.44 410 ASP B O 1
ATOM 3069 N N . GLN B 2 1 ? 13.119 -24.456 37.933 1.00 67.21 27 GLN E N 1
ATOM 3070 C CA . GLN B 2 1 ? 14.202 -23.489 37.596 1.00 72.85 27 GLN E CA 1
ATOM 3071 C C . GLN B 2 1 ? 13.623 -22.087 37.416 1.00 70.75 27 GLN E C 1
ATOM 3072 O O . GLN B 2 1 ? 13.461 -21.346 38.386 1.00 71.30 27 GLN E O 1
ATOM 3078 N N . GLY B 2 2 ? 13.308 -21.730 36.175 1.00 59.76 28 GLY E N 1
ATOM 3079 C CA . GLY B 2 2 ? 12.626 -20.472 35.895 1.00 59.37 28 GLY E CA 1
ATOM 3080 C C . GLY B 2 2 ? 11.123 -20.662 35.938 1.00 52.81 28 GLY E C 1
ATOM 3081 O O . GLY B 2 2 ? 10.404 -20.228 35.038 1.00 54.30 28 GLY E O 1
ATOM 3082 N N . ILE B 2 3 ? 10.651 -21.313 36.997 1.00 46.68 29 ILE E N 1
ATOM 3083 C CA . ILE B 2 3 ? 9.251 -21.710 37.109 1.00 45.88 29 ILE E CA 1
ATOM 3084 C C . ILE B 2 3 ? 8.442 -20.761 37.995 1.00 40.39 29 ILE E C 1
ATOM 3085 O O . ILE B 2 3 ? 7.220 -20.670 37.868 1.00 39.92 29 ILE E O 1
ATOM 3090 N N . THR B 2 4 ? 9.131 -20.043 38.877 1.00 32.25 30 THR E N 1
ATOM 3091 C CA . THR B 2 4 ? 8.488 -19.038 39.721 1.00 39.58 30 THR E CA 1
ATOM 3092 C C . THR B 2 4 ? 7.964 -17.864 38.887 1.00 34.74 30 THR E C 1
ATOM 3093 O O . THR B 2 4 ? 8.484 -17.579 37.807 1.00 31.79 30 THR E O 1
ATOM 3097 N N . LYS B 2 5 ? 6.960 -17.183 39.364 1.00 36.26 31 LYS E N 1
ATOM 3098 C CA . LYS B 2 5 ? 6.361 -16.107 38.610 1.00 44.55 31 LYS E CA 1
ATOM 3099 C C . LYS B 2 5 ? 7.243 -14.926 38.300 1.00 41.66 31 LYS E C 1
ATOM 3100 O O . LYS B 2 5 ? 7.192 -14.419 37.239 1.00 41.35 31 LYS E O 1
ATOM 3106 N N . PRO B 2 6 ? 8.010 -14.451 39.256 1.00 42.41 32 PRO E N 1
ATOM 3107 C CA . PRO B 2 6 ? 9.000 -13.412 38.964 1.00 38.49 32 PRO E CA 1
ATOM 3108 C C . PRO B 2 6 ? 9.997 -13.810 37.874 1.00 30.26 32 PRO E C 1
ATOM 3109 O O . PRO B 2 6 ? 10.421 -12.961 37.090 1.00 29.58 32 PRO E O 1
ATOM 3113 N N . ALA B 2 7 ? 10.371 -15.085 37.826 1.00 24.71 33 ALA E N 1
ATOM 3114 C CA . ALA B 2 7 ? 11.307 -15.559 36.811 1.00 22.53 33 ALA E CA 1
ATOM 3115 C C . ALA B 2 7 ? 10.652 -15.617 35.433 1.00 25.93 33 ALA E C 1
ATOM 3116 O O . ALA B 2 7 ? 11.284 -15.311 34.422 1.00 18.54 33 ALA E O 1
ATOM 3118 N N . ILE B 2 8 ? 9.383 -16.014 35.402 1.00 17.70 34 ILE E N 1
ATOM 3119 C CA . ILE B 2 8 ? 8.628 -16.084 34.156 1.00 24.79 34 ILE E CA 1
ATOM 3120 C C . ILE B 2 8 ? 8.373 -14.683 33.605 1.00 22.23 34 ILE E C 1
ATOM 3121 O O . ILE B 2 8 ? 8.452 -14.457 32.397 1.00 22.76 34 ILE E O 1
ATOM 3126 N N . ARG B 2 9 ? 8.127 -13.755 34.499 1.00 25.88 35 ARG E N 1
ATOM 3127 C CA . ARG B 2 9 ? 7.938 -12.409 34.159 1.00 26.59 35 ARG E CA 1
ATOM 3128 C C . ARG B 2 9 ? 9.167 -11.778 33.587 1.00 32.23 35 ARG E C 1
ATOM 3129 O O . ARG B 2 9 ? 9.089 -10.932 32.756 1.00 34.12 35 ARG E O 1
ATOM 3137 N N . ARG B 2 10 ? 10.307 -12.251 34.020 1.00 29.81 36 ARG E N 1
ATOM 3138 C CA . ARG B 2 10 ? 11.607 -11.813 33.574 1.00 34.41 36 ARG E CA 1
ATOM 3139 C C . ARG B 2 10 ? 11.966 -12.460 32.260 1.00 26.76 36 ARG E C 1
ATOM 3140 O O . ARG B 2 10 ? 12.612 -11.864 31.466 1.00 22.18 36 ARG E O 1
ATOM 3148 N N . LEU B 2 11 ? 11.521 -13.684 32.056 1.00 20.51 37 LEU E N 1
ATOM 3149 C CA . LEU B 2 11 ? 11.657 -14.358 30.772 1.00 24.02 37 LEU E CA 1
ATOM 3150 C C . LEU B 2 11 ? 10.843 -13.611 29.720 1.00 21.61 37 LEU E C 1
ATOM 3151 O O . LEU B 2 11 ? 11.298 -13.409 28.595 1.00 16.56 37 LEU E O 1
ATOM 3156 N N . ALA B 2 12 ? 9.640 -13.192 30.101 1.00 11.69 38 ALA E N 1
ATOM 3157 C CA . ALA B 2 12 ? 8.747 -12.476 29.194 1.00 17.23 38 ALA E CA 1
ATOM 3158 C C . ALA B 2 12 ? 9.383 -11.200 28.654 1.00 25.30 38 ALA E C 1
ATOM 3159 O O . ALA B 2 12 ? 9.269 -10.897 27.465 1.00 22.82 38 ALA E O 1
ATOM 3161 N N . ARG B 2 13 ? 10.052 -10.456 29.532 1.00 21.22 39 ARG E N 1
ATOM 3162 C CA . ARG B 2 13 ? 10.675 -9.191 29.156 1.00 25.71 39 ARG E CA 1
ATOM 3163 C C . ARG B 2 13 ? 11.919 -9.416 28.304 1.00 24.92 39 ARG E C 1
ATOM 3164 O O . ARG B 2 13 ? 12.311 -8.552 27.521 1.00 32.45 39 ARG E O 1
ATOM 3172 N N . ARG B 2 14 ? 12.535 -10.582 28.463 1.00 28.46 40 ARG E N 1
ATOM 3173 C CA . ARG B 2 14 ? 13.686 -10.961 27.652 1.00 36.35 40 ARG E CA 1
ATOM 3174 C C . ARG B 2 14 ? 13.245 -11.581 26.328 1.00 36.06 40 ARG E C 1
ATOM 3175 O O . ARG B 2 14 ? 14.045 -11.729 25.405 1.00 30.17 40 ARG E O 1
ATOM 3183 N N . GLY B 2 15 ? 11.968 -11.939 26.245 1.00 36.87 41 GLY E N 1
ATOM 3184 C CA . GLY B 2 15 ? 11.410 -12.528 25.034 1.00 32.75 41 GLY E CA 1
ATOM 3185 C C . GLY B 2 15 ? 11.729 -14.004 24.894 1.00 31.71 41 GLY E C 1
ATOM 3186 O O . GLY B 2 15 ? 11.633 -14.566 23.803 1.00 21.17 41 GLY E O 1
#

Solvent-accessible surface area: 18025 Å² total; per-residue (Å²): 264,123,79,74,104,88,75,163,78,24,70,96,80,52,114,106,12,121,147,32,22,108,63,1,14,80,27,42,19,75,72,68,34,143,71,17,0,23,0,1,38,5,5,46,73,58,60,145,34,177,81,116,98,43,2,29,2,40,0,0,4,4,12,62,9,107,133,104,68,6,29,1,18,3,3,57,1,20,10,48,39,148,152,154,36,115,44,55,66,77,14,76,9,11,1,102,22,36,0,3,24,0,26,38,6,54,76,43,27,54,29,0,0,0,6,6,53,64,36,17,1,4,5,0,17,50,82,146,35,85,92,150,20,83,121,73,4,126,15,105,8,30,30,76,0,101,24,10,148,117,62,1,94,0,9,16,16,1,51,66,73,50,0,18,0,0,0,0,0,46,25,73,19,1,0,5,0,32,20,114,65,52,88,180,167,24,117,78,12,106,25,135,23,66,6,68,16,11,89,22,40,1,44,9,3,16,8,10,82,116,69,79,10,42,1,0,0,0,0,48,25,66,52,0,5,5,3,30,48,151,52,166,54,53,60,113,18,65,84,78,7,108,1,13,117,17,66,0,8,0,8,13,16,5,63,102,34,74,79,26,0,0,0,0,0,18,35,94,22,0,0,10,6,19,26,164,67,10,164,114,81,89,38,46,1,106,36,11,165,54,51,0,57,6,0,48,14,2,47,60,57,101,50,7,0,0,0,0,0,47,14,44,49,0,2,2,1,18,29,82,39,69,72,91,167,58,64,88,88,39,51,156,31,14,34,23,6,2,8,0,23,0,8,3,4,36,20,52,1,19,0,1,13,19,1,48,61,54,58,28,2,1,0,0,0,0,86,53,38,38,2,2,5,2,27,3,7,94,64,0,53,93,126,211,26,126,74,79,95,27,12,44,74,46,0,27,139,23

Organism: Homo sapiens (NCBI:txid9606)

Radius of gyration: 20.87 Å; Cα contacts (8 Å, |Δi|>4): 1083; chains: 2; bounding box: 51×55×55 Å

Nearest PDB structures (foldseek):
  3cfs-assembly1_B  TM=1.003E+00  e=6.475E-78  unclassified
  3cfv-assembly1_B  TM=1.000E+00  e=2.334E-76  unclassified
  3cfv-assembly2_A  TM=9.971E-01  e=2.339E-73  unclassified
  2xyi-assembly1_A  TM=9.899E-01  e=1.841E-68  Drosophila melanogaster
  6c24-assembly1_N  TM=9.845E-01  e=4.547E-63  Homo sapiens

InterPro domains:
  IPR001680 WD40 repeat [PF00400] (172-205)
  IPR001680 WD40 repeat [PF00400] (220-255)
  IPR001680 WD40 repeat [PF00400] (263-301)
  IPR001680 WD40 repeat [PF00400] (309-345)
  IPR001680 WD40 repeat [PF00400] (366-401)
  IPR001680 WD40 repeat [PS50082] (172-214)
  IPR001680 WD40 repeat [PS50082] (222-264)
  IPR001680 WD40 repeat [PS50082] (268-304)
  IPR001680 WD40 repeat [PS50082] (312-354)
  IPR001680 WD40 repeat [PS50082] (369-403)
  IPR001680 WD40 repeat [SM00320] (113-152)
  IPR001680 WD40 repeat [SM00320] (165-205)
  IPR001680 WD40 repeat [SM00320] (215-255)
  IPR001680 WD40 repeat [SM00320] (261-301)
  IPR001680 WD40 repeat [SM00320] (305-345)
  IPR001680 WD40 repeat [SM00320] (362-402)
  IPR015943 WD40/YVTN repeat-like-containing domain superfamily [G3DSA:2.130.10.10] (2-425)
  IPR019775 WD40 repeat, conserved site [PS00678] (192-206)
  IPR019775 WD40 repeat, conserved site [PS00678] (288-302)
  IPR019775 WD40 repeat, conserved site [PS00678] (332-346)

Secondary structure (DSSP, 8-state):
---HHHHHHHHHHHHHHHHHHHHHEEEEEEEE-SS--S-EEEEEEEE--TT-SEEEEEEEE----SSS-EEEEEEEEEEE-----EEEEEEEEEESS--SEEEE-SS-TTEEEEE-SSSPEEEEEGGGS-SS--TT-----SEEEE--SS----EEE-SSSTTEEEEE-TTS-EEEEETT-S-SS-SEEE-SEEE---SS-EEEEEE-SS-TTEEEEEETTSEEEEEESSSS-SSS-SEEEE--SS-EEEEEE-SS-TTEEEEEETTSEEEEEETT-TTS--EEEE--SS-EEEEEE-SS-TTEEEEEETTS-EEEEEGGGTT----HHHHTT--TTEEEEE---SS-EEEEEE-SSSTTEEEEEETTSEEEEEEE-HHHH--/-TTSHHHHHHHHHH-

Foldseek 3Di:
DDDPVLLVVLVVVQVVVVVCDVVWFLDKDKDFFPFFWLEKEWQQDKADDPPDQWIKTKMFTWGADPPDWIWTWIKIKTHGHSVPIDIDTQAIAQDDHTFLYKDAFLVGRQWIWTWHQAFWIFIARRVPADRYYDPVRDHDGQATEDDGHGTARAKEHQNVQGQWIWDFGQRQKIFIDRQVDDDDPHRYDYTPDIARQGPGGWAYKYAQNPDRFWIWTFFQVQWIFIAGNVDPDRRHGPDIANHDPGGWHDKEDQNVDSFWIWTFFQVQWIWIAGNVDRVDTPDIAHDGPGGWHDKYAFLVDRQWIWTFWFSQKIWIFGNVQAPPDDDPVVPVNHGRRTQDIDSNGSGGWSDKYHNNPDGQWMWITHNSRMIMTTGTDCVRVVD/DCPDPVSVVVVVVVD